Protein AF-A0A972RGJ3-F1 (afdb_monomer)

Structure (mmCIF, N/CA/C/O backbone):
data_AF-A0A972RGJ3-F1
#
_entry.id   AF-A0A972RGJ3-F1
#
loop_
_atom_site.group_PDB
_atom_site.id
_atom_site.type_symbol
_atom_site.label_atom_id
_atom_site.label_alt_id
_atom_site.label_comp_id
_atom_site.label_asym_id
_atom_site.label_entity_id
_atom_site.label_seq_id
_atom_site.pdbx_PDB_ins_code
_atom_site.Cartn_x
_atom_site.Cartn_y
_atom_site.Cartn_z
_atom_site.occupancy
_atom_site.B_iso_or_equiv
_atom_site.auth_seq_id
_atom_site.auth_comp_id
_atom_site.auth_asym_id
_atom_site.auth_atom_id
_atom_site.pdbx_PDB_model_num
ATOM 1 N N . MET A 1 1 ? 10.014 -24.053 -41.476 1.00 52.28 1 MET A N 1
ATOM 2 C CA . MET A 1 1 ? 10.305 -22.593 -41.405 1.00 52.28 1 MET A CA 1
ATOM 3 C C . MET A 1 1 ? 9.085 -21.667 -41.596 1.00 52.28 1 MET A C 1
ATOM 5 O O . MET A 1 1 ? 8.929 -20.736 -40.814 1.00 52.28 1 MET A O 1
ATOM 9 N N . LYS A 1 2 ? 8.190 -21.883 -42.582 1.00 69.62 2 LYS A N 1
ATOM 10 C CA . LYS A 1 2 ? 6.963 -21.059 -42.757 1.00 69.62 2 LYS A CA 1
ATOM 11 C C . LYS A 1 2 ? 5.978 -21.156 -41.575 1.00 69.62 2 LYS A C 1
ATOM 13 O O . LYS A 1 2 ? 5.423 -20.140 -41.172 1.00 69.62 2 LYS A O 1
ATOM 18 N N . VAL A 1 3 ? 5.819 -22.349 -40.997 1.00 66.75 3 VAL A N 1
ATOM 19 C CA . VAL A 1 3 ? 4.968 -22.591 -39.813 1.00 66.75 3 VAL A CA 1
ATOM 20 C C . VAL A 1 3 ? 5.521 -21.874 -38.576 1.00 66.75 3 VAL A C 1
ATOM 22 O O . VAL A 1 3 ? 4.793 -21.140 -37.918 1.00 66.75 3 VAL A O 1
ATOM 25 N N . ALA A 1 4 ? 6.837 -21.964 -38.349 1.00 62.84 4 ALA A N 1
ATOM 26 C CA . ALA A 1 4 ? 7.532 -21.237 -37.287 1.00 62.84 4 ALA A CA 1
ATOM 27 C C . ALA A 1 4 ? 7.288 -19.717 -37.366 1.00 62.84 4 ALA A C 1
ATOM 29 O O . ALA A 1 4 ? 6.930 -19.112 -36.366 1.00 62.84 4 ALA A O 1
ATOM 30 N N . LYS A 1 5 ? 7.365 -19.097 -38.554 1.00 71.44 5 LYS A N 1
ATOM 31 C CA . LYS A 1 5 ? 7.053 -17.660 -38.717 1.00 71.44 5 LYS A CA 1
ATOM 32 C C . LYS A 1 5 ? 5.589 -17.311 -38.442 1.00 71.44 5 LYS A C 1
ATOM 34 O O . LYS A 1 5 ? 5.330 -16.240 -37.905 1.00 71.44 5 LYS A O 1
ATOM 39 N N . LYS A 1 6 ? 4.646 -18.178 -38.825 1.00 78.69 6 LYS A N 1
ATOM 40 C CA . LYS A 1 6 ? 3.210 -17.925 -38.630 1.00 78.69 6 LYS A CA 1
ATOM 41 C C . LYS A 1 6 ? 2.781 -18.021 -37.167 1.00 78.69 6 LYS A C 1
ATOM 43 O O . LYS A 1 6 ? 1.824 -17.353 -36.807 1.00 78.69 6 LYS A O 1
ATOM 48 N N . ILE A 1 7 ? 3.476 -18.812 -36.349 1.00 78.50 7 ILE A N 1
ATOM 49 C CA . ILE A 1 7 ? 3.090 -19.050 -34.950 1.00 78.50 7 ILE A CA 1
ATOM 50 C C . ILE A 1 7 ? 3.990 -18.277 -33.976 1.00 78.50 7 ILE A C 1
ATOM 52 O O . ILE A 1 7 ? 3.482 -17.549 -33.132 1.00 78.50 7 ILE A O 1
ATOM 56 N N . LEU A 1 8 ? 5.320 -18.341 -34.118 1.00 74.00 8 LEU A N 1
ATOM 57 C CA . LEU A 1 8 ? 6.234 -17.724 -33.145 1.00 74.00 8 LEU A CA 1
ATOM 58 C C . LEU A 1 8 ? 6.161 -16.199 -33.141 1.00 74.00 8 LEU A C 1
ATOM 60 O O . LEU A 1 8 ? 6.255 -15.605 -32.074 1.00 74.00 8 LEU A O 1
ATOM 64 N N . LEU A 1 9 ? 5.986 -15.553 -34.299 1.00 74.06 9 LEU A N 1
ATOM 65 C CA . LEU A 1 9 ? 5.974 -14.090 -34.359 1.00 74.06 9 LEU A CA 1
ATOM 66 C C . LEU A 1 9 ? 4.731 -13.494 -33.664 1.00 74.06 9 LEU A C 1
ATOM 68 O O . LEU A 1 9 ? 4.917 -12.623 -32.814 1.00 74.06 9 LEU A O 1
ATOM 72 N N . PRO A 1 10 ? 3.491 -13.966 -33.920 1.00 77.56 10 PRO A N 1
ATOM 73 C CA . PRO A 1 10 ? 2.326 -13.519 -33.157 1.00 77.56 10 PRO A CA 1
ATOM 74 C C . PRO A 1 10 ? 2.419 -13.853 -31.669 1.00 77.56 10 PRO A C 1
ATOM 76 O O . PRO A 1 10 ? 2.115 -12.991 -30.853 1.00 77.56 10 PRO A O 1
ATOM 79 N N . THR A 1 11 ? 2.877 -15.055 -31.296 1.00 76.62 11 THR A N 1
ATOM 80 C CA . THR A 1 11 ? 3.022 -15.441 -29.881 1.00 76.62 11 THR A CA 1
ATOM 81 C C . THR A 1 11 ? 4.053 -14.577 -29.159 1.00 76.62 11 THR A C 1
ATOM 83 O O . THR A 1 11 ? 3.827 -14.166 -28.024 1.00 76.62 11 THR A O 1
ATOM 86 N N . PHE A 1 12 ? 5.161 -14.244 -29.820 1.00 75.38 12 PHE A N 1
ATOM 87 C CA . PHE A 1 12 ? 6.192 -13.371 -29.269 1.00 75.38 12 PHE A CA 1
ATOM 88 C C . PHE A 1 12 ? 5.698 -11.926 -29.124 1.00 75.38 12 PHE A C 1
ATOM 90 O O . PHE A 1 12 ? 5.878 -11.328 -28.067 1.00 75.38 12 PHE A O 1
ATOM 97 N N . ILE A 1 13 ? 4.998 -11.385 -30.129 1.00 74.25 13 ILE A N 1
ATOM 98 C CA . ILE A 1 13 ? 4.359 -10.059 -30.040 1.00 74.25 13 ILE A CA 1
ATOM 99 C C . ILE A 1 13 ? 3.303 -10.043 -28.926 1.00 74.25 13 ILE A C 1
ATOM 101 O O . ILE A 1 13 ? 3.254 -9.101 -28.137 1.00 74.25 13 ILE A O 1
ATOM 105 N N . LEU A 1 14 ? 2.490 -11.098 -28.820 1.00 79.88 14 LEU A N 1
ATOM 106 C CA . LEU A 1 14 ? 1.488 -11.241 -27.768 1.00 79.88 14 LEU A CA 1
ATOM 107 C C . LEU A 1 14 ? 2.149 -11.244 -26.386 1.00 79.88 14 LEU A C 1
ATOM 109 O O . LEU A 1 14 ? 1.727 -10.484 -25.523 1.00 79.88 14 LEU A O 1
ATOM 113 N N . LEU A 1 15 ? 3.211 -12.028 -26.180 1.00 76.44 15 LEU A N 1
ATOM 114 C CA . LEU A 1 15 ? 3.971 -12.037 -24.927 1.00 76.44 15 LEU A CA 1
ATOM 115 C C . LEU A 1 15 ? 4.538 -10.651 -24.603 1.00 76.44 15 LEU A C 1
ATOM 117 O O . LEU A 1 15 ? 4.373 -10.167 -23.488 1.00 76.44 15 LEU A O 1
ATOM 121 N N . LEU A 1 16 ? 5.137 -9.982 -25.584 1.00 73.25 16 LEU A N 1
ATOM 122 C CA . LEU A 1 16 ? 5.757 -8.672 -25.408 1.00 73.25 16 LEU A CA 1
ATOM 123 C C . LEU A 1 16 ? 4.771 -7.538 -25.103 1.00 73.25 16 LEU A C 1
ATOM 125 O O . LEU A 1 16 ? 5.160 -6.565 -24.467 1.00 73.25 16 LEU A O 1
ATOM 129 N N . VAL A 1 17 ? 3.514 -7.638 -25.537 1.00 74.50 17 VAL A N 1
ATOM 130 C CA . VAL A 1 17 ? 2.491 -6.608 -25.279 1.00 74.50 17 VAL A CA 1
ATOM 131 C C . VAL A 1 17 ? 1.635 -6.963 -24.064 1.00 74.50 17 VAL A C 1
ATOM 133 O O . VAL A 1 17 ? 1.388 -6.123 -23.198 1.00 74.50 17 VAL A O 1
ATOM 136 N N . VAL A 1 18 ? 1.192 -8.215 -23.965 1.00 78.94 18 VAL A N 1
ATOM 137 C CA . VAL A 1 18 ? 0.258 -8.656 -22.924 1.00 78.94 18 VAL A CA 1
ATOM 138 C C . VAL A 1 18 ? 0.958 -8.790 -21.577 1.00 78.94 18 VAL A C 1
ATOM 140 O O . VAL A 1 18 ? 0.393 -8.360 -20.572 1.00 78.94 18 VAL A O 1
ATOM 143 N N . VAL A 1 19 ? 2.186 -9.323 -21.524 1.00 76.62 19 VAL A N 1
ATOM 144 C CA . VAL A 1 19 ? 2.896 -9.496 -20.246 1.00 76.62 19 VAL A CA 1
ATOM 145 C C . VAL A 1 19 ? 3.128 -8.150 -19.554 1.00 76.62 19 VAL A C 1
ATOM 147 O O . VAL A 1 19 ? 2.739 -8.039 -18.391 1.00 76.62 19 VAL A O 1
ATOM 150 N N . PRO A 1 20 ? 3.636 -7.091 -20.217 1.00 74.69 20 PRO A N 1
ATOM 151 C CA . PRO A 1 20 ? 3.806 -5.796 -19.562 1.00 74.69 20 PRO A CA 1
ATOM 152 C C . PRO A 1 20 ? 2.479 -5.179 -19.131 1.00 74.69 20 PRO A C 1
ATOM 154 O O . PRO A 1 20 ? 2.382 -4.685 -18.013 1.00 74.69 20 PRO A O 1
ATOM 157 N N . LEU A 1 21 ? 1.419 -5.262 -19.942 1.00 74.62 21 LEU A N 1
ATOM 158 C CA . LEU A 1 21 ? 0.101 -4.750 -19.547 1.00 74.62 21 LEU A CA 1
ATOM 159 C C . LEU A 1 21 ? -0.447 -5.458 -18.299 1.00 74.62 21 LEU A C 1
ATOM 161 O O . LEU A 1 21 ? -0.959 -4.800 -17.386 1.00 74.62 21 LEU A O 1
ATOM 165 N N . LEU A 1 22 ? -0.303 -6.784 -18.225 1.00 76.44 22 LEU A N 1
ATOM 166 C CA . LEU A 1 22 ? -0.693 -7.569 -17.054 1.00 76.44 22 LEU A CA 1
ATOM 167 C C . LEU A 1 22 ? 0.173 -7.231 -15.835 1.00 76.44 22 LEU A C 1
ATOM 169 O O . LEU A 1 22 ? -0.373 -7.028 -14.748 1.00 76.44 22 LEU A O 1
ATOM 173 N N . LEU A 1 23 ? 1.493 -7.102 -16.007 1.00 75.94 23 LEU A N 1
ATOM 174 C CA . LEU A 1 23 ? 2.415 -6.687 -14.947 1.00 75.94 23 LEU A CA 1
ATOM 175 C C . LEU A 1 23 ? 2.102 -5.271 -14.450 1.00 75.94 23 LEU A C 1
ATOM 177 O O . LEU A 1 23 ? 2.048 -5.057 -13.244 1.00 75.94 23 LEU A O 1
ATOM 181 N N . GLY A 1 24 ? 1.798 -4.326 -15.340 1.00 75.69 24 GLY A N 1
ATOM 182 C CA . GLY A 1 24 ? 1.432 -2.954 -14.989 1.00 75.69 24 GLY A CA 1
ATOM 183 C C . GLY A 1 24 ? 0.075 -2.850 -14.289 1.00 75.69 24 GLY A C 1
ATOM 184 O O . GLY A 1 24 ? -0.081 -2.088 -13.334 1.00 75.69 24 GLY A O 1
ATOM 185 N N . LYS A 1 25 ? -0.929 -3.636 -14.705 1.00 78.06 25 LYS A N 1
ATOM 186 C CA . LYS A 1 25 ? -2.208 -3.745 -13.975 1.00 78.06 25 LYS A CA 1
ATOM 187 C C . LYS A 1 25 ? -1.991 -4.340 -12.581 1.00 78.06 25 LYS A C 1
ATOM 189 O O . LYS A 1 25 ? -2.557 -3.845 -11.609 1.00 78.06 25 LYS A O 1
ATOM 194 N N . ARG A 1 26 ? -1.146 -5.366 -12.477 1.00 72.25 26 ARG A N 1
ATOM 195 C CA . ARG A 1 26 ? -0.822 -6.034 -11.213 1.00 72.25 26 ARG A CA 1
ATOM 196 C C . ARG A 1 26 ? -0.058 -5.124 -10.261 1.00 72.25 26 ARG A C 1
ATOM 198 O O . ARG A 1 26 ? -0.417 -5.031 -9.097 1.00 72.25 26 ARG A O 1
ATOM 205 N N . ALA A 1 27 ? 0.943 -4.420 -10.762 1.00 73.81 27 ALA A N 1
ATOM 206 C CA . ALA A 1 27 ? 1.736 -3.491 -9.984 1.00 73.81 27 ALA A CA 1
ATOM 207 C C . ALA A 1 27 ? 0.904 -2.331 -9.425 1.00 73.81 27 ALA A C 1
ATOM 209 O O . ALA A 1 27 ? 1.073 -1.968 -8.266 1.00 73.81 27 ALA A O 1
ATOM 210 N N . ARG A 1 28 ? -0.053 -1.805 -10.205 1.00 73.56 28 ARG A N 1
ATOM 211 C CA . ARG A 1 28 ? -1.030 -0.825 -9.703 1.00 73.56 28 ARG A CA 1
ATOM 212 C C . ARG A 1 28 ? -1.858 -1.378 -8.543 1.00 73.56 28 ARG A C 1
ATOM 214 O O . ARG A 1 28 ? -2.052 -0.665 -7.569 1.00 73.56 28 ARG A O 1
ATOM 221 N N . LYS A 1 29 ? -2.280 -2.646 -8.620 1.00 73.94 29 LYS A N 1
ATOM 222 C CA . LYS A 1 29 ? -2.990 -3.321 -7.523 1.00 73.94 29 LYS A CA 1
ATOM 223 C C . LYS A 1 29 ? -2.107 -3.503 -6.282 1.00 73.94 29 LYS A C 1
ATOM 225 O O . LYS A 1 29 ? -2.587 -3.330 -5.172 1.00 73.94 29 LYS A O 1
ATOM 230 N N . VAL A 1 30 ? -0.824 -3.834 -6.443 1.00 72.19 30 VAL A N 1
ATOM 231 C CA . VAL A 1 30 ? 0.108 -3.913 -5.300 1.00 72.19 30 VAL A CA 1
ATOM 232 C C . VAL A 1 30 ? 0.289 -2.538 -4.662 1.00 72.19 30 VAL A C 1
ATOM 234 O O . VAL A 1 30 ? 0.248 -2.421 -3.445 1.00 72.19 30 VAL A O 1
ATOM 237 N N . LEU A 1 31 ? 0.415 -1.487 -5.474 1.00 73.50 31 LEU A N 1
ATOM 238 C CA . LEU A 1 31 ? 0.552 -0.129 -4.967 1.00 73.50 31 LEU A CA 1
ATOM 239 C C . LEU A 1 31 ? -0.686 0.339 -4.187 1.00 73.50 31 LEU A C 1
ATOM 241 O O . LEU A 1 31 ? -0.536 0.952 -3.136 1.00 73.50 31 LEU A O 1
ATOM 245 N N . SER A 1 32 ? -1.896 0.037 -4.671 1.00 69.25 32 SER A N 1
ATOM 246 C CA . SER A 1 32 ? -3.126 0.366 -3.938 1.00 69.25 32 SER A CA 1
ATOM 247 C C . SER A 1 32 ? -3.234 -0.415 -2.628 1.00 69.25 32 SER A C 1
ATOM 249 O O . SER A 1 32 ? -3.726 0.120 -1.644 1.00 69.25 32 SER A O 1
ATOM 251 N N . LEU A 1 33 ? -2.749 -1.662 -2.591 1.00 68.56 33 LEU A N 1
ATOM 252 C CA . LEU A 1 33 ? -2.702 -2.440 -1.352 1.00 68.56 33 LEU A CA 1
ATOM 253 C C . LEU A 1 33 ? -1.731 -1.820 -0.342 1.00 68.56 33 LEU A C 1
ATOM 255 O O . LEU A 1 33 ? -2.117 -1.663 0.809 1.00 68.56 33 LEU A O 1
ATOM 259 N N . LEU A 1 34 ? -0.542 -1.384 -0.782 1.00 71.75 34 LEU A N 1
ATOM 260 C CA . LEU A 1 34 ? 0.420 -0.672 0.071 1.00 71.75 34 LEU A CA 1
ATOM 261 C C . LEU A 1 34 ? -0.159 0.625 0.656 1.00 71.75 34 LEU A C 1
ATOM 263 O O . LEU A 1 34 ? 0.153 0.971 1.786 1.00 71.75 34 LEU A O 1
ATOM 267 N N . GLU A 1 35 ? -1.007 1.350 -0.082 1.00 70.62 35 GLU A N 1
ATOM 268 C CA . GLU A 1 35 ? -1.659 2.559 0.451 1.00 70.62 35 GLU A CA 1
ATOM 269 C C . GLU A 1 35 ? -2.611 2.242 1.610 1.00 70.62 35 GLU A C 1
ATOM 271 O O . GLU A 1 35 ? -2.666 2.988 2.583 1.00 70.62 35 GLU A O 1
ATOM 276 N N . GLN A 1 36 ? -3.352 1.139 1.517 1.00 67.62 36 GLN A N 1
ATOM 277 C CA . GLN A 1 36 ? -4.382 0.793 2.496 1.00 67.62 36 GLN A CA 1
ATOM 278 C C . GLN A 1 36 ? -3.866 -0.021 3.674 1.00 67.62 36 GLN A C 1
ATOM 280 O O . GLN A 1 36 ? -4.459 0.007 4.745 1.00 67.62 36 GLN A O 1
ATOM 285 N N . SER A 1 37 ? -2.789 -0.781 3.483 1.00 66.38 37 SER A N 1
ATOM 286 C CA . SER A 1 37 ? -2.265 -1.688 4.502 1.00 66.38 37 SER A CA 1
ATOM 287 C C . SER A 1 37 ? -1.283 -1.031 5.467 1.00 66.38 37 SER A C 1
ATOM 289 O O . SER A 1 37 ? -0.679 -1.740 6.275 1.00 66.38 37 SER A O 1
ATOM 291 N N . SER A 1 38 ? -1.086 0.283 5.369 1.00 81.19 38 SER A N 1
ATOM 292 C CA . SER A 1 38 ? -0.017 0.980 6.083 1.00 81.19 38 SER A CA 1
ATOM 293 C C . SER A 1 38 ? -0.508 1.994 7.105 1.00 81.19 38 SER A C 1
ATOM 295 O O . SER A 1 38 ? 0.343 2.515 7.812 1.00 81.19 38 SER A O 1
ATOM 297 N N . ILE A 1 39 ? -1.813 2.278 7.213 1.00 91.94 39 ILE A N 1
ATOM 298 C CA . ILE A 1 39 ? -2.326 3.229 8.209 1.00 91.94 39 ILE A CA 1
ATOM 299 C C . ILE A 1 39 ? -3.470 2.644 9.015 1.00 91.94 39 ILE A C 1
ATOM 301 O O . ILE A 1 39 ? -4.495 2.272 8.454 1.00 91.94 39 ILE A O 1
ATOM 305 N N . TYR A 1 40 ? -3.302 2.649 10.334 1.00 95.12 40 TYR A N 1
ATOM 306 C CA . TYR A 1 40 ? -4.315 2.205 11.284 1.00 95.12 40 TYR A CA 1
ATOM 307 C C . TYR A 1 40 ? -4.336 3.133 12.492 1.00 95.12 40 TYR A C 1
ATOM 309 O O . TYR A 1 40 ? -3.311 3.715 12.860 1.00 95.12 40 TYR A O 1
ATOM 317 N N . PHE A 1 41 ? -5.509 3.258 13.099 1.00 96.94 41 PHE A N 1
ATOM 318 C CA . PHE A 1 41 ? -5.708 3.996 14.334 1.00 96.94 41 PHE A CA 1
ATOM 319 C C . PHE A 1 41 ? -6.200 3.049 15.419 1.00 96.94 41 PHE A C 1
ATOM 321 O O . PHE A 1 41 ? -7.093 2.245 15.172 1.00 96.94 41 PHE A O 1
ATOM 328 N N . SER A 1 42 ? -5.704 3.237 16.635 1.00 97.12 42 SER A N 1
ATOM 329 C CA . SER A 1 42 ? -6.326 2.713 17.848 1.00 97.12 42 SER A CA 1
ATOM 330 C C . SER A 1 42 ? -6.169 3.737 18.973 1.00 97.12 42 SER A C 1
ATOM 332 O O . SER A 1 42 ? -5.316 4.619 18.915 1.00 97.12 42 SER A O 1
ATOM 334 N N . THR A 1 43 ? -7.009 3.669 19.999 1.00 97.50 43 THR A N 1
ATOM 335 C CA . THR A 1 43 ? -6.799 4.459 21.219 1.00 97.50 43 THR A CA 1
ATOM 336 C C . THR A 1 43 ? -5.920 3.686 22.198 1.00 97.50 43 THR A C 1
ATOM 338 O O . THR A 1 43 ? -5.980 2.468 22.250 1.00 97.50 43 THR A O 1
ATOM 341 N N . THR A 1 44 ? -5.106 4.350 23.007 1.00 97.75 44 THR A N 1
ATOM 342 C CA . THR A 1 44 ? -4.404 3.687 24.114 1.00 97.75 44 THR A CA 1
ATOM 343 C C . THR A 1 44 ? -5.338 3.573 25.330 1.00 97.75 44 THR A C 1
ATOM 345 O O . THR A 1 44 ? -6.295 4.346 25.439 1.00 97.75 44 THR A O 1
ATOM 348 N N . PRO A 1 45 ? -5.055 2.696 26.312 1.00 97.19 45 PRO A N 1
ATOM 349 C CA . PRO A 1 45 ? -5.817 2.649 27.569 1.00 97.19 45 PRO A CA 1
ATOM 350 C C . PRO A 1 45 ? -5.752 3.958 28.366 1.00 97.19 45 PRO A C 1
ATOM 352 O O . PRO A 1 45 ? -6.657 4.291 29.118 1.00 97.19 45 PRO A O 1
ATOM 355 N N . THR A 1 46 ? -4.699 4.746 28.143 1.00 96.75 46 THR A N 1
ATOM 356 C CA . THR A 1 46 ? -4.510 6.079 28.732 1.00 96.75 46 THR A CA 1
ATOM 357 C C . THR A 1 46 ? -5.246 7.196 27.983 1.00 96.75 46 THR A C 1
ATOM 359 O O . THR A 1 46 ? -5.009 8.368 28.264 1.00 96.75 46 THR A O 1
ATOM 362 N N . GLY A 1 47 ? -6.096 6.864 27.005 1.00 96.56 47 GLY A N 1
ATOM 363 C CA . GLY A 1 47 ? -6.890 7.843 26.263 1.00 96.56 47 GLY A CA 1
ATOM 364 C C . GLY A 1 47 ? -6.084 8.692 25.276 1.00 96.56 47 GLY A C 1
ATOM 365 O O . GLY A 1 47 ? -6.476 9.819 24.991 1.00 96.56 47 GLY A O 1
ATOM 366 N N . ASN A 1 48 ? -4.961 8.179 24.762 1.00 97.94 48 ASN A N 1
ATOM 367 C CA . ASN A 1 48 ? -4.212 8.785 23.653 1.00 97.94 48 ASN A CA 1
ATOM 368 C C . ASN A 1 48 ? -4.594 8.108 22.326 1.00 97.94 48 ASN A C 1
ATOM 370 O O . ASN A 1 48 ? -5.201 7.039 22.331 1.00 97.94 48 ASN A O 1
ATOM 374 N N . LEU A 1 49 ? -4.247 8.705 21.187 1.00 97.94 49 LEU A N 1
ATOM 375 C CA . LEU A 1 49 ? -4.480 8.125 19.862 1.00 97.94 49 LEU A CA 1
ATOM 376 C C . LEU A 1 49 ? -3.181 7.539 19.323 1.00 97.94 49 LEU A C 1
ATOM 378 O O . LEU A 1 49 ? -2.257 8.275 19.008 1.00 97.94 49 LEU A O 1
ATOM 382 N N . ALA A 1 50 ? -3.108 6.227 19.181 1.00 97.88 50 ALA A N 1
ATOM 383 C CA . ALA A 1 50 ? -2.019 5.571 18.486 1.00 97.88 50 ALA A CA 1
ATOM 384 C C . ALA A 1 50 ? -2.307 5.514 16.982 1.00 97.88 50 ALA A C 1
ATOM 386 O O . ALA A 1 50 ? -3.381 5.102 16.542 1.00 97.88 50 ALA A O 1
ATOM 387 N N . LEU A 1 51 ? -1.323 5.922 16.192 1.00 97.25 51 LEU A N 1
ATOM 388 C CA . LEU A 1 51 ? -1.349 5.952 14.742 1.00 97.25 51 LEU A CA 1
ATOM 389 C C . LEU A 1 51 ? -0.178 5.120 14.226 1.00 97.25 51 LEU A C 1
ATOM 391 O O . LEU A 1 51 ? 0.980 5.504 14.381 1.00 97.25 51 LEU A O 1
ATOM 395 N N . ARG A 1 52 ? -0.478 3.986 13.593 1.00 96.12 52 ARG A N 1
ATOM 396 C CA . ARG A 1 52 ? 0.536 3.190 12.897 1.00 96.12 52 ARG A CA 1
ATOM 397 C C . ARG A 1 52 ? 0.679 3.699 11.476 1.00 96.12 52 ARG A C 1
ATOM 399 O O . ARG A 1 52 ? -0.318 3.751 10.762 1.00 96.12 52 ARG A O 1
ATOM 406 N N . ILE A 1 53 ? 1.896 4.039 11.066 1.00 95.00 53 ILE A N 1
ATOM 407 C CA . ILE A 1 53 ? 2.249 4.380 9.687 1.00 95.00 53 ILE A CA 1
ATOM 408 C C . ILE A 1 53 ? 3.397 3.466 9.272 1.00 95.00 53 ILE A C 1
ATOM 410 O O . ILE A 1 53 ? 4.543 3.664 9.664 1.00 95.00 53 ILE A O 1
ATOM 414 N N . ASN A 1 54 ? 3.090 2.470 8.443 1.00 91.50 54 ASN A N 1
ATOM 415 C CA . ASN A 1 54 ? 4.037 1.434 8.044 1.00 91.50 54 ASN A CA 1
ATOM 416 C C . ASN A 1 54 ? 4.631 0.712 9.277 1.00 91.50 54 ASN A C 1
ATOM 418 O O . ASN A 1 54 ? 3.883 0.080 10.027 1.00 91.50 54 ASN A O 1
ATOM 422 N N . ASP A 1 55 ? 5.942 0.826 9.488 1.00 91.81 55 ASP A N 1
ATOM 423 C CA . ASP A 1 55 ? 6.685 0.191 10.579 1.00 91.81 55 ASP A CA 1
ATOM 424 C C . ASP A 1 55 ? 6.874 1.114 11.798 1.00 91.81 55 ASP A C 1
ATOM 426 O O . ASP A 1 55 ? 7.592 0.764 12.733 1.00 91.81 55 ASP A O 1
ATOM 430 N N . GLU A 1 56 ? 6.229 2.283 11.805 1.00 95.62 56 GLU A N 1
ATOM 431 C CA . GLU A 1 56 ? 6.250 3.224 12.924 1.00 95.62 56 GLU A CA 1
ATOM 432 C C . GLU A 1 56 ? 4.886 3.272 13.619 1.00 95.62 56 GLU A C 1
ATOM 434 O O . GLU A 1 56 ? 3.835 3.268 12.972 1.00 95.62 56 GLU A O 1
ATOM 439 N N . LEU A 1 57 ? 4.901 3.353 14.947 1.00 97.19 57 LEU A N 1
ATOM 440 C CA . LEU A 1 57 ? 3.743 3.588 15.798 1.00 97.19 57 LEU A CA 1
ATOM 441 C C . LEU A 1 57 ? 3.938 4.911 16.537 1.00 97.19 57 LEU A C 1
ATOM 443 O O . LEU A 1 57 ? 4.851 5.055 17.345 1.00 97.19 57 LEU A O 1
ATOM 447 N N . ILE A 1 58 ? 3.076 5.881 16.253 1.00 97.44 58 ILE A N 1
ATOM 448 C CA . ILE A 1 58 ? 3.137 7.232 16.811 1.00 97.44 58 ILE A CA 1
ATOM 449 C C . ILE A 1 58 ? 1.946 7.416 17.745 1.00 97.44 58 ILE A C 1
ATOM 451 O O . ILE A 1 58 ? 0.798 7.323 17.316 1.00 97.44 58 ILE A O 1
ATOM 455 N N . VAL A 1 59 ? 2.196 7.693 19.021 1.00 97.69 59 VAL A N 1
ATOM 456 C CA . VAL A 1 59 ? 1.147 7.955 20.012 1.00 97.69 59 VAL A CA 1
ATOM 457 C C . VAL A 1 59 ? 0.947 9.460 20.133 1.00 97.69 59 VAL A C 1
ATOM 459 O O . VAL A 1 59 ? 1.870 10.188 20.484 1.00 97.69 59 VAL A O 1
ATOM 462 N N . LEU A 1 60 ? -0.266 9.931 19.865 1.00 97.88 60 LEU A N 1
ATOM 463 C CA . LEU A 1 60 ? -0.664 11.334 19.856 1.00 97.88 60 LEU A CA 1
ATOM 464 C C . LEU A 1 60 ? -1.544 11.663 21.064 1.00 97.88 60 LEU A C 1
ATOM 466 O O . LEU A 1 60 ? -2.462 10.916 21.411 1.00 97.88 60 LEU A O 1
ATOM 470 N N . ARG A 1 61 ? -1.301 12.819 21.679 1.00 97.69 61 ARG A N 1
ATOM 471 C CA . ARG A 1 61 ? -2.191 13.396 22.698 1.00 97.69 61 ARG A CA 1
ATOM 472 C C . ARG A 1 61 ? -3.459 13.989 22.051 1.00 97.69 61 ARG A C 1
ATOM 474 O O . ARG A 1 61 ? -3.480 14.202 20.837 1.00 97.69 61 ARG A O 1
ATOM 481 N N . PRO A 1 62 ? -4.507 14.316 22.836 1.00 96.38 62 PRO A N 1
ATOM 482 C CA . PRO A 1 62 ? -5.719 14.984 22.337 1.00 96.38 62 PRO A CA 1
ATOM 483 C C . PRO A 1 62 ? -5.481 16.272 21.533 1.00 96.38 62 PRO A C 1
ATOM 485 O O . PRO A 1 62 ? -6.258 16.596 20.636 1.00 96.38 62 PRO A O 1
ATOM 488 N N . ASP A 1 63 ? -4.398 16.997 21.819 1.00 95.56 63 ASP A N 1
ATOM 489 C CA . ASP A 1 63 ? -4.008 18.213 21.098 1.00 95.56 63 ASP A CA 1
ATOM 490 C C . ASP A 1 63 ? -3.306 17.942 19.750 1.00 95.56 63 ASP A C 1
ATOM 492 O O . ASP A 1 63 ? -3.163 18.858 18.940 1.00 95.56 63 ASP A O 1
ATOM 496 N N . GLY A 1 64 ? -2.919 16.690 19.475 1.00 95.25 64 GLY A N 1
ATOM 497 C CA . GLY A 1 64 ? -2.176 16.273 18.285 1.00 95.25 64 GLY A CA 1
ATOM 498 C C . GLY A 1 64 ? -0.651 16.257 18.445 1.00 95.25 64 GLY A C 1
ATOM 499 O O . GLY A 1 64 ? 0.055 15.891 17.501 1.00 95.25 64 GLY A O 1
ATOM 500 N N . SER A 1 65 ? -0.123 16.625 19.616 1.00 95.81 65 SER A N 1
ATOM 501 C CA . SER A 1 65 ? 1.310 16.520 19.911 1.00 95.81 65 SER A CA 1
ATOM 502 C C . SER A 1 65 ? 1.746 15.057 20.028 1.00 95.81 65 SER A C 1
ATOM 504 O O . SER A 1 65 ? 0.993 14.207 20.516 1.00 95.81 65 SER A O 1
ATOM 506 N N . SER A 1 66 ? 2.973 14.755 19.589 1.00 94.56 66 SER A N 1
ATOM 507 C CA . SER A 1 66 ? 3.549 13.423 19.776 1.00 94.56 66 SER A CA 1
ATOM 508 C C . SER A 1 66 ? 3.841 13.211 21.260 1.00 94.56 66 SER A C 1
ATOM 510 O O . SER A 1 66 ? 4.468 14.042 21.925 1.00 94.56 66 SER A O 1
ATOM 512 N N . LYS A 1 67 ? 3.341 12.107 21.805 1.00 94.12 67 LYS A N 1
ATOM 513 C CA . LYS A 1 67 ? 3.731 11.595 23.116 1.00 94.12 67 LYS A CA 1
ATOM 514 C C . LYS A 1 67 ? 4.924 10.662 22.980 1.00 94.12 67 LYS A C 1
ATOM 516 O O . LYS A 1 67 ? 5.828 10.728 23.803 1.00 94.12 67 LYS A O 1
ATOM 521 N N . GLU A 1 68 ? 4.891 9.797 21.973 1.00 94.38 68 GLU A N 1
ATOM 522 C CA . GLU A 1 68 ? 5.856 8.721 21.798 1.00 94.38 68 GLU A CA 1
ATOM 523 C C . GLU A 1 68 ? 5.898 8.272 20.336 1.00 94.38 68 GLU A C 1
ATOM 525 O O . GLU A 1 68 ? 4.905 8.362 19.611 1.00 94.38 68 GLU A O 1
ATOM 530 N N . THR A 1 69 ? 7.053 7.785 19.893 1.00 95.81 69 THR A N 1
ATOM 531 C CA . THR A 1 69 ? 7.226 7.177 18.574 1.00 95.81 69 THR A CA 1
ATOM 532 C C . THR A 1 69 ? 8.065 5.922 18.714 1.00 95.81 69 THR A C 1
ATOM 534 O O . THR A 1 69 ? 9.108 5.932 19.363 1.00 95.81 69 THR A O 1
ATOM 537 N N . LEU A 1 70 ? 7.576 4.844 18.116 1.00 94.81 70 LEU A N 1
ATOM 538 C CA . LEU A 1 70 ? 8.098 3.500 18.278 1.00 94.81 70 LEU A CA 1
ATOM 539 C C . LEU A 1 70 ? 8.329 2.875 16.903 1.00 94.81 70 LEU A C 1
ATOM 541 O O . LEU A 1 70 ? 7.433 2.880 16.063 1.00 94.81 70 LEU A O 1
ATOM 545 N N . SER A 1 71 ? 9.523 2.329 16.679 1.00 94.44 71 SER A N 1
ATOM 546 C CA . SER A 1 71 ? 9.881 1.607 15.453 1.00 94.44 71 SER A CA 1
ATOM 547 C C . SER A 1 71 ? 9.759 0.103 15.693 1.00 94.44 71 SER A C 1
ATOM 549 O O . SER A 1 71 ? 10.430 -0.458 16.563 1.00 94.44 71 SER A O 1
ATOM 551 N N . PHE A 1 72 ? 8.910 -0.572 14.916 1.00 94.06 72 PHE A N 1
ATOM 552 C CA . PHE A 1 72 ? 8.800 -2.032 14.966 1.00 94.06 72 PHE A CA 1
ATOM 553 C C . PHE A 1 72 ? 10.062 -2.713 14.426 1.00 94.06 72 PHE A C 1
ATOM 555 O O . PHE A 1 72 ? 10.477 -3.744 14.957 1.00 94.06 72 PHE A O 1
ATOM 562 N N . ILE A 1 73 ? 10.716 -2.097 13.435 1.00 91.81 73 ILE A N 1
ATOM 563 C CA . ILE A 1 73 ? 11.968 -2.597 12.851 1.00 91.81 73 ILE A CA 1
ATOM 564 C C . ILE A 1 73 ? 13.070 -2.663 13.909 1.00 91.81 73 ILE A C 1
ATOM 566 O O . ILE A 1 73 ? 13.796 -3.654 13.965 1.00 91.81 73 ILE A O 1
ATOM 570 N N . ASP A 1 74 ? 13.152 -1.664 14.791 1.00 91.50 74 ASP A N 1
ATOM 571 C CA . ASP A 1 74 ? 14.158 -1.615 15.863 1.00 91.50 74 ASP A CA 1
ATOM 572 C C . ASP A 1 74 ? 13.960 -2.750 16.883 1.00 91.50 74 ASP A C 1
ATOM 574 O O . ASP A 1 74 ? 14.887 -3.121 17.600 1.00 91.50 74 ASP A O 1
ATOM 578 N N . SER A 1 75 ? 12.755 -3.327 16.918 1.00 90.19 75 SER A N 1
ATOM 579 C CA . SER A 1 75 ? 12.391 -4.482 17.745 1.00 90.19 75 SER A CA 1
ATOM 580 C C . SER A 1 75 ? 12.468 -5.813 16.983 1.00 90.19 75 SER A C 1
ATOM 582 O O . SER A 1 75 ? 12.033 -6.839 17.497 1.00 90.19 75 SER A O 1
ATOM 584 N N . GLY A 1 76 ? 12.980 -5.818 15.746 1.00 92.38 76 GLY A N 1
ATOM 585 C CA . GLY A 1 76 ? 13.035 -7.009 14.892 1.00 92.38 76 GLY A CA 1
ATOM 586 C C . GLY A 1 76 ? 11.669 -7.471 14.372 1.00 92.38 76 GLY A C 1
ATOM 587 O O . GLY A 1 76 ? 11.546 -8.583 13.860 1.00 92.38 76 GLY A O 1
ATOM 588 N N . LEU A 1 77 ? 10.636 -6.634 14.483 1.00 92.81 77 LEU A N 1
ATOM 589 C CA . LEU A 1 77 ? 9.273 -6.962 14.090 1.00 92.81 77 LEU A CA 1
ATOM 590 C C . LEU A 1 77 ? 8.951 -6.324 12.739 1.00 92.81 77 LEU A C 1
ATOM 592 O O . LEU A 1 77 ? 9.026 -5.111 12.568 1.00 92.81 77 LEU A O 1
ATOM 596 N N . SER A 1 78 ? 8.513 -7.135 11.779 1.00 92.44 78 SER A N 1
ATOM 597 C CA . SER A 1 78 ? 7.801 -6.640 10.597 1.00 92.44 78 SER A CA 1
ATOM 598 C C . SER A 1 78 ? 6.303 -6.755 10.837 1.00 92.44 78 SER A C 1
ATOM 600 O O . SER A 1 78 ? 5.791 -7.872 10.946 1.00 92.44 78 SER A O 1
ATOM 602 N N . VAL A 1 79 ? 5.628 -5.611 10.974 1.00 92.56 79 VAL A N 1
ATOM 603 C CA . VAL A 1 79 ? 4.217 -5.538 11.373 1.00 92.56 79 VAL A CA 1
ATOM 604 C C . VAL A 1 79 ? 3.328 -5.187 10.190 1.00 92.56 79 VAL A C 1
ATOM 606 O O . VAL A 1 79 ? 3.568 -4.221 9.463 1.00 92.56 79 VAL A O 1
ATOM 609 N N . HIS A 1 80 ? 2.229 -5.917 10.019 1.00 91.06 80 HIS A N 1
ATOM 610 C CA . HIS A 1 80 ? 1.213 -5.587 9.020 1.00 91.06 80 HIS A CA 1
ATOM 611 C C . HIS A 1 80 ? -0.205 -5.831 9.531 1.00 91.06 80 HIS A C 1
ATOM 613 O O . HIS A 1 80 ? -0.411 -6.484 10.545 1.00 91.06 80 HIS A O 1
ATOM 619 N N . GLY A 1 81 ? -1.193 -5.300 8.807 1.00 92.19 81 GLY A N 1
ATOM 620 C CA . GLY A 1 81 ? -2.595 -5.371 9.221 1.00 92.19 81 GLY A CA 1
ATOM 621 C C . GLY A 1 81 ? -2.935 -4.448 10.391 1.00 92.19 81 GLY A C 1
ATOM 622 O O . GLY A 1 81 ? -2.243 -3.460 10.641 1.00 92.19 81 GLY A O 1
ATOM 623 N N . ASP A 1 82 ? -4.051 -4.726 11.043 1.00 95.81 82 ASP A N 1
ATOM 624 C CA . ASP A 1 82 ? -4.577 -3.888 12.117 1.00 95.81 82 ASP A CA 1
ATOM 625 C C . ASP A 1 82 ? -3.837 -4.129 13.446 1.00 95.81 82 ASP A C 1
ATOM 627 O O . ASP A 1 82 ? -3.100 -5.109 13.593 1.00 95.81 82 ASP A O 1
ATOM 631 N N . PHE A 1 83 ? -4.007 -3.224 14.408 1.00 97.50 83 PHE A N 1
ATOM 632 C CA . PHE A 1 83 ? -3.423 -3.339 15.747 1.00 97.50 83 PHE A CA 1
ATOM 633 C C . PHE A 1 83 ? -4.366 -2.745 16.794 1.00 97.50 83 PHE A C 1
ATOM 635 O O . PHE A 1 83 ? -5.158 -1.856 16.494 1.00 97.50 83 PHE A O 1
ATOM 642 N N . ASP A 1 84 ? -4.261 -3.203 18.039 1.00 98.12 84 ASP A N 1
ATOM 643 C CA . ASP A 1 84 ? -5.044 -2.635 19.137 1.00 98.12 84 ASP A CA 1
ATOM 644 C C . ASP A 1 84 ? -4.369 -2.896 20.490 1.00 98.12 84 ASP A C 1
ATOM 646 O O . ASP A 1 84 ? -3.416 -3.672 20.587 1.00 98.12 84 ASP A O 1
ATOM 650 N N . TYR A 1 85 ? -4.862 -2.233 21.531 1.00 98.19 85 TYR A N 1
ATOM 651 C CA . TYR A 1 85 ? -4.359 -2.326 22.892 1.00 98.19 85 TYR A CA 1
ATOM 652 C C . TYR A 1 85 ? -5.288 -3.131 23.792 1.00 98.19 85 TYR A C 1
ATOM 654 O O . TYR A 1 85 ? -6.499 -2.898 23.828 1.00 98.19 85 TYR A O 1
ATOM 662 N N . PHE A 1 86 ? -4.679 -3.995 24.597 1.00 98.56 86 PHE A N 1
ATOM 663 C CA . PHE A 1 86 ? -5.286 -4.541 25.805 1.00 98.56 86 PHE A CA 1
ATOM 664 C C . PHE A 1 86 ? -5.401 -3.461 26.884 1.00 98.56 86 PHE A C 1
ATOM 666 O O . PHE A 1 86 ? -4.705 -2.443 26.849 1.00 98.56 86 PHE A O 1
ATOM 673 N N . ASN A 1 87 ? -6.250 -3.688 27.883 1.00 98.00 87 ASN A N 1
ATOM 674 C CA . ASN A 1 87 ? -6.479 -2.747 28.976 1.00 98.00 87 ASN A CA 1
ATOM 675 C C . ASN A 1 87 ? -5.208 -2.432 29.781 1.00 98.00 87 ASN A C 1
ATOM 677 O O . ASN A 1 87 ? -5.031 -1.316 30.262 1.00 98.00 87 ASN A O 1
ATOM 681 N N . ASN A 1 88 ? -4.292 -3.398 29.889 1.00 97.62 88 ASN A N 1
ATOM 682 C CA . ASN A 1 88 ? -3.020 -3.226 30.590 1.00 97.62 88 ASN A CA 1
ATOM 683 C C . ASN A 1 88 ? -1.959 -2.440 29.795 1.00 97.62 88 ASN A C 1
ATOM 685 O O . ASN A 1 88 ? -0.869 -2.225 30.312 1.00 97.62 88 ASN A O 1
ATOM 689 N N . GLY A 1 89 ? -2.254 -2.015 28.563 1.00 97.25 89 GLY A N 1
ATOM 690 C CA . GLY A 1 89 ? -1.309 -1.293 27.708 1.00 97.25 89 GLY A CA 1
ATOM 691 C C . GLY A 1 89 ? -0.504 -2.178 26.763 1.00 97.25 89 GLY A C 1
ATOM 692 O O . GLY A 1 89 ? 0.195 -1.630 25.911 1.00 97.25 89 GLY A O 1
ATOM 693 N N . ASP A 1 90 ? -0.637 -3.506 26.843 1.00 98.19 90 ASP A N 1
ATOM 694 C CA . ASP A 1 90 ? -0.000 -4.395 25.873 1.00 98.19 90 ASP A CA 1
ATOM 695 C C . ASP A 1 90 ? -0.590 -4.169 24.481 1.00 98.19 90 ASP A C 1
ATOM 697 O O . ASP A 1 90 ? -1.799 -3.994 24.306 1.00 98.19 90 ASP A O 1
ATOM 701 N N . LEU A 1 91 ? 0.276 -4.240 23.482 1.00 97.94 91 LEU A N 1
ATOM 702 C CA . LEU A 1 91 ? -0.063 -4.078 22.082 1.00 97.94 91 LEU A CA 1
ATOM 703 C C . LEU A 1 91 ? -0.261 -5.449 21.428 1.00 97.94 91 LEU A C 1
ATOM 705 O O . LEU A 1 91 ? 0.599 -6.321 21.543 1.00 97.94 91 LEU A O 1
ATOM 709 N N . LEU A 1 92 ? -1.358 -5.633 20.698 1.00 98.19 92 LEU A N 1
ATOM 710 C CA . LEU A 1 92 ? -1.555 -6.784 19.824 1.00 98.19 92 LEU A CA 1
ATOM 711 C C . LEU A 1 92 ? -1.268 -6.394 18.374 1.00 98.19 92 LEU A C 1
ATOM 713 O O . LEU A 1 92 ? -1.932 -5.523 17.814 1.00 98.19 92 LEU A O 1
ATOM 717 N N . ILE A 1 93 ? -0.298 -7.068 17.763 1.00 97.00 93 ILE A N 1
ATOM 718 C CA . ILE A 1 93 ? 0.144 -6.846 16.380 1.00 97.00 93 ILE A CA 1
ATOM 719 C C . ILE A 1 93 ? 0.305 -8.173 15.653 1.00 97.00 93 ILE A C 1
ATOM 721 O O . ILE A 1 93 ? 0.538 -9.204 16.278 1.00 97.00 93 ILE A O 1
ATOM 725 N N . TYR A 1 94 ? 0.235 -8.158 14.324 1.00 96.12 94 TYR A N 1
ATOM 726 C CA . TYR A 1 94 ? 0.648 -9.303 13.519 1.00 96.12 94 TYR A CA 1
ATOM 727 C C . TYR A 1 94 ? 2.073 -9.126 13.016 1.00 96.12 94 TYR A C 1
ATOM 729 O O . TYR A 1 94 ? 2.380 -8.131 12.360 1.00 96.12 94 TYR A O 1
ATOM 737 N N . HIS A 1 95 ? 2.918 -10.114 13.290 1.00 94.44 95 HIS A N 1
ATOM 738 C CA . HIS A 1 95 ? 4.286 -10.184 12.807 1.00 94.44 95 HIS A CA 1
ATOM 739 C C . HIS A 1 95 ? 4.407 -11.185 11.654 1.00 94.44 95 HIS A C 1
ATOM 741 O O . HIS A 1 95 ? 3.885 -12.302 11.721 1.00 94.44 95 HIS A O 1
ATOM 747 N N . SER A 1 96 ? 5.148 -10.808 10.609 1.00 90.75 96 SER A N 1
ATOM 748 C CA . SER A 1 96 ? 5.613 -11.748 9.590 1.00 90.75 96 SER A CA 1
ATOM 749 C C . SER A 1 96 ? 7.128 -11.786 9.511 1.00 90.75 96 SER A C 1
ATOM 751 O O . SER A 1 96 ? 7.779 -10.760 9.341 1.00 90.75 96 SER A O 1
ATOM 753 N N . ARG A 1 97 ? 7.688 -12.998 9.529 1.00 84.56 97 ARG A N 1
ATOM 754 C CA . ARG A 1 97 ? 9.133 -13.225 9.393 1.00 84.56 97 ARG A CA 1
ATOM 755 C C . ARG A 1 97 ? 9.715 -12.661 8.099 1.00 84.56 97 ARG A C 1
ATOM 757 O O . ARG A 1 97 ? 10.849 -12.195 8.061 1.00 84.56 97 ARG A O 1
ATOM 764 N N . THR A 1 98 ? 8.958 -12.731 7.007 1.00 74.88 98 THR A N 1
ATOM 765 C CA . THR A 1 98 ? 9.351 -12.045 5.777 1.00 74.88 98 THR A CA 1
ATOM 766 C C . THR A 1 98 ? 8.747 -10.656 5.772 1.00 74.88 98 THR A C 1
ATOM 768 O O . THR A 1 98 ? 7.515 -10.582 5.818 1.00 74.88 98 THR A O 1
ATOM 771 N N . PRO A 1 99 ? 9.553 -9.591 5.596 1.00 67.69 99 PRO A N 1
ATOM 772 C CA . PRO A 1 99 ? 8.999 -8.278 5.322 1.00 67.69 99 PRO A CA 1
ATOM 773 C C . PRO A 1 99 ? 8.021 -8.399 4.157 1.00 67.69 99 PRO A C 1
ATOM 775 O O . PRO A 1 99 ? 8.225 -9.225 3.255 1.00 67.69 99 PRO A O 1
ATOM 778 N N . SER A 1 100 ? 6.936 -7.630 4.216 1.00 62.50 100 SER A N 1
ATOM 779 C CA . SER A 1 100 ? 5.830 -7.625 3.254 1.00 62.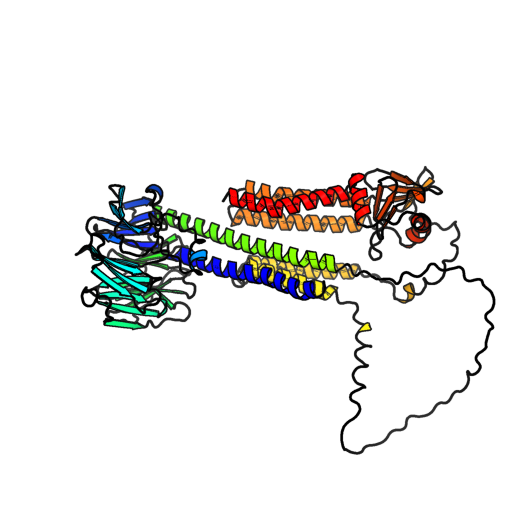50 100 SER A CA 1
ATOM 780 C C . SER A 1 100 ? 6.282 -7.116 1.876 1.00 62.50 100 SER A C 1
ATOM 782 O O . SER A 1 100 ? 5.799 -6.137 1.315 1.00 62.50 100 SER A O 1
ATOM 784 N N . ASN A 1 101 ? 7.231 -7.810 1.257 1.00 58.84 101 ASN A N 1
ATOM 785 C CA . ASN A 1 101 ? 7.660 -7.564 -0.098 1.00 58.84 101 ASN A CA 1
ATOM 786 C C . ASN A 1 101 ? 6.446 -7.891 -0.962 1.00 58.84 101 ASN A C 1
ATOM 788 O O . ASN A 1 101 ? 6.085 -9.060 -1.091 1.00 58.84 101 ASN A O 1
ATOM 792 N N . GLY A 1 102 ? 5.812 -6.880 -1.569 1.00 55.00 102 GLY A N 1
ATOM 793 C CA . GLY A 1 102 ? 4.572 -7.026 -2.352 1.00 55.00 102 GLY A CA 1
ATOM 794 C C . GLY A 1 102 ? 4.618 -8.080 -3.477 1.00 55.00 102 GLY A C 1
ATOM 795 O O . GLY A 1 102 ? 3.594 -8.416 -4.069 1.00 55.00 102 GLY A O 1
ATOM 796 N N . LEU A 1 103 ? 5.796 -8.648 -3.754 1.00 51.03 103 LEU A N 1
ATOM 797 C CA . LEU A 1 103 ? 6.010 -9.834 -4.579 1.00 51.03 103 LEU A CA 1
ATOM 798 C C . LEU A 1 103 ? 5.517 -11.153 -3.939 1.00 51.03 103 LEU A C 1
ATOM 800 O O . LEU A 1 103 ? 5.254 -12.096 -4.676 1.00 51.03 103 LEU A O 1
ATOM 804 N N . ARG A 1 104 ? 5.341 -11.286 -2.617 1.00 57.81 104 ARG A N 1
ATOM 805 C CA . ARG A 1 104 ? 4.833 -12.537 -2.003 1.00 57.81 104 ARG A CA 1
ATOM 806 C C . ARG A 1 104 ? 3.342 -12.748 -2.280 1.00 57.81 104 ARG A C 1
ATOM 808 O O . ARG A 1 104 ? 2.939 -13.857 -2.637 1.00 57.81 104 ARG A O 1
ATOM 815 N N . ASN A 1 105 ? 2.564 -11.663 -2.307 1.00 53.66 105 ASN A N 1
ATOM 816 C CA . ASN A 1 105 ? 1.155 -11.675 -2.732 1.00 53.66 105 ASN A CA 1
ATOM 817 C C . ASN A 1 105 ? 0.991 -12.151 -4.186 1.00 53.66 105 ASN A C 1
ATOM 819 O O . ASN A 1 105 ? -0.098 -12.530 -4.617 1.00 53.66 105 ASN A O 1
ATOM 823 N N . ILE A 1 106 ? 2.082 -12.182 -4.964 1.00 54.03 106 ILE A N 1
ATOM 824 C CA . ILE A 1 106 ? 2.074 -12.692 -6.332 1.00 54.03 106 ILE A CA 1
ATOM 825 C C . ILE A 1 106 ? 2.024 -14.222 -6.374 1.00 54.03 106 ILE A C 1
ATOM 827 O O . ILE A 1 106 ? 1.309 -14.762 -7.223 1.00 54.03 106 ILE A O 1
ATOM 831 N N . LYS A 1 107 ? 2.756 -14.906 -5.484 1.00 53.34 107 LYS A N 1
ATOM 832 C CA . LYS A 1 107 ? 2.828 -16.376 -5.450 1.00 53.34 107 LYS A CA 1
ATOM 833 C C . LYS A 1 107 ? 1.566 -17.007 -4.849 1.00 53.34 107 LYS A C 1
ATOM 835 O O . LYS A 1 107 ? 1.124 -18.035 -5.349 1.00 53.34 107 LYS A O 1
ATOM 840 N N . ARG A 1 108 ? 0.936 -16.355 -3.865 1.00 56.12 108 ARG A N 1
ATOM 841 C CA . ARG A 1 108 ? -0.251 -16.877 -3.155 1.00 56.12 108 ARG A CA 1
ATOM 842 C C . ARG A 1 108 ? -1.538 -16.932 -3.993 1.00 56.12 108 ARG A C 1
ATOM 844 O O . ARG A 1 108 ? -2.437 -17.693 -3.680 1.00 56.12 108 ARG A O 1
ATOM 851 N N . LEU A 1 109 ? -1.623 -16.200 -5.107 1.00 53.66 109 LEU A N 1
ATOM 852 C CA . LEU A 1 109 ? -2.821 -16.170 -5.965 1.00 53.66 109 LEU A CA 1
ATOM 853 C C . LEU A 1 109 ? -3.049 -17.433 -6.824 1.00 53.66 109 LEU A C 1
ATOM 855 O O . LEU A 1 109 ? -3.974 -17.425 -7.634 1.00 53.66 109 LEU A O 1
ATOM 859 N N . ARG A 1 110 ? -2.203 -18.473 -6.753 1.00 47.56 110 ARG A N 1
ATOM 860 C CA . ARG A 1 110 ? -2.271 -19.590 -7.718 1.00 47.56 110 ARG A CA 1
ATOM 861 C C . ARG A 1 110 ? -2.135 -21.002 -7.174 1.00 47.56 110 ARG A C 1
ATOM 863 O O . ARG A 1 110 ? -2.381 -21.919 -7.948 1.00 47.56 110 ARG A O 1
ATOM 870 N N . LEU A 1 111 ? -1.767 -21.204 -5.915 1.00 53.00 111 LEU A N 1
ATOM 871 C CA . LEU A 1 111 ? -1.620 -22.552 -5.375 1.00 53.00 111 LEU A CA 1
ATOM 872 C C . LEU A 1 111 ? -2.230 -22.595 -3.973 1.00 53.00 111 LEU A C 1
ATOM 874 O O . LEU A 1 111 ? -1.892 -21.717 -3.176 1.00 53.00 111 LEU A O 1
ATOM 878 N N . PRO A 1 112 ? -3.119 -23.564 -3.671 1.00 54.88 112 PRO A N 1
ATOM 879 C CA . PRO A 1 112 ? -3.459 -23.884 -2.293 1.00 54.88 112 PRO A CA 1
ATOM 880 C C . PRO A 1 112 ? -2.149 -24.276 -1.613 1.00 54.88 112 PRO A C 1
ATOM 882 O O . PRO A 1 112 ? -1.551 -25.303 -1.923 1.00 54.88 112 PRO A O 1
ATOM 885 N N . GLN A 1 113 ? -1.619 -23.363 -0.809 1.00 55.34 113 GLN A N 1
ATOM 886 C CA . GLN A 1 113 ? -0.352 -23.562 -0.133 1.00 55.34 113 GLN A CA 1
ATOM 887 C C . GLN A 1 113 ? -0.631 -24.510 1.033 1.00 55.34 113 GLN A C 1
ATOM 889 O O . GLN A 1 113 ? -1.492 -24.210 1.861 1.00 55.34 113 GLN A O 1
ATOM 894 N N . GLU A 1 114 ? 0.063 -25.649 1.080 1.00 56.62 114 GLU A N 1
ATOM 895 C CA . GLU A 1 114 ? 0.131 -26.454 2.300 1.00 56.62 114 GLU A CA 1
ATOM 896 C C . GLU A 1 114 ? 0.513 -25.524 3.451 1.00 56.62 114 GLU A C 1
ATOM 898 O O . GLU A 1 114 ? 1.464 -24.742 3.344 1.00 56.62 114 GLU A O 1
ATOM 903 N N . GLN A 1 115 ? -0.288 -25.564 4.515 1.00 58.25 115 GLN A N 1
ATOM 904 C CA . GLN A 1 115 ? -0.148 -24.752 5.720 1.00 58.25 115 GLN A CA 1
ATOM 905 C C . GLN A 1 115 ? 1.059 -25.210 6.547 1.00 58.25 115 GLN A C 1
ATOM 907 O O . GLN A 1 115 ? 0.935 -25.523 7.728 1.00 58.25 115 GLN A O 1
ATOM 912 N N . ASN A 1 116 ? 2.244 -25.242 5.944 1.00 58.22 116 ASN A N 1
ATOM 913 C CA . ASN A 1 116 ? 3.475 -25.243 6.711 1.00 58.22 116 ASN A CA 1
ATOM 914 C C . ASN A 1 116 ? 3.562 -23.853 7.332 1.00 58.22 116 ASN A C 1
ATOM 916 O O . ASN A 1 116 ? 4.043 -22.920 6.685 1.00 58.22 116 ASN A O 1
ATOM 920 N N . LEU A 1 117 ? 2.981 -23.727 8.532 1.00 61.88 117 LEU A N 1
ATOM 921 C CA . LEU A 1 117 ? 3.112 -22.577 9.417 1.00 61.88 117 LEU A CA 1
ATOM 922 C C . LEU A 1 117 ? 4.581 -22.184 9.382 1.00 61.88 117 LEU A C 1
ATOM 924 O O . LEU A 1 117 ? 5.438 -22.950 9.825 1.00 61.88 117 LEU A O 1
ATOM 928 N N . LEU A 1 118 ? 4.886 -21.046 8.759 1.00 65.75 118 LEU A N 1
ATOM 929 C CA . LEU A 1 118 ? 6.248 -20.552 8.789 1.00 65.75 118 LEU A CA 1
ATOM 930 C C . LEU A 1 118 ? 6.545 -20.267 10.255 1.00 65.75 118 LEU A C 1
ATOM 932 O O . LEU A 1 118 ? 5.906 -19.391 10.842 1.00 65.75 118 LEU A O 1
ATOM 936 N N . GLU A 1 119 ? 7.486 -21.022 10.823 1.00 73.38 119 GLU A N 1
ATOM 937 C CA . GLU A 1 119 ? 8.035 -20.759 12.149 1.00 73.38 119 GLU A CA 1
ATOM 938 C C . GLU A 1 119 ? 8.301 -19.244 12.238 1.00 73.38 119 GLU A C 1
ATOM 940 O O . GLU A 1 119 ? 8.998 -18.680 11.381 1.00 73.38 119 GLU A O 1
ATOM 945 N N . ASP A 1 120 ? 7.641 -18.593 13.206 1.00 86.81 120 ASP A N 1
ATOM 946 C CA . ASP A 1 120 ? 7.711 -17.160 13.548 1.00 86.81 120 ASP A CA 1
ATOM 947 C C . ASP A 1 120 ? 6.745 -16.175 12.846 1.00 86.81 120 ASP A C 1
ATOM 949 O O . ASP A 1 120 ? 6.953 -14.966 12.917 1.00 86.81 120 ASP A O 1
ATOM 953 N N . SER A 1 121 ? 5.673 -16.612 12.173 1.00 92.38 121 SER A N 1
ATOM 954 C CA . SER A 1 121 ? 4.587 -15.690 11.757 1.00 92.38 121 SER A CA 1
ATOM 955 C C . SER A 1 121 ? 3.330 -15.866 12.608 1.00 92.38 121 SER A C 1
ATOM 957 O O . SER A 1 121 ? 2.899 -16.987 12.857 1.00 92.38 121 SER A O 1
ATOM 959 N N . GLY A 1 122 ? 2.707 -14.764 13.034 1.00 95.12 122 GLY A N 1
ATOM 960 C CA . GLY A 1 122 ? 1.495 -14.831 13.851 1.00 95.12 122 GLY A CA 1
ATOM 961 C C . GLY A 1 122 ? 1.137 -13.523 14.545 1.00 95.12 122 GLY A C 1
ATOM 962 O O . GLY A 1 122 ? 1.779 -12.493 14.347 1.00 95.12 122 GLY A O 1
ATOM 963 N N . LEU A 1 123 ? 0.097 -13.565 15.379 1.00 96.94 123 LEU A N 1
ATOM 964 C CA . LEU A 1 123 ? -0.212 -12.462 16.287 1.00 96.94 123 LEU A CA 1
ATOM 965 C C . LEU A 1 123 ? 0.713 -12.510 17.500 1.00 96.94 123 LEU A C 1
ATOM 967 O O . LEU A 1 123 ? 0.859 -13.561 18.120 1.00 96.94 123 LEU A O 1
ATOM 971 N N . TYR A 1 124 ? 1.281 -11.365 17.859 1.00 97.31 124 TYR A N 1
ATOM 972 C CA . TYR A 1 124 ? 2.135 -11.176 19.020 1.00 97.31 124 TYR A CA 1
ATOM 973 C C . TYR A 1 124 ? 1.504 -10.158 19.959 1.00 97.31 124 TYR A C 1
ATOM 975 O O . TYR A 1 124 ? 1.088 -9.077 19.538 1.00 97.31 124 TYR A O 1
ATOM 983 N N . ARG A 1 125 ? 1.455 -10.515 21.241 1.00 97.88 125 ARG A N 1
ATOM 984 C CA . ARG A 1 125 ? 1.134 -9.605 22.335 1.00 97.88 125 ARG A CA 1
ATOM 985 C C . ARG A 1 125 ? 2.450 -9.076 22.889 1.00 97.88 125 ARG A C 1
ATOM 987 O O . ARG A 1 125 ? 3.279 -9.863 23.350 1.00 97.88 125 ARG A O 1
ATOM 994 N N . CYS A 1 126 ? 2.628 -7.768 22.817 1.00 97.44 126 CYS A N 1
ATOM 995 C CA . CYS A 1 126 ? 3.860 -7.083 23.159 1.00 97.44 126 CYS A CA 1
ATOM 996 C C . CYS A 1 126 ? 3.639 -6.120 24.321 1.00 97.44 126 CYS A C 1
ATOM 998 O O . CYS A 1 126 ? 2.865 -5.172 24.195 1.00 97.44 126 CYS A O 1
ATOM 1000 N N . ASP A 1 127 ? 4.374 -6.321 25.411 1.00 95.81 127 ASP A N 1
ATOM 1001 C CA . ASP A 1 127 ? 4.690 -5.229 26.327 1.00 95.81 127 ASP A CA 1
ATOM 1002 C C . ASP A 1 127 ? 5.775 -4.398 25.645 1.00 95.81 127 ASP A C 1
ATOM 1004 O O . ASP A 1 127 ? 6.951 -4.775 25.604 1.00 95.81 127 ASP A O 1
ATOM 1008 N N . PHE A 1 128 ? 5.353 -3.301 25.020 1.00 81.44 128 PHE A N 1
ATOM 1009 C CA . PHE A 1 128 ? 6.256 -2.514 24.196 1.00 81.44 128 PHE A CA 1
ATOM 1010 C C . PHE A 1 128 ? 7.338 -1.822 25.039 1.00 81.44 128 PHE A C 1
ATOM 1012 O O . PHE A 1 128 ? 8.494 -1.756 24.620 1.00 81.44 128 PHE A O 1
ATOM 1019 N N . TYR A 1 129 ? 7.002 -1.369 26.250 1.00 84.69 129 TYR A N 1
ATOM 1020 C CA . TYR A 1 129 ? 7.957 -0.706 27.142 1.00 84.69 129 TYR A CA 1
ATOM 1021 C C . TYR A 1 129 ? 8.957 -1.701 27.729 1.00 84.69 129 TYR A C 1
ATOM 1023 O O . TYR A 1 129 ? 10.155 -1.419 27.772 1.00 84.69 129 TYR A O 1
ATOM 1031 N N . GLY A 1 130 ? 8.484 -2.892 28.100 1.00 85.50 130 GLY A N 1
ATOM 1032 C CA . GLY A 1 130 ? 9.335 -4.010 28.506 1.00 85.50 130 GLY A CA 1
ATOM 1033 C C . GLY A 1 130 ? 10.087 -4.679 27.351 1.00 85.50 130 GLY A C 1
ATOM 1034 O O . GLY A 1 130 ? 10.912 -5.556 27.600 1.00 85.50 130 GLY A O 1
ATOM 1035 N N . ARG A 1 131 ? 9.818 -4.281 26.094 1.00 87.88 131 ARG A N 1
ATOM 1036 C CA . ARG A 1 131 ? 10.347 -4.881 24.852 1.00 87.88 131 ARG A CA 1
ATOM 1037 C C . ARG A 1 131 ? 10.174 -6.400 24.792 1.00 87.88 131 ARG A C 1
ATOM 1039 O O . ARG A 1 131 ? 11.019 -7.110 24.249 1.00 87.88 131 ARG A O 1
ATOM 1046 N N . ASN A 1 132 ? 9.080 -6.904 25.354 1.00 95.12 132 ASN A N 1
ATOM 1047 C CA . ASN A 1 132 ? 8.806 -8.331 25.417 1.00 95.12 132 ASN A CA 1
ATOM 1048 C C . ASN A 1 132 ? 7.581 -8.664 24.569 1.00 95.12 132 ASN A C 1
ATOM 1050 O O . ASN A 1 132 ? 6.470 -8.226 24.866 1.00 95.12 132 ASN A O 1
ATOM 1054 N N . CYS A 1 133 ? 7.785 -9.461 23.525 1.00 96.00 133 CYS A N 1
ATOM 1055 C CA . CYS A 1 133 ? 6.733 -9.923 22.633 1.00 96.00 133 CYS A CA 1
ATOM 1056 C C . CYS A 1 133 ? 6.611 -11.439 22.714 1.00 96.00 133 CYS A C 1
ATOM 1058 O O . CYS A 1 133 ? 7.587 -12.166 22.542 1.00 96.00 133 CYS A O 1
ATOM 1060 N N . ARG A 1 134 ? 5.386 -11.923 22.906 1.00 96.31 134 ARG A N 1
ATOM 1061 C CA . ARG A 1 134 ? 5.064 -13.353 22.893 1.00 96.31 134 ARG A CA 1
ATOM 1062 C C . ARG A 1 134 ? 3.974 -13.643 21.880 1.00 96.31 134 ARG A C 1
ATOM 1064 O O . ARG A 1 134 ? 3.089 -12.813 21.672 1.00 96.31 134 ARG A O 1
ATOM 1071 N N . ILE A 1 135 ? 4.013 -14.834 21.288 1.00 96.00 135 ILE A N 1
ATOM 1072 C CA . ILE A 1 135 ? 2.934 -15.309 20.420 1.00 96.00 135 ILE A CA 1
ATOM 1073 C C . ILE A 1 135 ? 1.633 -15.282 21.223 1.00 96.00 135 ILE A C 1
ATOM 1075 O O . ILE A 1 135 ? 1.547 -15.835 22.318 1.00 96.00 135 ILE A O 1
ATOM 1079 N N . PHE A 1 136 ? 0.632 -14.609 20.674 1.00 97.81 136 PHE A N 1
ATOM 1080 C CA . PHE A 1 136 ? -0.675 -14.462 21.286 1.00 97.81 136 PHE A CA 1
ATOM 1081 C C . PHE A 1 136 ? -1.521 -15.719 21.095 1.00 97.81 136 PHE A C 1
ATOM 1083 O O . PHE A 1 136 ? -2.112 -16.202 22.050 1.00 97.81 136 PHE A O 1
ATOM 1090 N N . SER A 1 137 ? -1.568 -16.279 19.882 1.00 96.06 137 SER A N 1
ATOM 1091 C CA . SER A 1 137 ? -2.308 -17.514 19.613 1.00 96.06 137 SER A CA 1
ATOM 1092 C C . SER A 1 137 ? -1.606 -18.363 18.564 1.00 96.06 137 SER A C 1
ATOM 1094 O O . SER A 1 137 ? -1.298 -17.879 17.480 1.00 96.06 137 SER A O 1
ATOM 1096 N N . GLN A 1 138 ? -1.423 -19.646 18.872 1.00 92.62 138 GLN A N 1
ATOM 1097 C CA . GLN A 1 138 ? -0.962 -20.663 17.918 1.00 92.62 138 GLN A CA 1
ATOM 1098 C C . GLN A 1 138 ? -2.125 -21.301 17.139 1.00 92.62 138 GLN A C 1
ATOM 1100 O O . GLN A 1 138 ? -1.910 -22.065 16.207 1.00 92.62 138 GLN A O 1
ATOM 1105 N N . SER A 1 139 ? -3.372 -21.015 17.535 1.00 92.38 139 SER A N 1
ATOM 1106 C CA . SER A 1 139 ? -4.572 -21.653 16.972 1.00 92.38 139 SER A CA 1
ATOM 1107 C C . SER A 1 139 ? -5.165 -20.925 15.762 1.00 92.38 139 SER A C 1
ATOM 1109 O O . SER A 1 139 ? -6.147 -21.393 15.177 1.00 92.38 139 SER A O 1
ATOM 1111 N N . LEU A 1 140 ? -4.615 -19.759 15.422 1.00 93.81 140 LEU A N 1
ATOM 1112 C CA . LEU A 1 140 ? -5.063 -18.946 14.300 1.00 93.81 140 LEU A CA 1
ATOM 1113 C C . LEU A 1 140 ? -4.286 -19.287 13.029 1.00 93.81 140 LEU A C 1
ATOM 1115 O O . LEU A 1 140 ? -3.108 -19.637 13.112 1.00 93.81 140 LEU A O 1
ATOM 1119 N N . PRO A 1 141 ? -4.917 -19.154 11.850 1.00 92.62 141 PRO A N 1
ATOM 1120 C CA . PRO A 1 141 ? -4.181 -19.230 10.600 1.00 92.62 141 PRO A CA 1
ATOM 1121 C C . PRO A 1 141 ? -3.233 -18.032 10.451 1.00 92.62 141 PRO A C 1
ATOM 1123 O O . PRO A 1 141 ? -3.364 -17.014 11.134 1.00 92.62 141 PRO A O 1
ATOM 1126 N N . GLU A 1 142 ? -2.308 -18.123 9.495 1.00 90.81 142 GLU A N 1
ATOM 1127 C CA . GLU A 1 142 ? -1.580 -16.940 9.041 1.00 90.81 142 GLU A CA 1
ATOM 1128 C C . GLU A 1 142 ? -2.555 -15.903 8.461 1.00 90.81 142 GLU A C 1
ATOM 1130 O O . GLU A 1 142 ? -3.468 -16.248 7.706 1.00 90.81 142 GLU A O 1
ATOM 1135 N N . PHE A 1 143 ? -2.296 -14.625 8.739 1.00 90.31 143 PHE A N 1
ATOM 1136 C CA . PHE A 1 143 ? -2.952 -13.491 8.091 1.00 90.31 143 PHE A CA 1
ATOM 1137 C C . PHE A 1 143 ? -1.985 -12.884 7.074 1.00 90.31 143 PHE A C 1
ATOM 1139 O O . PHE A 1 143 ? -1.251 -11.947 7.381 1.00 90.31 143 PHE A O 1
ATOM 1146 N N . PRO A 1 144 ? -1.899 -13.435 5.855 1.00 78.38 144 PRO A N 1
ATOM 1147 C CA . PRO A 1 144 ? -0.923 -13.000 4.860 1.00 78.38 144 PRO A CA 1
ATOM 1148 C C . PRO A 1 144 ? -1.173 -11.592 4.300 1.00 78.38 144 PRO A C 1
ATOM 1150 O O . PRO A 1 144 ? -0.263 -11.026 3.702 1.00 78.38 144 PRO A O 1
ATOM 1153 N N . ASP A 1 145 ? -2.391 -11.074 4.459 1.00 81.12 145 ASP A N 1
ATOM 1154 C CA . ASP A 1 145 ? -2.865 -9.786 3.950 1.00 81.12 145 ASP A CA 1
ATOM 1155 C C . ASP A 1 145 ? -3.572 -9.002 5.078 1.00 81.12 145 ASP A C 1
ATOM 1157 O O . ASP A 1 145 ? -3.443 -9.316 6.261 1.00 81.12 145 ASP A O 1
ATOM 1161 N N . LYS A 1 146 ? -4.323 -7.957 4.713 1.00 88.00 146 LYS A N 1
ATOM 1162 C CA . LYS A 1 146 ? -5.147 -7.164 5.628 1.00 88.00 146 LYS A CA 1
ATOM 1163 C C . LYS A 1 146 ? -6.127 -8.053 6.409 1.00 88.00 146 LYS A C 1
ATOM 1165 O O . LYS A 1 146 ? -6.828 -8.872 5.824 1.00 88.00 146 LYS A O 1
ATOM 1170 N N . PHE A 1 147 ? -6.237 -7.810 7.703 1.00 94.75 147 PHE A N 1
ATOM 1171 C CA . PHE A 1 147 ? -7.296 -8.280 8.597 1.00 94.75 147 PHE A CA 1
ATOM 1172 C C . PHE A 1 147 ? -7.764 -7.075 9.419 1.00 94.75 147 PHE A C 1
ATOM 1174 O O . PHE A 1 147 ? -7.056 -6.067 9.460 1.00 94.75 147 PHE A O 1
ATOM 1181 N N . ALA A 1 148 ? -8.936 -7.166 10.041 1.00 96.00 148 ALA A N 1
ATOM 1182 C CA . ALA A 1 148 ? -9.399 -6.161 10.996 1.00 96.00 148 ALA A CA 1
ATOM 1183 C C . ALA A 1 148 ? -9.322 -6.712 12.420 1.00 96.00 148 ALA A C 1
ATOM 1185 O O . ALA A 1 148 ? -9.604 -7.895 12.637 1.00 96.00 148 ALA A O 1
ATOM 1186 N N . LEU A 1 149 ? -8.961 -5.857 13.374 1.00 97.50 149 LEU A N 1
ATOM 1187 C CA . LEU A 1 149 ? -8.775 -6.210 14.778 1.00 97.50 149 LEU A CA 1
ATOM 1188 C C . LEU A 1 149 ? -9.565 -5.247 15.662 1.00 97.50 149 LEU A C 1
ATOM 1190 O O . LEU A 1 149 ? -9.651 -4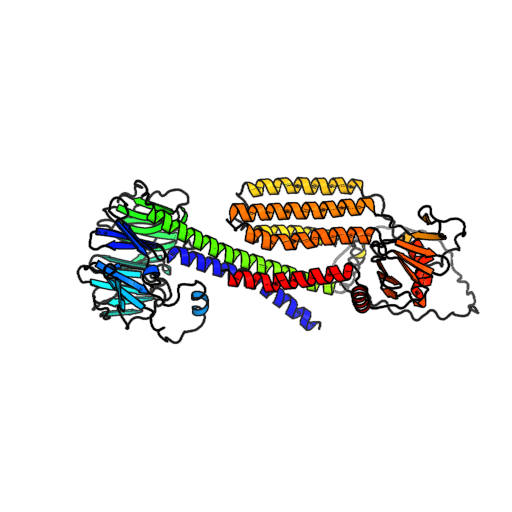.058 15.379 1.00 97.50 149 LEU A O 1
ATOM 1194 N N . PHE A 1 150 ? -10.145 -5.766 16.738 1.00 98.12 150 PHE A N 1
ATOM 1195 C CA . PHE A 1 150 ? -10.738 -4.947 17.787 1.00 98.12 150 PHE A CA 1
ATOM 1196 C C . PHE A 1 150 ? -10.621 -5.670 19.124 1.00 98.12 150 PHE A C 1
ATOM 1198 O O . PHE A 1 150 ? -10.942 -6.859 19.212 1.00 98.12 150 PHE A O 1
ATOM 1205 N N . ILE A 1 151 ? -10.196 -4.958 20.164 1.00 98.50 151 ILE A N 1
ATOM 1206 C CA . ILE A 1 151 ? -10.106 -5.469 21.531 1.00 98.50 151 ILE A CA 1
ATOM 1207 C C . ILE A 1 151 ? -11.121 -4.742 22.409 1.00 98.50 151 ILE A C 1
ATOM 1209 O O . ILE A 1 151 ? -11.058 -3.531 22.616 1.00 98.50 151 ILE A O 1
ATOM 1213 N N . ASP A 1 152 ? -12.053 -5.503 22.976 1.00 98.25 152 ASP A N 1
ATOM 1214 C CA . ASP A 1 152 ? -12.897 -5.019 24.063 1.00 98.25 152 ASP A CA 1
ATOM 1215 C C . ASP A 1 152 ? -12.087 -4.991 25.357 1.00 98.25 152 ASP A C 1
ATOM 1217 O O . ASP A 1 152 ? -11.908 -6.019 26.007 1.00 98.25 152 ASP A O 1
ATOM 1221 N N . ARG A 1 153 ? -11.599 -3.808 25.735 1.00 97.81 153 ARG A N 1
ATOM 1222 C CA . ARG A 1 153 ? -10.740 -3.611 26.915 1.00 97.81 153 ARG A CA 1
ATOM 1223 C C . ARG A 1 153 ? -11.446 -3.839 28.246 1.00 97.81 153 ARG A C 1
ATOM 1225 O O . ARG A 1 153 ? -10.770 -3.968 29.258 1.00 97.81 153 ARG A O 1
ATOM 1232 N N . SER A 1 154 ? -12.778 -3.891 28.279 1.00 97.88 154 SER A N 1
ATOM 1233 C CA . SER A 1 154 ? -13.478 -4.209 29.529 1.00 97.88 154 SER A CA 1
ATOM 1234 C C . SER A 1 154 ? -13.236 -5.662 29.959 1.00 97.88 154 SER A C 1
ATOM 1236 O O . SER A 1 154 ? -13.134 -5.947 31.150 1.00 97.88 154 SER A O 1
ATOM 1238 N N . GLU A 1 155 ? -13.062 -6.561 28.987 1.00 97.81 155 GLU A N 1
ATOM 1239 C CA . GLU A 1 155 ? -12.856 -7.999 29.202 1.00 97.81 155 GLU A CA 1
ATOM 1240 C C . GLU A 1 155 ? -11.541 -8.526 28.594 1.00 97.81 155 GLU A C 1
ATOM 1242 O O . GLU A 1 155 ? -11.230 -9.713 28.717 1.00 97.81 155 GLU A O 1
ATOM 1247 N N . ASP A 1 156 ? -10.782 -7.667 27.909 1.00 98.38 156 ASP A N 1
ATOM 1248 C CA . ASP A 1 156 ? -9.665 -8.028 27.026 1.00 98.38 156 ASP A CA 1
ATOM 1249 C C . ASP A 1 156 ? -10.052 -9.112 25.994 1.00 98.38 156 ASP A C 1
ATOM 1251 O O . ASP A 1 156 ? -9.267 -9.999 25.639 1.00 98.38 156 ASP A O 1
ATOM 1255 N N . THR A 1 157 ? -11.294 -9.048 25.502 1.00 98.75 157 THR A N 1
ATOM 1256 C CA . THR A 1 157 ? -11.806 -9.956 24.469 1.00 98.75 157 THR A CA 1
ATOM 1257 C C . THR A 1 157 ? -11.369 -9.469 23.092 1.00 98.75 157 THR A C 1
ATOM 1259 O O . THR A 1 157 ? -11.634 -8.331 22.711 1.00 98.75 157 THR A O 1
ATOM 1262 N N . VAL A 1 158 ? -10.747 -10.354 22.313 1.00 98.69 158 VAL A N 1
ATOM 1263 C CA . VAL A 1 158 ? -10.202 -10.033 20.991 1.00 98.69 158 VAL A CA 1
ATOM 1264 C C . VAL A 1 158 ? -11.122 -10.539 19.889 1.00 98.69 158 VAL A C 1
ATOM 1266 O O . VAL A 1 158 ? -11.474 -11.721 19.844 1.00 98.69 158 VAL A O 1
ATOM 1269 N N . TYR A 1 159 ? -11.462 -9.647 18.967 1.00 98.56 159 TYR A N 1
ATOM 1270 C CA . TYR A 1 159 ? -12.218 -9.942 17.759 1.00 98.56 159 TYR A CA 1
ATOM 1271 C C . TYR A 1 159 ? -11.323 -9.743 16.542 1.00 98.56 159 TYR A C 1
ATOM 1273 O O . TYR A 1 159 ? -10.637 -8.730 16.432 1.00 98.56 159 TYR A O 1
ATOM 1281 N N . ILE A 1 160 ? -11.333 -10.707 15.623 1.00 97.88 160 ILE A N 1
ATOM 1282 C CA . ILE A 1 160 ? -10.561 -10.639 14.378 1.00 97.88 160 ILE A CA 1
ATOM 1283 C C . ILE A 1 160 ? -11.490 -10.946 13.217 1.00 97.88 160 ILE A C 1
ATOM 1285 O O . ILE A 1 160 ? -12.222 -11.937 13.262 1.00 97.88 160 ILE A O 1
ATOM 1289 N N . ALA A 1 161 ? -11.420 -10.133 12.167 1.00 96.56 161 ALA A N 1
ATOM 1290 C CA . ALA A 1 161 ? -11.983 -10.468 10.871 1.00 96.56 161 ALA A CA 1
ATOM 1291 C C . ALA A 1 161 ? -10.871 -10.799 9.877 1.00 96.56 161 ALA A C 1
ATOM 1293 O O . ALA A 1 161 ? -10.118 -9.922 9.448 1.00 96.56 161 ALA A O 1
ATOM 1294 N N . ASP A 1 162 ? -10.785 -12.073 9.504 1.00 94.94 162 ASP A N 1
ATOM 1295 C CA . ASP A 1 162 ? -9.900 -12.534 8.444 1.00 94.94 162 ASP A CA 1
ATOM 1296 C C . ASP A 1 162 ? -10.522 -12.202 7.089 1.00 94.94 162 ASP A C 1
ATOM 1298 O O . ASP A 1 162 ? -11.490 -12.828 6.644 1.00 94.94 162 ASP A O 1
ATOM 1302 N N . THR A 1 163 ? -9.946 -11.200 6.430 1.00 91.44 163 THR A N 1
ATOM 1303 C CA . THR A 1 163 ? -10.420 -10.705 5.140 1.00 91.44 163 THR A CA 1
ATOM 1304 C C . THR A 1 163 ? -10.348 -11.762 4.040 1.00 91.44 163 THR A C 1
ATOM 1306 O O . THR A 1 163 ? -11.197 -11.773 3.147 1.00 91.44 163 THR A O 1
ATOM 1309 N N . GLN A 1 164 ? -9.338 -12.637 4.071 1.00 87.81 164 GLN A N 1
ATOM 1310 C CA . GLN A 1 164 ? -9.119 -13.628 3.020 1.00 87.81 164 GLN A CA 1
ATOM 1311 C C . GLN A 1 164 ? -10.016 -14.844 3.200 1.00 87.81 164 GLN A C 1
ATOM 1313 O O . GLN A 1 164 ? -10.684 -15.262 2.256 1.00 87.81 164 GLN A O 1
ATOM 1318 N N . GLN A 1 165 ? -10.041 -15.399 4.412 1.00 90.81 165 GLN A N 1
ATOM 1319 C CA . GLN A 1 165 ? -10.834 -16.591 4.716 1.00 90.81 165 GLN A CA 1
ATOM 1320 C C . GLN A 1 165 ? -12.291 -16.255 5.036 1.00 90.81 165 GLN A C 1
ATOM 1322 O O . GLN A 1 165 ? -13.082 -17.158 5.298 1.00 90.81 165 GLN A O 1
ATOM 1327 N N . SER A 1 166 ? -12.651 -14.966 5.038 1.00 92.44 166 SER A N 1
ATOM 1328 C CA . SER A 1 166 ? -13.993 -14.477 5.373 1.00 92.44 166 SER A CA 1
ATOM 1329 C C . SER A 1 166 ? -14.494 -15.070 6.694 1.00 92.44 166 SER A C 1
ATOM 1331 O O . SER A 1 166 ? -15.631 -15.510 6.819 1.00 92.44 166 SER A O 1
ATOM 1333 N N . THR A 1 167 ? -13.609 -15.146 7.687 1.00 94.75 167 THR A N 1
ATOM 1334 C CA . THR A 1 167 ? -13.873 -15.815 8.965 1.00 94.75 167 THR A CA 1
ATOM 1335 C C . THR A 1 167 ? -13.741 -14.819 10.103 1.00 94.75 167 THR A C 1
ATOM 1337 O O . THR A 1 167 ? -12.808 -14.017 10.129 1.00 94.75 167 THR A O 1
ATOM 1340 N N . LEU A 1 168 ? -14.675 -14.871 11.053 1.00 96.94 168 LEU A N 1
ATOM 1341 C CA . LEU A 1 168 ? -14.549 -14.137 12.305 1.00 96.94 168 LEU A CA 1
ATOM 1342 C C . LEU A 1 168 ? -14.043 -15.045 13.412 1.00 96.94 168 LEU A C 1
ATOM 1344 O O . LEU A 1 168 ? -14.502 -16.182 13.554 1.00 96.94 168 LEU A O 1
ATOM 1348 N N . TYR A 1 169 ? -13.168 -14.494 14.241 1.00 97.88 169 TYR A N 1
ATOM 1349 C CA . TYR A 1 169 ? -12.652 -15.138 15.438 1.00 97.88 169 TYR A CA 1
ATOM 1350 C C . TYR A 1 169 ? -12.982 -14.290 16.662 1.00 97.88 169 TYR A C 1
ATOM 1352 O O . TYR A 1 169 ? -12.845 -13.068 16.634 1.00 97.88 169 TYR A O 1
ATOM 1360 N N . LYS A 1 170 ? -13.395 -14.962 17.737 1.00 98.38 170 LYS A N 1
ATOM 1361 C CA . LYS A 1 170 ? -13.494 -14.408 19.086 1.00 98.38 170 LYS A CA 1
ATOM 1362 C C . LYS A 1 170 ? -12.514 -15.144 19.977 1.00 98.38 170 LYS A C 1
ATOM 1364 O O . LYS A 1 170 ? -12.536 -16.376 20.032 1.00 98.38 170 LYS A O 1
ATOM 1369 N N . MET A 1 171 ? -11.689 -14.407 20.700 1.00 98.62 171 MET A N 1
ATOM 1370 C CA . MET A 1 171 ? -10.670 -14.965 21.578 1.00 98.62 171 MET A CA 1
ATOM 1371 C C . MET A 1 171 ? -10.651 -14.244 22.918 1.00 98.62 171 MET A C 1
ATOM 1373 O O . MET A 1 171 ? -11.097 -13.105 23.022 1.00 98.62 171 MET A O 1
ATOM 1377 N N . ASN A 1 172 ? -10.147 -14.919 23.945 1.00 98.44 172 ASN A N 1
ATOM 1378 C CA . ASN A 1 172 ? -9.897 -14.282 25.233 1.00 98.44 172 ASN A CA 1
ATOM 1379 C C . ASN A 1 172 ? -8.533 -13.561 25.242 1.00 98.44 172 ASN A C 1
ATOM 1381 O O . ASN A 1 172 ? -7.758 -13.637 24.285 1.00 98.44 172 ASN A O 1
ATOM 1385 N N . LYS A 1 173 ? -8.218 -12.930 26.374 1.00 98.19 173 LYS A N 1
ATOM 1386 C CA . LYS A 1 173 ? -6.956 -12.222 26.633 1.00 98.19 173 LYS A CA 1
ATOM 1387 C C . LYS A 1 173 ? -5.681 -13.069 26.525 1.00 98.19 173 LYS A C 1
ATOM 1389 O O . LYS A 1 173 ? -4.593 -12.512 26.383 1.00 98.19 173 LYS A O 1
ATOM 1394 N N . ASP A 1 174 ? -5.809 -14.393 26.591 1.00 98.12 174 ASP A N 1
ATOM 1395 C CA . ASP A 1 174 ? -4.703 -15.358 26.513 1.00 98.12 174 ASP A CA 1
ATOM 1396 C C . ASP A 1 174 ? -4.582 -15.982 25.111 1.00 98.12 174 ASP A C 1
ATOM 1398 O O . ASP A 1 174 ? -3.806 -16.910 24.906 1.00 98.12 174 ASP A O 1
ATOM 1402 N N . GLY A 1 175 ? -5.391 -15.516 24.150 1.00 97.94 175 GLY A N 1
ATOM 1403 C CA . GLY A 1 175 ? -5.389 -15.987 22.765 1.00 97.94 175 GLY A CA 1
ATOM 1404 C C . GLY A 1 175 ? -6.033 -17.355 22.556 1.00 97.94 175 GLY A C 1
ATOM 1405 O O . GLY A 1 175 ? -5.910 -17.945 21.477 1.00 97.94 175 GLY A O 1
ATOM 1406 N N . LYS A 1 176 ? -6.771 -17.862 23.550 1.00 98.12 176 LYS A N 1
ATOM 1407 C CA . LYS A 1 176 ? -7.628 -19.038 23.394 1.00 98.12 176 LYS A CA 1
ATOM 1408 C C . LYS A 1 176 ? -8.855 -18.658 22.573 1.00 98.12 176 LYS A C 1
ATOM 1410 O O . LYS A 1 176 ? -9.615 -17.757 22.937 1.00 98.12 176 LYS A O 1
ATOM 1415 N N . ARG A 1 177 ? -9.088 -19.399 21.489 1.00 98.12 177 ARG A N 1
ATOM 1416 C CA . ARG A 1 177 ? -10.287 -19.260 20.659 1.00 98.12 177 ARG A CA 1
ATOM 1417 C C . ARG A 1 177 ? -11.540 -19.641 21.454 1.00 98.12 177 ARG A C 1
ATOM 1419 O O . ARG A 1 177 ? -11.675 -20.781 21.890 1.00 98.12 177 ARG A O 1
ATOM 1426 N N . LEU A 1 178 ? -12.447 -18.680 21.628 1.00 98.25 178 LEU A N 1
ATOM 1427 C CA . LEU A 1 178 ? -13.739 -18.851 22.301 1.00 98.25 178 LEU A CA 1
ATOM 1428 C C . LEU A 1 178 ? -14.840 -19.245 21.316 1.00 98.25 178 LEU A C 1
ATOM 1430 O O . LEU A 1 178 ? -15.692 -20.068 21.635 1.00 98.25 178 LEU A O 1
ATOM 1434 N N . ALA A 1 179 ? -14.825 -18.645 20.127 1.00 97.75 179 ALA A N 1
ATOM 1435 C CA . ALA A 1 179 ? -15.736 -18.957 19.036 1.00 97.75 179 ALA A CA 1
ATOM 1436 C C . ALA A 1 179 ? -15.099 -18.572 17.696 1.00 97.75 179 ALA A C 1
ATOM 1438 O O . ALA A 1 179 ? -14.218 -17.713 17.625 1.00 97.75 179 ALA A O 1
ATOM 1439 N N . SER A 1 180 ? -15.562 -19.196 16.621 1.00 97.31 180 SER A N 1
ATOM 1440 C CA . SER A 1 180 ? -15.227 -18.801 15.256 1.00 97.31 180 SER A CA 1
ATOM 1441 C C . SER A 1 180 ? -16.375 -19.128 14.327 1.00 97.31 180 SER A C 1
ATOM 1443 O O . SER A 1 180 ? -17.075 -20.118 14.542 1.00 97.31 180 SER A O 1
ATOM 1445 N N . ARG A 1 181 ? -16.536 -18.336 13.273 1.00 96.38 181 ARG A N 1
ATOM 1446 C CA . ARG A 1 181 ? -17.530 -18.604 12.239 1.00 96.38 181 ARG A CA 1
ATOM 1447 C C . ARG A 1 181 ? -16.977 -18.230 10.878 1.00 96.38 181 ARG A C 1
ATOM 1449 O O . ARG A 1 181 ? -16.666 -17.062 10.641 1.00 96.38 181 ARG A O 1
ATOM 1456 N N . ALA A 1 182 ? -16.889 -19.222 9.997 1.00 92.56 182 ALA A N 1
ATOM 1457 C CA . ALA A 1 182 ? -16.716 -18.976 8.574 1.00 92.56 182 ALA A CA 1
ATOM 1458 C C . ALA A 1 182 ? -17.985 -18.291 8.061 1.00 92.56 182 ALA A C 1
ATOM 1460 O O . ALA A 1 182 ? -19.097 -18.775 8.284 1.00 92.56 182 ALA A O 1
ATOM 1461 N N . TRP A 1 183 ? -17.832 -17.135 7.431 1.00 77.56 183 TRP A N 1
ATOM 1462 C CA . TRP A 1 183 ? -18.942 -16.280 7.051 1.00 77.56 183 TRP A CA 1
ATOM 1463 C C . TRP A 1 183 ? -18.954 -16.021 5.546 1.00 77.56 183 TRP A C 1
ATOM 1465 O O . TRP A 1 183 ? -17.946 -15.733 4.921 1.00 77.56 183 TRP A O 1
ATOM 1475 N N . VAL A 1 184 ? -20.155 -16.022 4.979 1.00 69.69 184 VAL A N 1
ATOM 1476 C CA . VAL A 1 184 ? -20.594 -15.268 3.794 1.00 69.69 184 VAL A CA 1
ATOM 1477 C C . VAL A 1 184 ? -20.472 -13.731 3.965 1.00 69.69 184 VAL A C 1
ATOM 1479 O O . VAL A 1 184 ? -21.434 -12.991 3.762 1.00 69.69 184 VAL A O 1
ATOM 1482 N N . THR A 1 185 ? -19.325 -13.210 4.392 1.00 73.50 185 THR A N 1
ATOM 1483 C CA . THR A 1 185 ? -18.946 -11.821 4.077 1.00 73.50 185 THR A CA 1
ATOM 1484 C C . THR A 1 185 ? -17.873 -11.863 3.006 1.00 73.50 185 THR A C 1
ATOM 1486 O O . THR A 1 185 ? -17.183 -12.865 2.845 1.00 73.50 185 THR A O 1
ATOM 1489 N N . HIS A 1 186 ? -17.747 -10.802 2.218 1.00 83.81 186 HIS A N 1
ATOM 1490 C CA . HIS A 1 186 ? -16.708 -10.734 1.205 1.00 83.81 186 HIS A CA 1
ATOM 1491 C C . HIS A 1 186 ? -15.834 -9.523 1.497 1.00 83.81 186 HIS A C 1
ATOM 1493 O O . HIS A 1 186 ? -16.188 -8.388 1.171 1.00 83.81 186 HIS A O 1
ATOM 1499 N N . PHE A 1 187 ? -14.651 -9.802 2.052 1.00 88.94 187 PHE A N 1
ATOM 1500 C CA . PHE A 1 187 ? -13.623 -8.809 2.369 1.00 88.94 187 PHE A CA 1
ATOM 1501 C C . PHE A 1 187 ? -14.001 -7.886 3.558 1.00 88.94 187 PHE A C 1
ATOM 1503 O O . PHE A 1 187 ? -14.153 -6.679 3.364 1.00 88.94 187 PHE A O 1
ATOM 1510 N N . PRO A 1 188 ? -14.184 -8.426 4.786 1.00 93.31 188 PRO A N 1
ATOM 1511 C CA . PRO A 1 188 ? -14.483 -7.634 5.986 1.00 93.31 188 PRO A CA 1
ATOM 1512 C C . PRO A 1 188 ? -13.314 -6.709 6.378 1.00 93.31 188 PRO A C 1
ATOM 1514 O O . PRO A 1 188 ? -12.352 -7.133 7.007 1.00 93.31 188 PRO A O 1
ATOM 1517 N N . ASN A 1 189 ? -13.395 -5.428 6.008 1.00 92.44 189 ASN A N 1
ATOM 1518 C CA . ASN A 1 189 ? -12.258 -4.499 6.098 1.00 92.44 189 ASN A CA 1
ATOM 1519 C C . ASN A 1 189 ? -12.062 -3.809 7.450 1.00 92.44 189 ASN A C 1
ATOM 1521 O O . ASN A 1 189 ? -10.974 -3.288 7.690 1.00 92.44 189 ASN A O 1
ATOM 1525 N N . GLN A 1 190 ? -13.112 -3.742 8.267 1.00 95.75 190 GLN A N 1
ATOM 1526 C CA . GLN A 1 190 ? -13.108 -3.122 9.589 1.00 95.75 190 GLN A CA 1
ATOM 1527 C C . GLN A 1 190 ? -14.159 -3.804 10.456 1.00 95.75 190 GLN A C 1
ATOM 1529 O O . GLN A 1 190 ? -15.233 -4.161 9.959 1.00 95.75 190 GLN A O 1
ATOM 1534 N N . ILE A 1 191 ? -13.862 -3.914 11.745 1.00 96.81 191 ILE A N 1
ATOM 1535 C CA . ILE A 1 191 ? -14.805 -4.310 12.785 1.00 96.81 191 ILE A CA 1
ATOM 1536 C C . ILE A 1 191 ? -14.858 -3.237 13.873 1.00 96.81 191 ILE A C 1
ATOM 1538 O O . ILE A 1 191 ? -13.871 -2.548 14.130 1.00 96.81 191 ILE A O 1
ATOM 1542 N N . PHE A 1 192 ? -16.025 -3.081 14.485 1.00 96.94 192 PHE A N 1
ATOM 1543 C CA . PHE A 1 192 ? -16.254 -2.157 15.590 1.00 96.94 192 PHE A CA 1
ATOM 1544 C C . PHE A 1 192 ? -17.278 -2.761 16.551 1.00 96.94 192 PHE A C 1
ATOM 1546 O O . PHE A 1 192 ? -18.322 -3.235 16.104 1.00 96.94 192 PHE A O 1
ATOM 1553 N N . LEU A 1 193 ? -16.999 -2.760 17.854 1.00 97.44 193 LEU A N 1
ATOM 1554 C CA . LEU A 1 193 ? -17.922 -3.268 18.870 1.00 97.44 193 LEU A CA 1
ATOM 1555 C C . LEU A 1 193 ? -18.732 -2.121 19.480 1.00 97.44 193 LEU A C 1
ATOM 1557 O O . LEU A 1 193 ? -18.166 -1.138 19.953 1.00 97.44 193 LEU A O 1
ATOM 1561 N N . LYS A 1 194 ? -20.057 -2.270 19.526 1.00 96.50 194 LYS A N 1
ATOM 1562 C CA . LYS A 1 194 ? -20.955 -1.400 20.301 1.00 96.50 194 LYS A CA 1
ATOM 1563 C C . LYS A 1 194 ? -22.153 -2.212 20.780 1.00 96.50 194 LYS A C 1
ATOM 1565 O O . LYS A 1 194 ? -22.738 -2.958 19.999 1.00 96.50 194 LYS A O 1
ATOM 1570 N N . ASP A 1 195 ? -22.500 -2.092 22.058 1.00 95.94 195 ASP A N 1
ATOM 1571 C CA . ASP A 1 195 ? -23.661 -2.755 22.672 1.00 95.94 195 ASP A CA 1
ATOM 1572 C C . ASP A 1 195 ? -23.706 -4.279 22.435 1.00 95.94 195 ASP A C 1
ATOM 1574 O O . ASP A 1 195 ? -24.744 -4.837 22.075 1.00 95.94 195 ASP A O 1
ATOM 1578 N N . GLN A 1 196 ? -22.562 -4.965 22.588 1.00 97.19 196 GLN A N 1
ATOM 1579 C CA . GLN A 1 196 ? -22.413 -6.413 22.336 1.00 97.19 196 GLN A CA 1
ATOM 1580 C C . GLN A 1 196 ? -22.744 -6.843 20.889 1.00 97.19 196 GLN A C 1
ATOM 1582 O O . GLN A 1 196 ? -23.028 -8.016 20.614 1.00 97.19 196 GLN A O 1
ATOM 1587 N N . LYS A 1 197 ? -22.685 -5.896 19.948 1.00 98.19 197 LYS A N 1
ATOM 1588 C CA . LYS A 1 197 ? -22.827 -6.120 18.509 1.00 98.19 197 LYS A CA 1
ATOM 1589 C C . LYS A 1 197 ? -21.542 -5.714 17.805 1.00 98.19 197 LYS A C 1
ATOM 1591 O O . LYS A 1 197 ? -20.989 -4.649 18.078 1.00 98.19 197 LYS A O 1
ATOM 1596 N N . LEU A 1 198 ? -21.085 -6.549 16.881 1.00 97.81 198 LEU A N 1
ATOM 1597 C CA . LEU A 1 198 ? -20.002 -6.200 15.971 1.00 97.81 198 LEU A CA 1
ATOM 1598 C C . LEU A 1 198 ? -20.603 -5.607 14.698 1.00 97.81 198 LEU A C 1
ATOM 1600 O O . LEU A 1 198 ? -21.502 -6.185 14.086 1.00 97.81 198 LEU A O 1
ATOM 1604 N N . TYR A 1 199 ? -20.080 -4.456 14.306 1.00 97.94 199 TYR A N 1
ATOM 1605 C CA . TYR A 1 199 ? -20.389 -3.759 13.071 1.00 97.94 199 TYR A CA 1
ATOM 1606 C C . TYR A 1 199 ? -19.229 -3.980 12.114 1.00 97.94 199 TYR A C 1
ATOM 1608 O O . TYR A 1 199 ? -18.083 -3.679 12.445 1.00 97.94 199 TYR A O 1
ATOM 1616 N N . ILE A 1 200 ? -19.524 -4.526 10.942 1.00 97.25 200 ILE A N 1
ATOM 1617 C CA . ILE A 1 200 ? -18.518 -5.004 9.999 1.00 97.25 200 ILE A CA 1
ATOM 1618 C C . ILE A 1 200 ? -18.683 -4.266 8.681 1.00 97.25 200 ILE A C 1
ATOM 1620 O O . ILE A 1 200 ? -19.760 -4.291 8.083 1.00 97.25 200 ILE A O 1
ATOM 1624 N N . ALA A 1 201 ? -17.605 -3.652 8.202 1.00 96.50 201 ALA A N 1
ATOM 1625 C CA . ALA A 1 201 ? -17.545 -3.119 6.847 1.00 96.50 201 ALA A CA 1
ATOM 1626 C C . ALA A 1 201 ? -17.396 -4.273 5.840 1.00 96.50 201 ALA A C 1
ATOM 1628 O O . ALA A 1 201 ? -16.283 -4.697 5.527 1.00 96.50 201 ALA A O 1
ATOM 1629 N N . ASP A 1 202 ? -18.522 -4.794 5.346 1.00 96.12 202 ASP A N 1
ATOM 1630 C CA . ASP A 1 202 ? -18.587 -5.879 4.360 1.00 96.12 202 ASP A CA 1
ATOM 1631 C C . ASP A 1 202 ? -18.383 -5.301 2.953 1.00 96.12 202 ASP A C 1
ATOM 1633 O O . ASP A 1 202 ? -19.326 -4.968 2.224 1.00 96.12 202 ASP A O 1
ATOM 1637 N N . THR A 1 203 ? -17.110 -5.075 2.617 1.00 94.06 203 THR A N 1
ATOM 1638 C CA . THR A 1 203 ? -16.704 -4.192 1.524 1.00 94.06 203 THR A CA 1
ATOM 1639 C C . THR A 1 203 ? -17.255 -4.604 0.177 1.00 94.06 203 THR A C 1
ATOM 1641 O O . THR A 1 203 ? -17.861 -3.770 -0.494 1.00 94.06 203 THR A O 1
ATOM 1644 N N . ASN A 1 204 ? -17.096 -5.861 -0.234 1.00 92.81 204 ASN A N 1
ATOM 1645 C CA . ASN A 1 204 ? -17.520 -6.263 -1.576 1.00 92.81 204 ASN A CA 1
ATOM 1646 C C . ASN A 1 204 ? -19.047 -6.315 -1.716 1.00 92.81 204 ASN A C 1
ATOM 1648 O O . ASN A 1 204 ? -19.558 -6.079 -2.813 1.00 92.81 204 ASN A O 1
ATOM 1652 N N . ASN A 1 205 ? -19.766 -6.545 -0.614 1.00 94.62 205 ASN A N 1
ATOM 1653 C CA . ASN A 1 205 ? -21.228 -6.492 -0.573 1.00 94.62 205 ASN A CA 1
ATOM 1654 C C . ASN A 1 205 ? -21.774 -5.072 -0.361 1.00 94.62 205 ASN A C 1
ATOM 1656 O O . ASN A 1 205 ? -22.987 -4.879 -0.408 1.00 94.62 205 ASN A O 1
ATOM 1660 N N . LYS A 1 206 ? -20.897 -4.070 -0.188 1.00 95.31 206 LYS A N 1
ATOM 1661 C CA . LYS A 1 206 ? -21.255 -2.644 -0.117 1.00 95.31 206 LYS A CA 1
ATOM 1662 C C . LYS A 1 206 ? -22.238 -2.329 1.014 1.00 95.31 206 LYS A C 1
ATOM 1664 O O . LYS A 1 206 ? -23.163 -1.531 0.853 1.00 95.31 206 LYS A O 1
ATOM 1669 N N . GLN A 1 207 ? -22.045 -2.969 2.159 1.00 95.94 207 GLN A N 1
ATOM 1670 C CA . GLN A 1 207 ? -22.959 -2.870 3.290 1.00 95.94 207 GLN A CA 1
ATOM 1671 C C . GLN A 1 207 ? -22.206 -2.826 4.616 1.00 95.94 207 GLN A C 1
ATOM 1673 O O . GLN A 1 207 ? -21.039 -3.215 4.692 1.00 95.94 207 GLN A O 1
ATOM 1678 N N . ILE A 1 208 ? -22.895 -2.380 5.663 1.00 97.25 208 ILE A N 1
ATOM 1679 C CA . ILE A 1 208 ? -22.487 -2.652 7.040 1.00 97.25 208 ILE A CA 1
ATOM 1680 C C . ILE A 1 208 ? -23.297 -3.821 7.560 1.00 97.25 208 ILE A C 1
ATOM 1682 O O . ILE A 1 208 ? -24.525 -3.793 7.528 1.00 97.25 208 ILE A O 1
ATOM 1686 N N . LYS A 1 209 ? -22.603 -4.848 8.037 1.00 96.81 209 LYS A N 1
ATOM 1687 C CA . LYS A 1 209 ? -23.219 -6.030 8.627 1.00 96.81 209 LYS A CA 1
ATOM 1688 C C . LYS A 1 209 ? -23.154 -5.940 10.146 1.00 96.81 209 LYS A C 1
ATOM 1690 O O . LYS A 1 209 ? -22.100 -5.620 10.687 1.00 96.81 209 LYS A O 1
ATOM 1695 N N . ILE A 1 210 ? -24.269 -6.199 10.821 1.00 97.69 210 ILE A N 1
ATOM 1696 C CA . ILE A 1 210 ? -24.401 -6.114 12.279 1.00 97.69 210 ILE A CA 1
ATOM 1697 C C . ILE A 1 210 ? -24.653 -7.503 12.828 1.00 97.69 210 ILE A C 1
ATOM 1699 O O . ILE A 1 210 ? -25.553 -8.216 12.378 1.00 97.69 210 ILE A O 1
ATOM 1703 N N . VAL A 1 211 ? -23.832 -7.894 13.793 1.00 97.56 211 VAL A N 1
ATOM 1704 C CA . VAL A 1 211 ? -23.705 -9.295 14.168 1.00 97.56 211 VAL A CA 1
ATOM 1705 C C . VAL A 1 211 ? -23.511 -9.449 15.661 1.00 97.56 211 VAL A C 1
ATOM 1707 O O . VAL A 1 211 ? -23.011 -8.541 16.323 1.00 97.56 211 VAL A O 1
ATOM 1710 N N . SER A 1 212 ? -23.894 -10.592 16.215 1.00 98.06 212 SER A N 1
ATOM 1711 C CA . SER A 1 212 ? -23.762 -10.811 17.654 1.00 98.06 212 SER A CA 1
ATOM 1712 C C . SER A 1 212 ? -22.307 -11.061 18.063 1.00 98.06 212 SER A C 1
ATOM 1714 O O . SER A 1 212 ? -21.614 -11.902 17.484 1.00 98.06 212 SER A O 1
ATOM 1716 N N . ALA A 1 213 ? -21.851 -10.350 19.099 1.00 98.19 213 ALA A N 1
ATOM 1717 C CA . ALA A 1 213 ? -20.554 -10.576 19.739 1.00 98.19 213 ALA A CA 1
ATOM 1718 C C . ALA A 1 213 ? -20.617 -11.661 20.835 1.00 98.19 213 ALA A C 1
ATOM 1720 O O . ALA A 1 213 ? -19.582 -12.122 21.328 1.00 98.19 213 ALA A O 1
ATOM 1721 N N . LYS A 1 214 ? -21.821 -12.096 21.237 1.00 98.19 214 LYS A N 1
ATOM 1722 C CA . LYS A 1 214 ? -22.021 -13.094 22.301 1.00 98.19 214 LYS A CA 1
ATOM 1723 C C . LYS A 1 214 ? -21.520 -14.461 21.851 1.00 98.19 214 LYS A C 1
ATOM 1725 O O . LYS A 1 214 ? -21.814 -14.885 20.745 1.00 98.19 214 LYS A O 1
ATOM 1730 N N . THR A 1 215 ? -20.831 -15.193 22.727 1.00 97.88 215 THR A N 1
ATOM 1731 C CA . THR A 1 215 ? -20.132 -16.440 22.360 1.00 97.88 215 THR A CA 1
ATOM 1732 C C . THR A 1 215 ? -21.060 -17.526 21.796 1.00 97.88 215 THR A C 1
ATOM 1734 O O . THR A 1 215 ? -20.719 -18.139 20.792 1.00 97.88 215 THR A O 1
ATOM 1737 N N . LYS A 1 216 ? -22.246 -17.741 22.390 1.00 97.88 216 LYS A N 1
ATOM 1738 C CA . LYS A 1 216 ? -23.201 -18.780 21.943 1.00 97.88 216 LYS A CA 1
ATOM 1739 C C . LYS A 1 216 ? -23.795 -18.513 20.556 1.00 97.88 216 LYS A C 1
ATOM 1741 O O . LYS A 1 216 ? -24.068 -19.451 19.825 1.00 97.88 216 LYS A O 1
ATOM 1746 N N . THR A 1 217 ? -23.989 -17.242 20.222 1.00 97.31 217 THR A N 1
ATOM 1747 C CA . THR A 1 217 ? -24.583 -16.775 18.960 1.00 97.31 217 THR A CA 1
ATOM 1748 C C . THR A 1 217 ? -23.540 -16.023 18.138 1.00 97.31 217 THR A C 1
ATOM 1750 O O . THR A 1 217 ? -23.853 -15.033 17.480 1.00 97.31 217 THR A O 1
ATOM 1753 N N . PHE A 1 218 ? -22.257 -16.358 18.303 1.00 97.81 218 PHE A N 1
ATOM 1754 C CA . PHE A 1 218 ? -21.187 -15.526 17.771 1.00 97.81 218 PHE A CA 1
ATOM 1755 C C . PHE A 1 218 ? -21.318 -15.450 16.255 1.00 97.81 218 PHE A C 1
ATOM 1757 O O . PHE A 1 218 ? -21.486 -16.471 15.580 1.00 97.81 218 PHE A O 1
ATOM 1764 N N . ALA A 1 219 ? -21.252 -14.226 15.731 1.00 96.62 219 ALA A N 1
ATOM 1765 C CA . ALA A 1 219 ? -21.392 -13.966 14.309 1.00 96.62 219 ALA A CA 1
ATOM 1766 C C . ALA A 1 219 ? -22.754 -14.407 13.718 1.00 96.62 219 ALA A C 1
ATOM 1768 O O . ALA A 1 219 ? -22.866 -14.598 12.510 1.00 96.62 219 ALA A O 1
ATOM 1769 N N . ASP A 1 220 ? -23.807 -14.557 14.532 1.00 96.81 220 ASP A N 1
ATOM 1770 C CA . ASP A 1 220 ? -25.177 -14.563 14.008 1.00 96.81 220 ASP A CA 1
ATOM 1771 C C . ASP A 1 220 ? -25.517 -13.170 13.474 1.00 96.81 220 ASP A C 1
ATOM 1773 O O . ASP A 1 220 ? -25.240 -12.157 14.125 1.00 96.81 220 ASP A O 1
ATOM 1777 N N . GLU A 1 221 ? -26.084 -13.121 12.269 1.00 97.12 221 GLU A N 1
ATOM 1778 C CA . GLU A 1 221 ? -26.547 -11.876 11.666 1.00 97.12 221 GLU A CA 1
ATOM 1779 C C . GLU A 1 221 ? -27.744 -11.338 12.452 1.00 97.12 221 GLU A C 1
ATOM 1781 O O . GLU A 1 221 ? -28.728 -12.041 12.664 1.00 97.12 221 GLU A O 1
ATOM 1786 N N . ILE A 1 222 ? -27.642 -10.083 12.882 1.00 97.62 222 ILE A N 1
ATOM 1787 C CA . ILE A 1 222 ? -28.723 -9.356 13.552 1.00 97.62 222 ILE A CA 1
ATOM 1788 C C . ILE A 1 222 ? -29.417 -8.443 12.541 1.00 97.62 222 ILE A C 1
ATOM 1790 O O . ILE A 1 222 ? -30.641 -8.374 12.504 1.00 97.62 222 ILE A O 1
ATOM 1794 N N . ALA A 1 223 ? -28.629 -7.720 11.744 1.00 97.44 223 ALA A N 1
ATOM 1795 C CA . ALA A 1 223 ? -29.110 -6.789 10.732 1.00 97.44 223 ALA A CA 1
ATOM 1796 C C . ALA A 1 223 ? -28.018 -6.510 9.688 1.00 97.44 223 ALA A C 1
ATOM 1798 O O . ALA A 1 223 ? -26.842 -6.826 9.888 1.00 97.44 223 ALA A O 1
ATOM 1799 N N . HIS A 1 224 ? -28.388 -5.854 8.593 1.00 96.69 224 HIS A N 1
ATOM 1800 C CA . HIS A 1 224 ? -27.441 -5.261 7.658 1.00 96.69 224 HIS A CA 1
ATOM 1801 C C . HIS A 1 224 ? -28.006 -3.968 7.067 1.00 96.69 224 HIS A C 1
ATOM 1803 O O . HIS A 1 224 ? -29.217 -3.800 6.937 1.00 96.69 224 HIS A O 1
ATOM 1809 N N . HIS A 1 225 ? -27.114 -3.068 6.664 1.00 96.50 225 HIS A N 1
ATOM 1810 C CA . HIS A 1 225 ? -27.458 -1.801 6.031 1.00 96.50 225 HIS A CA 1
ATOM 1811 C C . HIS A 1 225 ? -26.721 -1.686 4.705 1.00 96.50 225 HIS A C 1
ATOM 1813 O O . HIS A 1 225 ? -25.501 -1.494 4.671 1.00 96.50 225 HIS A O 1
ATOM 1819 N N . LYS A 1 226 ? -27.464 -1.813 3.602 1.00 95.31 226 LYS A N 1
ATOM 1820 C CA . LYS A 1 226 ? -26.930 -1.530 2.269 1.00 95.31 226 LYS A CA 1
ATOM 1821 C C . LYS A 1 226 ? -26.648 -0.044 2.157 1.00 95.31 226 LYS A C 1
ATOM 1823 O O . LYS A 1 226 ? -27.489 0.787 2.489 1.00 95.31 226 LYS A O 1
ATOM 1828 N N . LEU A 1 227 ? -25.460 0.285 1.680 1.00 92.81 227 LEU A N 1
ATOM 1829 C CA . LEU A 1 227 ? -25.047 1.668 1.557 1.00 92.81 227 LEU A CA 1
ATOM 1830 C C . LEU A 1 227 ? -25.502 2.190 0.196 1.00 92.81 227 LEU A C 1
ATOM 1832 O O . LEU A 1 227 ? -25.093 1.664 -0.840 1.00 92.81 227 LEU A O 1
ATOM 1836 N N . ASP A 1 228 ? -26.311 3.248 0.197 1.00 86.12 228 ASP A N 1
ATOM 1837 C CA . ASP A 1 228 ? -26.583 4.007 -1.021 1.00 86.12 228 ASP A CA 1
ATOM 1838 C C . ASP A 1 228 ? -25.339 4.827 -1.389 1.00 86.12 228 ASP A C 1
ATOM 1840 O O . ASP A 1 228 ? -24.982 5.811 -0.723 1.00 86.12 228 ASP A O 1
ATOM 1844 N N . ILE A 1 229 ? -24.606 4.334 -2.385 1.00 82.19 229 ILE A N 1
ATOM 1845 C CA . ILE A 1 229 ? -23.269 4.798 -2.740 1.00 82.19 229 ILE A CA 1
ATOM 1846 C C . ILE A 1 229 ? -23.146 4.981 -4.245 1.00 82.19 229 ILE A C 1
ATOM 1848 O O . ILE A 1 229 ? -23.620 4.174 -5.046 1.00 82.19 229 ILE A O 1
ATOM 1852 N N . THR A 1 230 ? -22.477 6.062 -4.638 1.00 82.56 230 THR A N 1
ATOM 1853 C CA . THR A 1 230 ? -22.286 6.404 -6.047 1.00 82.56 230 THR A CA 1
ATOM 1854 C C . THR A 1 230 ? -21.344 5.412 -6.732 1.00 82.56 230 THR A C 1
ATOM 1856 O O . THR A 1 230 ? -20.583 4.687 -6.088 1.00 82.56 230 THR A O 1
ATOM 1859 N N . GLN A 1 231 ? -21.329 5.396 -8.070 1.00 81.69 231 GLN A N 1
ATOM 1860 C CA . GLN A 1 231 ? -20.367 4.566 -8.806 1.00 81.69 231 GLN A CA 1
ATOM 1861 C C . GLN A 1 231 ? -18.905 4.925 -8.497 1.00 81.69 231 GLN A C 1
ATOM 1863 O O . GLN A 1 231 ? -18.038 4.054 -8.608 1.00 81.69 231 GLN A O 1
ATOM 1868 N N . GLU A 1 232 ? -18.629 6.181 -8.123 1.00 87.94 232 GLU A N 1
ATOM 1869 C CA . GLU A 1 232 ? -17.272 6.644 -7.835 1.00 87.94 232 GLU A CA 1
ATOM 1870 C C . GLU A 1 232 ? -16.750 6.060 -6.519 1.00 87.94 232 GLU A C 1
ATOM 1872 O O . GLU A 1 232 ? -15.687 5.445 -6.546 1.00 87.94 232 GLU A O 1
ATOM 1877 N N . HIS A 1 233 ? -17.494 6.208 -5.413 1.00 90.56 233 HIS A N 1
ATOM 1878 C CA . HIS A 1 233 ? -17.104 5.787 -4.060 1.00 90.56 233 HIS A CA 1
ATOM 1879 C C . HIS A 1 233 ? -18.050 4.705 -3.577 1.00 90.56 233 HIS A C 1
ATOM 1881 O O . HIS A 1 233 ? -19.186 5.010 -3.240 1.00 90.56 233 HIS A O 1
ATOM 1887 N N . ARG A 1 234 ? -17.587 3.453 -3.548 1.00 92.81 234 ARG A N 1
ATOM 1888 C CA . ARG A 1 234 ? -18.467 2.292 -3.367 1.00 92.81 234 ARG A CA 1
ATOM 1889 C C . ARG A 1 234 ? -17.973 1.228 -2.389 1.00 92.81 234 ARG A C 1
ATOM 1891 O O . ARG A 1 234 ? -18.644 0.220 -2.220 1.00 92.81 234 ARG A O 1
ATOM 1898 N N . TRP A 1 235 ? -16.801 1.402 -1.788 1.00 94.56 235 TRP A N 1
ATOM 1899 C CA . TRP A 1 235 ? -16.179 0.367 -0.961 1.00 94.56 235 TRP A CA 1
ATOM 1900 C C . TRP A 1 235 ? -16.055 0.842 0.490 1.00 94.56 235 TRP A C 1
ATOM 1902 O O . TRP A 1 235 ? -15.162 1.643 0.762 1.00 94.56 235 TRP A O 1
ATOM 1912 N N . PRO A 1 236 ? -16.920 0.409 1.428 1.00 95.69 236 PRO A N 1
ATOM 1913 C CA . PRO A 1 236 ? -16.759 0.783 2.831 1.00 95.69 236 PRO A CA 1
ATOM 1914 C C . PRO A 1 236 ? -15.445 0.208 3.367 1.00 95.69 236 PRO A C 1
ATOM 1916 O O . PRO A 1 236 ? -15.164 -0.973 3.164 1.00 95.69 236 PRO A O 1
ATOM 1919 N N . MET A 1 237 ? -14.631 1.047 4.008 1.00 94.38 237 MET A N 1
ATOM 1920 C CA . MET A 1 237 ? -13.289 0.686 4.478 1.00 94.38 237 MET A CA 1
ATOM 1921 C C . MET A 1 237 ? -13.128 0.771 5.986 1.00 94.38 237 MET A C 1
ATOM 1923 O O . MET A 1 237 ? -12.551 -0.141 6.558 1.00 94.38 237 MET A O 1
ATOM 1927 N N . HIS A 1 238 ? -13.615 1.850 6.602 1.00 95.81 238 HIS A N 1
ATOM 1928 C CA . HIS A 1 238 ? -13.504 2.092 8.039 1.00 95.81 238 HIS A CA 1
ATOM 1929 C C . HIS A 1 238 ? -14.824 2.611 8.572 1.00 95.81 238 HIS A C 1
ATOM 1931 O O . HIS A 1 238 ? -15.451 3.450 7.929 1.00 95.81 238 HIS A O 1
ATOM 1937 N N . ILE A 1 239 ? -15.204 2.145 9.752 1.00 97.06 239 ILE A N 1
ATOM 1938 C CA . ILE A 1 239 ? -16.395 2.564 10.474 1.00 97.06 239 ILE A CA 1
ATOM 1939 C C . ILE A 1 239 ? -15.988 2.949 11.889 1.00 97.06 239 ILE A C 1
ATOM 1941 O O . ILE A 1 239 ? -15.246 2.217 12.538 1.00 97.06 239 ILE A O 1
ATOM 1945 N N . VAL A 1 240 ? -16.498 4.080 12.365 1.00 96.81 240 VAL A N 1
ATOM 1946 C CA . VAL A 1 240 ? -16.431 4.451 13.779 1.00 96.81 240 VAL A CA 1
ATOM 1947 C C . VAL A 1 240 ? -17.808 4.902 14.249 1.00 96.81 240 VAL A C 1
ATOM 1949 O O . VAL A 1 240 ? -18.531 5.598 13.531 1.00 96.81 240 VAL A O 1
ATOM 1952 N N . GLY A 1 241 ? -18.191 4.462 15.444 1.00 95.25 241 GLY A N 1
ATOM 1953 C CA . GLY A 1 241 ? -19.422 4.883 16.099 1.00 95.25 241 GLY A CA 1
ATOM 1954 C C . GLY A 1 241 ? -19.161 6.019 17.079 1.00 95.25 241 GLY A C 1
ATOM 1955 O O . GLY A 1 241 ? -18.203 5.980 17.846 1.00 95.25 241 GLY A O 1
ATOM 1956 N N . THR A 1 242 ? -20.046 7.006 17.078 1.00 93.38 242 THR A N 1
ATOM 1957 C CA . THR A 1 242 ? -20.183 7.998 18.153 1.00 93.38 242 THR A CA 1
ATOM 1958 C C . THR A 1 242 ? -21.449 7.662 18.964 1.00 93.38 242 THR A C 1
ATOM 1960 O O . THR A 1 242 ? -22.119 6.659 18.659 1.00 93.38 242 THR A O 1
ATOM 1963 N N . PRO A 1 243 ? -21.815 8.436 20.003 1.00 89.69 243 PRO A N 1
ATOM 1964 C CA . PRO A 1 243 ? -23.085 8.227 20.695 1.00 89.69 243 PRO A CA 1
ATOM 1965 C C . PRO A 1 243 ? -24.291 8.253 19.739 1.00 89.69 243 PRO A C 1
ATOM 1967 O O . PRO A 1 243 ? -25.106 7.332 19.773 1.00 89.69 243 PRO A O 1
ATOM 1970 N N . GLU A 1 244 ? -24.333 9.222 18.818 1.00 93.19 244 GLU A N 1
ATOM 1971 C CA . GLU A 1 244 ? -25.516 9.524 17.991 1.00 93.19 244 GLU A CA 1
ATOM 1972 C C . GLU A 1 244 ? -25.370 9.163 16.505 1.00 93.19 244 GLU A C 1
ATOM 1974 O O . GLU A 1 244 ? -26.364 8.950 15.811 1.00 93.19 244 GLU A O 1
ATOM 1979 N N . THR A 1 245 ? -24.139 9.103 15.994 1.00 96.69 245 THR A N 1
ATOM 1980 C CA . THR A 1 245 ? -23.871 8.975 14.553 1.00 96.69 245 THR A CA 1
ATOM 1981 C C . THR A 1 245 ? -22.839 7.902 14.232 1.00 96.69 245 THR A C 1
ATOM 1983 O O . THR A 1 245 ? -21.943 7.607 15.029 1.00 96.69 245 THR A O 1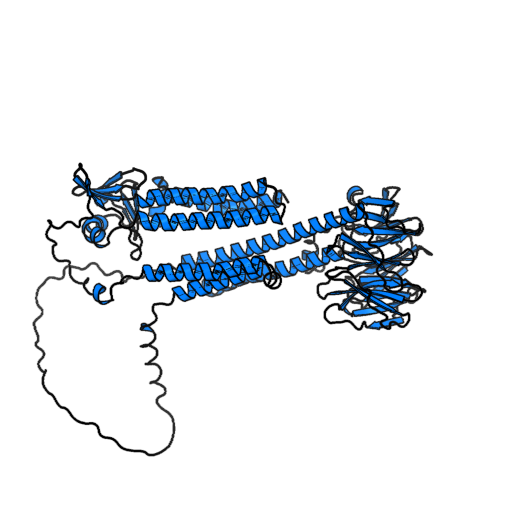
ATOM 1986 N N . TRP A 1 246 ? -22.938 7.360 13.023 1.00 97.50 246 TRP A N 1
ATOM 1987 C CA . TRP A 1 246 ? -21.970 6.459 12.414 1.00 97.50 246 TRP A CA 1
ATOM 1988 C C . TRP A 1 246 ? -21.177 7.195 11.347 1.00 97.50 246 TRP A C 1
ATOM 1990 O O . TRP A 1 246 ? -21.744 7.784 10.427 1.00 97.50 246 TRP A O 1
ATOM 2000 N N . TRP A 1 247 ? -19.858 7.127 11.443 1.00 97.69 247 TRP A N 1
ATOM 2001 C CA . TRP A 1 247 ? -18.956 7.727 10.474 1.00 97.69 247 TRP A CA 1
ATOM 2002 C C . TRP A 1 247 ? -18.320 6.623 9.658 1.00 97.69 247 TRP A C 1
ATOM 2004 O O . TRP A 1 247 ? -17.672 5.725 10.198 1.00 97.69 247 TRP A O 1
ATOM 2014 N N . LEU A 1 248 ? -18.520 6.692 8.349 1.00 96.94 248 LEU A N 1
ATOM 2015 C CA . LEU A 1 248 ? -18.085 5.664 7.427 1.00 96.94 248 LEU A CA 1
ATOM 2016 C C . LEU A 1 248 ? -17.151 6.253 6.382 1.00 96.94 248 LEU A C 1
ATOM 2018 O O . LEU A 1 248 ? -17.518 7.172 5.651 1.00 96.94 248 LEU A O 1
ATOM 2022 N N . MET A 1 249 ? -15.964 5.674 6.253 1.00 96.62 249 MET A N 1
ATOM 2023 C CA . MET A 1 249 ? -15.088 5.936 5.123 1.00 96.62 249 MET A CA 1
ATOM 2024 C C . MET A 1 249 ? -15.436 4.996 3.968 1.00 96.62 249 MET A C 1
ATOM 2026 O O . MET A 1 249 ? -15.377 3.775 4.112 1.00 96.62 249 MET A O 1
ATOM 2030 N N . ILE A 1 250 ? -15.759 5.566 2.810 1.00 95.31 250 ILE A N 1
ATOM 2031 C CA . ILE A 1 250 ? -16.111 4.856 1.580 1.00 95.31 250 ILE A CA 1
ATOM 2032 C C . ILE A 1 250 ? -15.078 5.207 0.512 1.00 95.31 250 ILE A C 1
ATOM 2034 O O . ILE A 1 250 ? -14.901 6.376 0.163 1.00 95.31 250 ILE A O 1
ATOM 2038 N N . ALA A 1 251 ? -14.393 4.201 -0.018 1.00 94.12 251 ALA A N 1
ATOM 2039 C CA . ALA A 1 251 ? -13.347 4.384 -1.008 1.00 94.12 251 ALA A CA 1
ATOM 2040 C C . ALA A 1 251 ? -13.828 4.284 -2.452 1.00 94.12 251 ALA A C 1
ATOM 2042 O O . ALA A 1 251 ? -14.848 3.659 -2.768 1.00 94.12 251 ALA A O 1
ATOM 2043 N N . SER A 1 252 ? -13.036 4.889 -3.333 1.00 92.94 252 SER A N 1
ATOM 2044 C CA . SER A 1 252 ? -13.191 4.831 -4.776 1.00 92.94 252 SER A CA 1
ATOM 2045 C C . SER A 1 252 ? -13.049 3.417 -5.334 1.00 92.94 252 SER A C 1
ATOM 2047 O O . SER A 1 252 ? -12.532 2.525 -4.671 1.00 92.94 252 SER A O 1
ATOM 2049 N N . GLY A 1 253 ? -13.461 3.190 -6.585 1.00 89.38 253 GLY A N 1
ATOM 2050 C CA . GLY A 1 253 ? -13.381 1.869 -7.228 1.00 89.38 253 GLY A CA 1
ATOM 2051 C C . GLY A 1 253 ? -11.986 1.215 -7.249 1.00 89.38 253 GLY A C 1
ATOM 2052 O O . GLY A 1 253 ? -11.907 -0.013 -7.222 1.00 89.38 253 GLY A O 1
ATOM 2053 N N . ASP A 1 254 ? -10.920 2.019 -7.282 1.00 84.94 254 ASP A N 1
ATOM 2054 C CA . ASP A 1 254 ? -9.505 1.619 -7.194 1.00 84.94 254 ASP A CA 1
ATOM 2055 C C . ASP A 1 254 ? -8.937 1.707 -5.773 1.00 84.94 254 ASP A C 1
ATOM 2057 O O . ASP A 1 254 ? -7.744 1.485 -5.572 1.00 84.94 254 ASP A O 1
ATOM 2061 N N . MET A 1 255 ? -9.793 2.030 -4.803 1.00 86.44 255 MET A N 1
ATOM 2062 C CA . MET A 1 255 ? -9.481 2.015 -3.387 1.00 86.44 255 MET A CA 1
ATOM 2063 C C . MET A 1 255 ? -8.459 3.086 -2.938 1.00 86.44 255 MET A C 1
ATOM 2065 O O . MET A 1 255 ? -8.048 3.100 -1.783 1.00 86.44 255 MET A O 1
ATOM 2069 N N . SER A 1 256 ? -8.108 4.035 -3.819 1.00 85.56 256 SER A N 1
ATOM 2070 C CA . SER A 1 256 ? -7.080 5.062 -3.571 1.00 85.56 256 SER A CA 1
ATOM 2071 C C . SER A 1 256 ? -7.615 6.394 -3.027 1.00 85.56 256 SER A C 1
ATOM 2073 O O . SER A 1 256 ? -6.833 7.267 -2.645 1.00 85.56 256 SER A O 1
ATOM 2075 N N . LYS A 1 257 ? -8.939 6.603 -3.027 1.00 89.88 257 LYS A N 1
ATOM 2076 C CA . LYS A 1 257 ? -9.581 7.835 -2.543 1.00 89.88 257 LYS A CA 1
ATOM 2077 C C . LYS A 1 257 ? -10.723 7.507 -1.591 1.00 89.88 257 LYS A C 1
ATOM 2079 O O . LYS A 1 257 ? -11.761 7.025 -2.036 1.00 89.88 257 LYS A O 1
ATOM 2084 N N . GLY A 1 258 ? -10.547 7.780 -0.303 1.00 92.25 258 GLY A N 1
ATOM 2085 C CA . GLY A 1 258 ? -11.629 7.737 0.676 1.00 92.25 258 GLY A CA 1
ATOM 2086 C C . GLY A 1 258 ? -12.437 9.034 0.705 1.00 92.25 258 GLY A C 1
ATOM 2087 O O . GLY A 1 258 ? -11.883 10.124 0.573 1.00 92.25 258 GLY A O 1
ATOM 2088 N N . ARG A 1 259 ? -13.745 8.909 0.937 1.00 93.88 259 ARG A N 1
ATOM 2089 C CA . ARG A 1 259 ? -14.626 9.986 1.407 1.00 93.88 259 ARG A CA 1
ATOM 2090 C C . ARG A 1 259 ? -15.336 9.542 2.673 1.00 93.88 259 ARG A C 1
ATOM 2092 O O . ARG A 1 259 ? -15.578 8.352 2.852 1.00 93.88 259 ARG A O 1
ATOM 2099 N N . ILE A 1 260 ? -15.686 10.494 3.526 1.00 95.75 260 ILE A N 1
ATOM 2100 C CA . ILE A 1 260 ? -16.460 10.229 4.737 1.00 95.75 260 ILE A CA 1
ATOM 2101 C C . ILE A 1 260 ? -17.940 10.481 4.441 1.00 95.75 260 ILE A C 1
ATOM 2103 O O . ILE A 1 260 ? -18.291 11.499 3.850 1.00 95.75 260 ILE A O 1
ATOM 2107 N N . LYS A 1 261 ? -18.802 9.559 4.864 1.00 95.56 261 LYS A N 1
ATOM 2108 C CA . LYS A 1 261 ? -20.256 9.717 4.896 1.00 95.56 261 LYS A CA 1
ATOM 2109 C C . LYS A 1 261 ? -20.728 9.485 6.326 1.00 95.56 261 LYS A C 1
ATOM 2111 O O . LYS A 1 261 ? -20.278 8.536 6.970 1.00 95.56 261 LYS A O 1
ATOM 2116 N N . VAL A 1 262 ? -21.598 10.361 6.815 1.00 96.19 262 VAL A N 1
ATOM 2117 C CA . VAL A 1 262 ? -22.132 10.288 8.178 1.00 96.19 262 VAL A CA 1
ATOM 2118 C C . VAL A 1 262 ? -23.577 9.827 8.126 1.00 96.19 262 VAL A C 1
ATOM 2120 O O . VAL A 1 262 ? -24.361 10.310 7.307 1.00 96.19 262 VAL A O 1
ATOM 2123 N N . PHE A 1 263 ? -23.918 8.894 9.004 1.00 96.25 263 PHE A N 1
ATOM 2124 C CA . PHE A 1 263 ? -25.259 8.355 9.163 1.00 96.25 263 PHE A CA 1
ATOM 2125 C C . PHE A 1 263 ? -25.753 8.597 10.587 1.00 96.25 263 PHE A C 1
ATOM 2127 O O . PHE A 1 263 ? -24.957 8.595 11.527 1.00 96.25 263 PHE A O 1
ATOM 2134 N N . ASN A 1 264 ? -27.057 8.794 10.759 1.00 95.69 264 ASN A N 1
ATOM 2135 C CA . ASN A 1 264 ? -27.663 8.798 12.092 1.00 95.69 264 ASN A CA 1
ATOM 2136 C C . ASN A 1 264 ? -27.752 7.365 12.661 1.00 95.69 264 ASN A C 1
ATOM 2138 O O . ASN A 1 264 ? -27.353 6.391 12.016 1.00 95.69 264 ASN A O 1
ATOM 2142 N N . SER A 1 265 ? -28.288 7.220 13.872 1.00 93.88 265 SER A N 1
ATOM 2143 C CA . SER A 1 265 ? -28.528 5.920 14.517 1.00 93.88 265 SER A CA 1
ATOM 2144 C C . SER A 1 265 ? -29.418 4.967 13.700 1.00 93.88 265 SER A C 1
ATOM 2146 O O . SER A 1 265 ? -29.264 3.752 13.826 1.00 93.88 265 SER A O 1
ATOM 2148 N N . ASN A 1 266 ? -30.281 5.503 12.830 1.00 94.81 266 ASN A N 1
ATOM 2149 C CA . ASN A 1 266 ? -31.173 4.759 11.935 1.00 94.81 266 ASN A CA 1
ATOM 2150 C C . ASN A 1 266 ? -30.540 4.426 10.572 1.00 94.81 266 ASN A C 1
ATOM 2152 O O . ASN A 1 266 ? -31.220 3.888 9.701 1.00 94.81 266 ASN A O 1
ATOM 2156 N N . TRP A 1 267 ? -29.250 4.722 10.375 1.00 94.88 267 TRP A N 1
ATOM 2157 C CA . TRP A 1 267 ? -28.530 4.521 9.111 1.00 94.88 267 TRP A CA 1
ATOM 2158 C C . TRP A 1 267 ? -29.027 5.369 7.935 1.00 94.88 267 TRP A C 1
ATOM 2160 O O . TRP A 1 267 ? -28.724 5.078 6.775 1.00 94.88 267 TRP A O 1
ATOM 2170 N N . GLU A 1 268 ? -29.724 6.464 8.216 1.00 93.69 268 GLU A N 1
ATOM 2171 C CA . GLU A 1 268 ? -30.084 7.456 7.209 1.00 93.69 268 GLU A CA 1
ATOM 2172 C C . GLU A 1 268 ? -28.904 8.402 6.989 1.00 93.69 268 GLU A C 1
ATOM 2174 O O . GLU A 1 268 ? -28.222 8.819 7.932 1.00 93.69 268 GLU A O 1
ATOM 2179 N N . SER A 1 269 ? -28.636 8.729 5.724 1.00 89.62 269 SER A N 1
ATOM 2180 C CA . SER A 1 269 ? -27.543 9.629 5.362 1.00 89.62 269 SER A CA 1
ATOM 2181 C C . SER A 1 269 ? -27.793 11.015 5.947 1.00 89.62 269 SER A C 1
ATOM 2183 O O . SER A 1 269 ? -28.728 11.692 5.534 1.00 89.62 269 SER A O 1
ATOM 2185 N N . SER A 1 270 ? -26.920 11.452 6.851 1.00 85.38 270 SER A N 1
ATOM 2186 C CA . SER A 1 270 ? -27.026 12.756 7.500 1.00 85.38 270 SER A CA 1
ATOM 2187 C C . SER A 1 270 ? -26.323 13.837 6.673 1.00 85.38 270 SER A C 1
ATOM 2189 O O . SER A 1 270 ? -26.968 14.758 6.182 1.00 85.38 270 SER A O 1
ATOM 2191 N N . PHE A 1 271 ? -25.010 13.704 6.443 1.00 88.25 271 PHE A N 1
ATOM 2192 C CA . PHE A 1 271 ? -24.227 14.658 5.647 1.00 88.25 271 PHE A CA 1
ATOM 2193 C C . PHE A 1 271 ? -22.891 14.061 5.163 1.00 88.25 271 PHE A C 1
ATOM 2195 O O . PHE A 1 271 ? -22.480 12.965 5.557 1.00 88.25 271 PHE A O 1
ATOM 2202 N N . ILE A 1 272 ? -22.196 14.806 4.298 1.00 86.81 272 ILE A N 1
ATOM 2203 C CA . ILE A 1 272 ? -20.821 14.534 3.856 1.00 86.81 272 ILE A CA 1
ATOM 2204 C C . ILE A 1 272 ? -19.946 15.687 4.369 1.00 86.81 272 ILE A C 1
ATOM 2206 O O . ILE A 1 272 ? -20.174 16.823 3.950 1.00 86.81 272 ILE A O 1
ATOM 2210 N N . PRO A 1 273 ? -18.967 15.443 5.263 1.00 84.31 273 PRO A N 1
ATOM 2211 C CA . PRO A 1 273 ? -18.065 16.491 5.723 1.00 84.31 273 PRO A CA 1
ATOM 2212 C C . PRO A 1 273 ? -17.307 17.106 4.544 1.00 84.31 273 PRO A C 1
ATOM 2214 O O . PRO A 1 273 ? -16.785 16.386 3.686 1.00 84.31 273 PRO A O 1
ATOM 2217 N N . ALA A 1 274 ? -17.215 18.434 4.512 1.00 87.75 274 ALA A N 1
ATOM 2218 C CA . ALA A 1 274 ? -16.376 19.117 3.539 1.00 87.75 274 ALA A CA 1
ATOM 2219 C C . ALA A 1 274 ? -14.905 18.801 3.838 1.00 87.75 274 ALA A C 1
ATOM 2221 O O . ALA A 1 274 ? -14.424 19.079 4.932 1.00 87.75 274 ALA A O 1
ATOM 2222 N N . HIS A 1 275 ? -14.194 18.225 2.872 1.00 87.44 275 HIS A N 1
ATOM 2223 C CA . HIS A 1 275 ? -12.753 17.994 2.954 1.00 87.44 275 HIS A CA 1
ATOM 2224 C C . HIS A 1 275 ? -12.030 18.814 1.874 1.00 87.44 275 HIS A C 1
ATOM 2226 O O . HIS A 1 275 ? -12.641 19.150 0.851 1.00 87.44 275 HIS A O 1
ATOM 2232 N N . PRO A 1 276 ? -10.726 19.107 2.031 1.00 88.44 276 PRO A N 1
ATOM 2233 C CA . PRO A 1 276 ? -9.974 19.847 1.026 1.00 88.44 276 PRO A CA 1
ATOM 2234 C C . PRO A 1 276 ? -10.031 19.173 -0.351 1.00 88.44 276 PRO A C 1
ATOM 2236 O O . PRO A 1 276 ? -10.088 17.942 -0.470 1.00 88.44 276 PRO A O 1
ATOM 2239 N N . SER A 1 277 ? -10.011 19.983 -1.412 1.00 88.94 277 SER A N 1
ATOM 2240 C CA . SER A 1 277 ? -9.994 19.465 -2.782 1.00 88.94 277 SER A CA 1
ATOM 2241 C C . SER A 1 277 ? -8.761 18.586 -3.003 1.00 88.94 277 SER A C 1
ATOM 2243 O O . SER A 1 277 ? -7.645 18.945 -2.628 1.00 88.94 277 SER A O 1
ATOM 2245 N N . GLY A 1 278 ? -8.969 17.409 -3.594 1.00 88.94 278 GLY A N 1
ATOM 2246 C CA . GLY A 1 278 ? -7.902 16.441 -3.847 1.00 88.94 278 GLY A CA 1
ATOM 2247 C C . GLY A 1 278 ? -7.463 15.615 -2.634 1.00 88.94 278 GLY A C 1
ATOM 2248 O O . GLY A 1 278 ? -6.506 14.853 -2.777 1.00 88.94 278 GLY A O 1
ATOM 2249 N N . ALA A 1 279 ? -8.140 15.730 -1.484 1.00 91.31 279 ALA A N 1
ATOM 2250 C CA . ALA A 1 279 ? -7.832 14.906 -0.321 1.00 91.31 279 ALA A CA 1
ATOM 2251 C C . ALA A 1 279 ? -8.001 13.403 -0.612 1.00 91.31 279 ALA A C 1
ATOM 2253 O O . ALA A 1 279 ? -8.929 12.995 -1.321 1.00 91.31 279 ALA A O 1
ATOM 2254 N N . LYS A 1 280 ? -7.098 12.577 -0.073 1.00 91.69 280 LYS A N 1
ATOM 2255 C CA . LYS A 1 280 ? -7.131 11.110 -0.200 1.00 91.69 280 LYS A CA 1
ATOM 2256 C C . LYS A 1 280 ? -7.164 10.458 1.173 1.00 91.69 280 LYS A C 1
ATOM 2258 O O . LYS A 1 280 ? -6.136 10.054 1.714 1.00 91.69 280 LYS A O 1
ATOM 2263 N N . LEU A 1 281 ? -8.370 10.371 1.723 1.00 94.25 281 LEU A N 1
ATOM 2264 C CA . LEU A 1 281 ? -8.582 9.857 3.071 1.00 94.25 281 LEU A CA 1
ATOM 2265 C C . LEU A 1 281 ? -8.298 8.350 3.135 1.00 94.25 281 LEU A C 1
ATOM 2267 O O . LEU A 1 281 ? -8.683 7.623 2.215 1.00 94.25 281 LEU A O 1
ATOM 2271 N N . SER A 1 282 ? -7.620 7.898 4.195 1.00 92.50 282 SER A N 1
ATOM 2272 C CA . SER A 1 282 ? -7.115 6.512 4.285 1.00 92.50 282 SER A CA 1
ATOM 2273 C C . SER A 1 282 ? -7.250 5.818 5.645 1.00 92.50 282 SER A C 1
ATOM 2275 O O . SER A 1 282 ? -7.086 4.609 5.698 1.00 92.50 282 SER A O 1
ATOM 2277 N N . GLY A 1 283 ? -7.589 6.532 6.718 1.00 94.00 283 GLY A N 1
ATOM 2278 C CA . GLY A 1 283 ? -7.866 5.951 8.036 1.00 94.00 283 GLY A CA 1
ATOM 2279 C C . GLY A 1 283 ? -8.902 6.787 8.777 1.00 94.00 283 GLY A C 1
ATOM 2280 O O . GLY A 1 283 ? -9.032 7.971 8.483 1.00 94.00 283 GLY A O 1
ATOM 2281 N N . LEU A 1 284 ? -9.647 6.197 9.712 1.00 96.56 284 LEU A N 1
ATOM 2282 C CA . LEU A 1 284 ? -10.722 6.876 10.443 1.00 96.56 284 LEU A CA 1
ATOM 2283 C C . LEU A 1 284 ? -10.689 6.495 11.925 1.00 96.56 284 LEU A C 1
ATOM 2285 O O . LEU A 1 284 ? -10.621 5.310 12.238 1.00 96.56 284 LEU A O 1
ATOM 2289 N N . ALA A 1 285 ? -10.784 7.477 12.819 1.00 97.06 285 ALA A N 1
ATOM 2290 C CA . ALA A 1 285 ? -10.858 7.257 14.263 1.00 97.06 285 ALA A CA 1
ATOM 2291 C C . ALA A 1 285 ? -11.821 8.241 14.929 1.00 97.06 285 ALA A C 1
ATOM 2293 O O . ALA A 1 285 ? -11.883 9.404 14.535 1.00 97.06 285 ALA A O 1
ATOM 2294 N N . PHE A 1 286 ? -12.530 7.798 15.966 1.00 97.19 286 PHE A N 1
ATOM 2295 C CA . PHE A 1 286 ? -13.206 8.696 16.900 1.00 97.19 286 PHE A CA 1
ATOM 2296 C C . PHE A 1 286 ? -12.306 8.905 18.121 1.00 97.19 286 PHE A C 1
ATOM 2298 O O . PHE A 1 286 ? -11.949 7.945 18.802 1.00 97.19 286 PHE A O 1
ATOM 2305 N N . PHE A 1 287 ? -11.900 10.147 18.371 1.00 97.56 287 PHE A N 1
ATOM 2306 C CA . PHE A 1 287 ? -10.922 10.489 19.398 1.00 97.56 287 PHE A CA 1
ATOM 2307 C C . PHE A 1 287 ? -11.132 11.914 19.912 1.00 97.56 287 PHE A C 1
ATOM 2309 O O . PHE A 1 287 ? -11.371 12.827 19.125 1.00 97.56 287 PHE A O 1
ATOM 2316 N N . ALA A 1 288 ? -11.043 12.108 21.233 1.00 96.38 288 ALA A N 1
ATOM 2317 C CA . ALA A 1 288 ? -11.214 13.412 21.885 1.00 96.38 288 ALA A CA 1
ATOM 2318 C C . ALA A 1 288 ? -12.495 14.162 21.446 1.00 96.38 288 ALA A C 1
ATOM 2320 O O . ALA A 1 288 ? -12.468 15.358 21.161 1.00 96.38 288 ALA A O 1
ATOM 2321 N N . ASN A 1 289 ? -13.620 13.438 21.365 1.00 97.06 289 ASN A N 1
ATOM 2322 C CA . ASN A 1 289 ? -14.921 13.941 20.900 1.00 97.06 289 ASN A CA 1
ATOM 2323 C C . ASN A 1 289 ? -14.916 14.520 19.468 1.00 97.06 289 ASN A C 1
ATOM 2325 O O . ASN A 1 289 ? -15.680 15.423 19.125 1.00 97.06 289 ASN A O 1
ATOM 2329 N N . GLN A 1 290 ? -14.017 14.018 18.626 1.00 97.06 290 GLN A N 1
ATOM 2330 C CA . GLN A 1 290 ? -13.813 14.449 17.249 1.00 97.06 290 GLN A CA 1
ATOM 2331 C C . GLN A 1 290 ? -13.570 13.231 16.363 1.00 97.06 290 GLN A C 1
ATOM 2333 O O . GLN A 1 290 ? -13.219 12.151 16.841 1.00 97.06 290 GLN A O 1
ATOM 2338 N N . VAL A 1 291 ? -13.716 13.407 15.054 1.00 97.19 291 VAL A N 1
ATOM 2339 C CA . VAL A 1 291 ? -13.369 12.374 14.077 1.00 97.19 291 VAL A CA 1
ATOM 2340 C C . VAL A 1 291 ? -12.088 12.758 13.360 1.00 97.19 291 VAL A C 1
ATOM 2342 O O . VAL A 1 291 ? -11.971 13.848 12.805 1.00 97.19 291 VAL A O 1
ATOM 2345 N N . TRP A 1 292 ? -11.115 11.861 13.403 1.00 97.44 292 TRP A N 1
ATOM 2346 C CA . TRP A 1 292 ? -9.782 12.048 12.855 1.00 97.44 292 TRP A CA 1
ATOM 2347 C C . TRP A 1 292 ? -9.622 11.177 11.615 1.00 97.44 292 TRP A C 1
ATOM 2349 O O . TRP A 1 292 ? -10.102 10.043 11.571 1.00 97.44 292 TRP A O 1
ATOM 2359 N N . THR A 1 293 ? -8.941 11.702 10.602 1.00 96.56 293 THR A N 1
ATOM 2360 C CA . THR A 1 293 ? -8.607 10.955 9.386 1.00 96.56 293 THR A CA 1
ATOM 2361 C C . THR A 1 293 ? -7.234 11.344 8.876 1.00 96.56 293 THR A C 1
ATOM 2363 O O . THR A 1 293 ? -6.816 12.495 8.979 1.00 96.56 293 THR A O 1
ATOM 2366 N N . THR A 1 294 ? -6.544 10.391 8.266 1.00 95.69 294 THR A N 1
ATOM 2367 C CA . THR A 1 294 ? -5.269 10.628 7.585 1.00 95.69 294 THR A CA 1
ATOM 2368 C C . THR A 1 294 ? -5.471 10.921 6.105 1.00 95.69 294 THR A C 1
ATOM 2370 O O . THR A 1 294 ? -6.362 10.351 5.469 1.00 95.69 294 THR A O 1
ATOM 2373 N N . ASP A 1 295 ? -4.592 11.750 5.550 1.00 94.06 295 ASP A N 1
ATOM 2374 C CA . ASP A 1 295 ? -4.401 11.951 4.119 1.00 94.06 295 ASP A CA 1
ATOM 2375 C C . ASP A 1 295 ? -2.931 11.734 3.757 1.00 94.06 295 ASP A C 1
ATOM 2377 O O . ASP A 1 295 ? -2.080 12.608 3.950 1.00 94.06 295 ASP A O 1
ATOM 2381 N N . ILE A 1 296 ? -2.642 10.555 3.201 1.00 88.38 296 ILE A N 1
ATOM 2382 C CA . ILE A 1 296 ? -1.292 10.175 2.764 1.00 88.38 296 ILE A CA 1
ATOM 2383 C C . ILE A 1 296 ? -0.798 11.090 1.647 1.00 88.38 296 ILE A C 1
ATOM 2385 O O . ILE A 1 296 ? 0.385 11.403 1.580 1.00 88.38 296 ILE A O 1
ATOM 2389 N N . ALA A 1 297 ? -1.678 11.500 0.730 1.00 88.62 297 ALA A N 1
ATOM 2390 C CA . ALA A 1 297 ? -1.259 12.263 -0.440 1.00 88.62 297 ALA A CA 1
ATOM 2391 C C . ALA A 1 297 ? -0.788 13.668 -0.063 1.00 88.62 297 ALA A C 1
ATOM 2393 O O . ALA A 1 297 ? 0.088 14.214 -0.735 1.00 88.62 297 ALA A O 1
ATOM 2394 N N . GLN A 1 298 ? -1.360 14.235 0.998 1.00 92.25 298 GLN A N 1
ATOM 2395 C CA . GLN A 1 298 ? -0.996 15.555 1.506 1.00 92.25 298 GLN A CA 1
ATOM 2396 C C . GLN A 1 298 ? -0.093 15.506 2.747 1.00 92.25 298 GLN A C 1
ATOM 2398 O O . GLN A 1 298 ? 0.348 16.559 3.201 1.00 92.25 298 GLN A O 1
ATOM 2403 N N . ASN A 1 299 ? 0.216 14.314 3.270 1.00 92.81 299 ASN A N 1
ATOM 2404 C CA . ASN A 1 299 ? 0.927 14.103 4.535 1.00 92.81 299 ASN A CA 1
ATOM 2405 C C . ASN A 1 299 ? 0.261 14.854 5.708 1.00 92.81 299 ASN A C 1
ATOM 2407 O O . ASN A 1 299 ? 0.937 15.560 6.461 1.00 92.81 299 ASN A O 1
ATOM 2411 N N . LYS A 1 300 ? -1.068 14.751 5.832 1.00 94.00 300 LYS A N 1
ATOM 2412 C CA . LYS A 1 300 ? -1.870 15.504 6.812 1.00 94.00 300 LYS A CA 1
ATOM 2413 C C . LYS A 1 300 ? -2.778 14.608 7.646 1.00 94.00 300 LYS A C 1
ATOM 2415 O O . LYS A 1 300 ? -3.186 13.535 7.206 1.00 94.00 300 LYS A O 1
ATOM 2420 N N . ILE A 1 301 ? -3.137 15.096 8.832 1.00 95.56 301 ILE A N 1
ATOM 2421 C CA . ILE A 1 301 ? -4.246 14.575 9.635 1.00 95.56 301 ILE A CA 1
ATOM 2422 C C . ILE A 1 301 ? -5.318 15.659 9.704 1.00 95.56 301 ILE A C 1
ATOM 2424 O O . ILE A 1 301 ? -5.051 16.776 10.156 1.00 95.56 301 ILE A O 1
ATOM 2428 N N . TYR A 1 302 ? -6.524 15.317 9.263 1.00 96.25 302 TYR A N 1
ATOM 2429 C CA . TYR A 1 302 ? -7.696 16.171 9.388 1.00 96.25 302 TYR A CA 1
ATOM 2430 C C . TYR A 1 302 ? -8.506 15.784 10.617 1.00 96.25 302 TYR A C 1
ATOM 2432 O O . TYR A 1 302 ? -8.584 14.611 10.990 1.00 96.25 302 TYR A O 1
ATOM 2440 N N . ARG A 1 303 ? -9.151 16.791 11.203 1.00 96.38 303 ARG A N 1
ATOM 2441 C CA . ARG A 1 303 ? -10.083 16.648 12.315 1.00 96.38 303 ARG A CA 1
ATOM 2442 C C . ARG A 1 303 ? -11.438 17.203 11.926 1.00 96.38 303 ARG A C 1
ATOM 2444 O O . ARG A 1 303 ? -11.518 18.238 11.270 1.00 96.38 303 ARG A O 1
ATOM 2451 N N . PHE A 1 304 ? -12.490 16.552 12.388 1.00 96.75 304 PHE A N 1
ATOM 2452 C CA . PHE A 1 304 ? -13.867 16.966 12.185 1.00 96.75 304 PHE A CA 1
ATOM 2453 C C . PHE A 1 304 ? -14.593 17.014 13.524 1.00 96.75 304 PHE A C 1
ATOM 2455 O O . PHE A 1 304 ? -14.438 16.120 14.359 1.00 96.75 304 PHE A O 1
ATOM 2462 N N . SER A 1 305 ? -15.404 18.051 13.723 1.00 96.75 305 SER A N 1
ATOM 2463 C CA . SER A 1 305 ? -16.413 18.043 14.778 1.00 96.75 305 SER A CA 1
ATOM 2464 C C . SER A 1 305 ? -17.462 16.962 14.498 1.00 96.75 305 SER A C 1
ATOM 2466 O O . SER A 1 305 ? -17.629 16.517 13.360 1.00 96.75 305 SER A O 1
ATOM 2468 N N . LEU A 1 306 ? -18.252 16.612 15.515 1.00 95.56 306 LEU A N 1
ATOM 2469 C CA . LEU A 1 306 ? -19.407 15.721 15.356 1.00 95.56 306 LEU A CA 1
ATOM 2470 C C . LEU A 1 306 ? -20.467 16.247 14.370 1.00 95.56 306 LEU A C 1
ATOM 2472 O O . LEU A 1 306 ? -21.244 15.469 13.829 1.00 95.56 306 LEU A O 1
ATOM 2476 N N . THR A 1 307 ? -20.467 17.552 14.087 1.00 95.31 307 THR A N 1
ATOM 2477 C CA . THR A 1 307 ? -21.345 18.193 13.095 1.00 95.31 307 THR A CA 1
ATOM 2478 C C . THR A 1 307 ? -20.764 18.217 11.677 1.00 95.31 307 THR A C 1
ATOM 2480 O O . THR A 1 307 ? -21.368 18.796 10.780 1.00 95.31 307 THR A O 1
ATOM 2483 N N . GLY A 1 308 ? -19.574 17.645 11.450 1.00 94.75 308 GLY A N 1
ATOM 2484 C CA . GLY A 1 308 ? -18.938 17.630 10.128 1.00 94.75 308 GLY A CA 1
ATOM 2485 C C . GLY A 1 308 ? -18.085 18.841 9.787 1.00 94.75 308 GLY A C 1
ATOM 2486 O O . GLY A 1 308 ? -17.512 18.882 8.697 1.00 94.75 308 GLY A O 1
ATOM 2487 N N . LYS A 1 309 ? -17.964 19.819 10.689 1.00 95.50 309 LYS A N 1
ATOM 2488 C CA . LYS A 1 309 ? -17.101 20.981 10.472 1.00 95.50 309 LYS A CA 1
ATOM 2489 C C . LYS A 1 309 ? -15.643 20.546 10.583 1.00 95.50 309 LYS A C 1
ATOM 2491 O O . LYS A 1 309 ? -15.227 20.040 11.626 1.00 95.50 309 LYS A O 1
ATOM 2496 N N . GLN A 1 310 ? -14.863 20.771 9.527 1.00 95.75 310 GLN A N 1
ATOM 2497 C CA . GLN A 1 310 ? -13.416 20.579 9.581 1.00 95.75 310 GLN A CA 1
ATOM 2498 C C . GLN A 1 310 ? -12.810 21.539 10.620 1.00 95.75 310 GLN A C 1
ATOM 2500 O O . GLN A 1 310 ? -13.082 22.741 10.614 1.00 95.75 310 GLN A O 1
ATOM 2505 N N . LEU A 1 311 ? -12.014 20.988 11.530 1.00 96.12 311 LEU A N 1
ATOM 2506 C CA . LEU A 1 311 ? -11.240 21.715 12.533 1.00 96.12 311 LEU A CA 1
ATOM 2507 C C . LEU A 1 311 ? -9.821 21.969 12.007 1.00 96.12 311 LEU A C 1
ATOM 2509 O O . LEU A 1 311 ? -9.464 21.518 10.919 1.00 96.12 311 LEU A O 1
ATOM 2513 N N . SER A 1 312 ? -8.995 22.691 12.768 1.00 94.50 312 SER A N 1
ATOM 2514 C CA . SER A 1 312 ? -7.611 22.944 12.362 1.00 94.50 312 SER A CA 1
ATOM 2515 C C . SER A 1 312 ? -6.836 21.639 12.160 1.00 94.50 312 SER A C 1
ATOM 2517 O O . SER A 1 312 ? -6.903 20.723 12.990 1.00 94.50 312 SER A O 1
ATOM 2519 N N . ASP A 1 313 ? -6.098 21.582 11.050 1.00 91.50 313 ASP A N 1
ATOM 2520 C CA . ASP A 1 313 ? -5.178 20.492 10.730 1.00 91.50 313 ASP A CA 1
ATOM 2521 C C . ASP A 1 313 ? -4.158 20.318 11.865 1.00 91.50 313 ASP A C 1
ATOM 2523 O O . ASP A 1 313 ? -3.734 21.290 12.498 1.00 91.50 313 ASP A O 1
ATOM 2527 N N . ILE A 1 314 ? -3.733 19.079 12.102 1.00 90.06 314 ILE A N 1
ATOM 2528 C CA . ILE A 1 314 ? -2.648 18.806 13.046 1.00 90.06 314 ILE A CA 1
ATOM 2529 C C . ILE A 1 314 ? -1.332 18.857 12.295 1.00 90.06 314 ILE A C 1
ATOM 2531 O O . ILE A 1 314 ? -1.119 18.112 11.335 1.00 90.06 314 ILE A O 1
ATOM 2535 N N . TYR A 1 315 ? -0.433 19.713 12.769 1.00 88.81 315 TYR A N 1
ATOM 2536 C CA . TYR A 1 315 ? 0.955 19.692 12.348 1.00 88.81 315 TYR A CA 1
ATOM 2537 C C . TYR A 1 315 ? 1.785 18.944 13.386 1.00 88.81 315 TYR A C 1
ATOM 2539 O O . TYR A 1 315 ? 1.993 19.427 14.495 1.00 88.81 315 TYR A O 1
ATOM 2547 N N . ASN A 1 316 ? 2.252 17.758 13.013 1.00 93.62 316 ASN A N 1
ATOM 2548 C CA . ASN A 1 316 ? 3.104 16.919 13.840 1.00 93.62 316 ASN A CA 1
ATOM 2549 C C . ASN A 1 316 ? 4.304 16.473 12.990 1.00 93.62 316 ASN A C 1
ATOM 2551 O O . ASN A 1 316 ? 4.124 15.970 11.875 1.00 93.62 316 ASN A O 1
ATOM 2555 N N . LEU A 1 317 ? 5.522 16.751 13.466 1.00 93.25 317 LEU A N 1
ATOM 2556 C CA . LEU A 1 317 ? 6.748 16.551 12.688 1.00 93.25 317 LEU A CA 1
ATOM 2557 C C . LEU A 1 317 ? 7.029 15.063 12.465 1.00 93.25 317 LEU A C 1
ATOM 2559 O O . LEU A 1 317 ? 7.419 14.687 11.361 1.00 93.25 317 LEU A O 1
ATOM 2563 N N . GLU A 1 318 ? 6.767 14.233 13.470 1.00 94.75 318 GLU A N 1
ATOM 2564 C CA . GLU A 1 318 ? 6.945 12.784 13.449 1.00 94.75 318 GLU A CA 1
ATOM 2565 C C . GLU A 1 318 ? 5.983 12.139 12.445 1.00 94.75 318 GLU A C 1
ATOM 2567 O O . GLU A 1 318 ? 6.404 11.415 11.547 1.00 94.75 318 GLU A O 1
ATOM 2572 N N . VAL A 1 319 ? 4.698 12.505 12.491 1.00 94.44 319 VAL A N 1
ATOM 2573 C CA . VAL A 1 319 ? 3.690 12.050 11.516 1.00 94.44 319 VAL A CA 1
ATOM 2574 C C . VAL A 1 319 ? 4.073 12.463 10.095 1.00 94.44 319 VAL A C 1
ATOM 2576 O O . VAL A 1 319 ? 3.981 11.668 9.156 1.00 94.44 319 VAL A O 1
ATOM 2579 N N . LYS A 1 320 ? 4.524 13.710 9.910 1.00 94.38 320 LYS A N 1
ATOM 2580 C CA . LYS A 1 320 ? 4.970 14.206 8.603 1.00 94.38 320 LYS A CA 1
ATOM 2581 C C . LYS A 1 320 ? 6.188 13.426 8.103 1.00 94.38 320 LYS A C 1
ATOM 2583 O O . LYS A 1 320 ? 6.246 13.101 6.914 1.00 94.38 320 LYS A O 1
ATOM 2588 N N . ALA A 1 321 ? 7.140 13.115 8.984 1.00 94.00 321 ALA A N 1
ATOM 2589 C CA . ALA A 1 321 ? 8.308 12.305 8.664 1.00 94.00 321 ALA A CA 1
ATOM 2590 C C . ALA A 1 321 ? 7.892 10.890 8.233 1.00 94.00 321 ALA A C 1
ATOM 2592 O O . ALA A 1 321 ? 8.273 10.464 7.138 1.00 94.00 321 ALA A O 1
ATOM 2593 N N . ALA A 1 322 ? 7.020 10.228 8.995 1.00 93.44 322 ALA A N 1
ATOM 2594 C CA . ALA A 1 322 ? 6.493 8.902 8.684 1.00 93.44 322 ALA A CA 1
ATOM 2595 C C . ALA A 1 322 ? 5.762 8.864 7.329 1.00 93.44 322 ALA A C 1
ATOM 2597 O O . ALA A 1 322 ? 6.066 8.034 6.463 1.00 93.44 322 ALA A O 1
ATOM 2598 N N . PHE A 1 323 ? 4.864 9.823 7.065 1.00 93.69 323 PHE A N 1
ATOM 2599 C CA . PHE A 1 323 ? 4.194 9.926 5.764 1.00 93.69 323 PHE A CA 1
ATOM 2600 C C . PHE A 1 323 ? 5.162 10.220 4.615 1.00 93.69 323 PHE A C 1
ATOM 2602 O O . PHE A 1 323 ? 4.997 9.687 3.514 1.00 93.69 323 PHE A O 1
ATOM 2609 N N . SER A 1 324 ? 6.201 11.026 4.850 1.00 91.69 324 SER A N 1
ATOM 2610 C CA . SER A 1 324 ? 7.224 11.287 3.836 1.00 91.69 324 SER A CA 1
ATOM 2611 C C . SER A 1 324 ? 8.026 10.025 3.501 1.00 91.69 324 SER A C 1
ATOM 2613 O O . SER A 1 324 ? 8.343 9.782 2.334 1.00 91.69 324 SER A O 1
ATOM 2615 N N . THR A 1 325 ? 8.321 9.180 4.493 1.00 90.56 325 THR A N 1
ATOM 2616 C CA . THR A 1 325 ? 8.978 7.881 4.302 1.00 90.56 325 THR A CA 1
ATOM 2617 C C . THR A 1 325 ? 8.088 6.939 3.499 1.00 90.56 325 THR A C 1
ATOM 2619 O O . THR A 1 325 ? 8.539 6.406 2.482 1.00 90.56 325 THR A O 1
ATOM 2622 N N . LEU A 1 326 ? 6.804 6.831 3.851 1.00 88.88 326 LEU A N 1
ATOM 2623 C CA . LEU A 1 326 ? 5.825 6.050 3.090 1.00 88.88 326 LEU A CA 1
ATOM 2624 C C . LEU A 1 326 ? 5.690 6.551 1.640 1.00 88.88 326 LEU A C 1
ATOM 2626 O O . LEU A 1 326 ? 5.722 5.763 0.692 1.00 88.88 326 LEU A O 1
ATOM 2630 N N . SER A 1 327 ? 5.621 7.869 1.442 1.00 88.25 327 SER A N 1
ATOM 2631 C CA . SER A 1 327 ? 5.561 8.495 0.117 1.00 88.25 327 SER A CA 1
ATOM 2632 C C . SER A 1 327 ? 6.813 8.213 -0.722 1.00 88.25 327 SER A C 1
ATOM 2634 O O . SER A 1 327 ? 6.699 7.929 -1.917 1.00 88.25 327 SER A O 1
ATOM 2636 N N . ARG A 1 328 ? 8.008 8.220 -0.113 1.00 87.69 328 ARG A N 1
ATOM 2637 C CA . ARG A 1 328 ? 9.272 7.855 -0.781 1.00 87.69 328 ARG A CA 1
ATOM 2638 C C . ARG A 1 328 ? 9.306 6.378 -1.169 1.00 87.69 328 ARG A C 1
ATOM 2640 O O . ARG A 1 328 ? 9.675 6.065 -2.301 1.00 87.69 328 ARG A O 1
ATOM 2647 N N . LEU A 1 329 ? 8.895 5.477 -0.275 1.00 84.81 329 LEU A N 1
ATOM 2648 C CA . LEU A 1 329 ? 8.797 4.040 -0.565 1.00 84.81 329 LEU A CA 1
ATOM 2649 C C . LEU A 1 329 ? 7.847 3.780 -1.739 1.00 84.81 329 LEU A C 1
ATOM 2651 O O . LEU A 1 329 ? 8.190 3.068 -2.686 1.00 84.81 329 LEU A O 1
ATOM 2655 N N . LYS A 1 330 ? 6.691 4.444 -1.732 1.00 84.19 330 LYS A N 1
ATOM 2656 C CA . LYS A 1 330 ? 5.716 4.389 -2.819 1.00 84.19 330 LYS A CA 1
ATOM 2657 C C . LYS A 1 330 ? 6.289 4.903 -4.137 1.00 84.19 330 LYS A C 1
ATOM 2659 O O . LYS A 1 330 ? 6.137 4.233 -5.156 1.00 84.19 330 LYS A O 1
ATOM 2664 N N . ALA A 1 331 ? 6.964 6.053 -4.126 1.00 84.44 331 ALA A N 1
ATOM 2665 C CA . ALA A 1 331 ? 7.593 6.617 -5.318 1.00 84.44 331 ALA A CA 1
ATOM 2666 C C . ALA A 1 331 ? 8.658 5.669 -5.894 1.00 84.44 331 ALA A C 1
ATOM 2668 O O . ALA A 1 331 ? 8.666 5.419 -7.098 1.00 84.44 331 ALA A O 1
ATOM 2669 N N . ARG A 1 332 ? 9.492 5.055 -5.042 1.00 83.31 332 ARG A N 1
ATOM 2670 C CA . ARG A 1 332 ? 10.472 4.035 -5.458 1.00 83.31 332 ARG A CA 1
ATOM 2671 C C . ARG A 1 332 ? 9.798 2.813 -6.080 1.00 83.31 332 ARG A C 1
ATOM 2673 O O . ARG A 1 332 ? 10.249 2.329 -7.117 1.00 83.31 332 ARG A O 1
ATOM 2680 N N . TYR A 1 333 ? 8.707 2.323 -5.490 1.00 80.31 333 TYR A N 1
ATOM 2681 C CA . TYR A 1 333 ? 7.972 1.188 -6.049 1.00 80.31 333 TYR A CA 1
ATOM 2682 C C . TYR A 1 333 ? 7.318 1.541 -7.393 1.00 80.31 333 TYR A C 1
ATOM 2684 O O . TYR A 1 333 ? 7.475 0.806 -8.367 1.00 80.31 333 TYR A O 1
ATOM 2692 N N . GLN A 1 334 ? 6.646 2.695 -7.484 1.00 81.56 334 GLN A N 1
ATOM 2693 C CA . GLN A 1 334 ? 6.092 3.213 -8.742 1.00 81.56 334 GLN A CA 1
ATOM 2694 C C . GLN A 1 334 ? 7.171 3.358 -9.817 1.00 81.56 334 GLN A C 1
ATOM 2696 O O . GLN A 1 334 ? 6.933 3.002 -10.974 1.00 81.56 334 GLN A O 1
ATOM 2701 N N . PHE A 1 335 ? 8.357 3.831 -9.440 1.00 80.31 335 PHE A N 1
ATOM 2702 C CA . PHE A 1 335 ? 9.496 3.949 -10.337 1.00 80.31 335 PHE A CA 1
ATOM 2703 C C . PHE A 1 335 ? 9.953 2.582 -10.848 1.00 80.31 335 PHE A C 1
ATOM 2705 O O . PHE A 1 335 ? 9.999 2.392 -12.059 1.00 80.31 335 PHE A O 1
ATOM 2712 N N . ARG A 1 336 ? 10.193 1.596 -9.966 1.00 76.94 336 ARG A N 1
ATOM 2713 C CA . ARG A 1 336 ? 10.576 0.226 -10.371 1.00 76.94 336 ARG A CA 1
ATOM 2714 C C . ARG A 1 336 ? 9.557 -0.381 -11.338 1.00 76.94 336 ARG A C 1
ATOM 2716 O O . ARG A 1 336 ? 9.925 -0.986 -12.340 1.00 76.94 336 ARG A O 1
ATOM 2723 N N . VAL A 1 337 ? 8.267 -0.186 -11.073 1.00 77.31 337 VAL A N 1
ATOM 2724 C CA . VAL A 1 337 ? 7.182 -0.663 -11.941 1.00 77.31 337 VAL A CA 1
ATOM 2725 C C . VAL A 1 337 ? 7.221 0.017 -13.306 1.00 77.31 337 VAL A C 1
ATOM 2727 O O . VAL A 1 337 ? 7.175 -0.662 -14.330 1.00 77.31 337 VAL A O 1
ATOM 2730 N N . THR A 1 338 ? 7.314 1.345 -13.326 1.00 79.69 338 THR A N 1
ATOM 2731 C CA . THR A 1 338 ? 7.336 2.137 -14.563 1.00 79.69 338 THR A CA 1
ATOM 2732 C C . THR A 1 338 ? 8.574 1.812 -15.391 1.00 79.69 338 THR A C 1
ATOM 2734 O O . THR A 1 338 ? 8.472 1.582 -16.592 1.00 79.69 338 THR A O 1
ATOM 2737 N N . TYR A 1 339 ? 9.732 1.705 -14.743 1.00 79.19 339 TYR A N 1
ATOM 2738 C CA . TYR A 1 339 ? 10.986 1.317 -15.369 1.00 79.19 339 TYR A CA 1
ATOM 2739 C C . TYR A 1 339 ? 10.903 -0.080 -15.985 1.00 79.19 339 TYR A C 1
ATOM 2741 O O . TYR A 1 339 ? 11.242 -0.249 -17.151 1.00 79.19 339 TYR A O 1
ATOM 2749 N N . ASN A 1 340 ? 10.377 -1.069 -15.257 1.00 75.19 340 ASN A N 1
ATOM 2750 C CA . ASN A 1 340 ? 10.184 -2.414 -15.798 1.00 75.19 340 ASN A CA 1
ATOM 2751 C C . ASN A 1 340 ? 9.252 -2.402 -17.016 1.00 75.19 340 ASN A C 1
ATOM 2753 O O . ASN A 1 340 ? 9.559 -3.030 -18.025 1.00 75.19 340 ASN A O 1
ATOM 2757 N N . LEU A 1 341 ? 8.151 -1.645 -16.965 1.00 76.88 341 LEU A N 1
ATOM 2758 C CA . LEU A 1 341 ? 7.243 -1.485 -18.104 1.00 76.88 341 LEU A CA 1
ATOM 2759 C C . LEU A 1 341 ? 7.944 -0.878 -19.328 1.00 76.88 341 LEU A C 1
ATOM 2761 O O . LEU A 1 341 ? 7.784 -1.398 -20.432 1.00 76.88 341 LEU A O 1
ATOM 2765 N N . ILE A 1 342 ? 8.738 0.180 -19.136 1.00 79.56 342 ILE A N 1
ATOM 2766 C CA . ILE A 1 342 ? 9.524 0.814 -20.205 1.00 79.56 342 ILE A CA 1
ATOM 2767 C C . ILE A 1 342 ? 10.556 -0.170 -20.764 1.00 79.56 342 ILE A C 1
ATOM 2769 O O . ILE A 1 342 ? 10.653 -0.323 -21.979 1.00 79.56 342 ILE A O 1
ATOM 2773 N N . SER A 1 343 ? 11.288 -0.877 -19.906 1.00 74.25 343 SER A N 1
ATOM 2774 C CA . SER A 1 343 ? 12.287 -1.868 -20.310 1.00 74.25 343 SER A CA 1
ATOM 2775 C C . SER A 1 343 ? 11.663 -2.991 -21.136 1.00 74.25 343 SER A C 1
ATOM 2777 O O . SER A 1 343 ? 12.170 -3.315 -22.210 1.00 74.25 343 SER A O 1
ATOM 2779 N N . TYR A 1 344 ? 10.512 -3.527 -20.719 1.00 76.25 344 TYR A N 1
ATOM 2780 C CA . TYR A 1 344 ? 9.796 -4.519 -21.520 1.00 76.25 344 TYR A CA 1
ATOM 2781 C C . TYR A 1 344 ? 9.310 -3.955 -22.854 1.00 76.25 344 TYR A C 1
ATOM 2783 O O . TYR A 1 344 ? 9.401 -4.637 -23.873 1.00 76.25 344 TYR A O 1
ATOM 2791 N N . PHE A 1 345 ? 8.835 -2.711 -22.872 1.00 77.19 345 PHE A N 1
ATOM 2792 C CA . PHE A 1 345 ? 8.429 -2.044 -24.104 1.00 77.19 345 PHE A CA 1
ATOM 2793 C C . PHE A 1 345 ? 9.611 -1.854 -25.072 1.00 77.19 345 PHE A C 1
ATOM 2795 O O . PHE A 1 345 ? 9.476 -2.095 -26.270 1.00 77.19 345 PHE A O 1
ATOM 2802 N N . LEU A 1 346 ? 10.797 -1.498 -24.573 1.00 77.19 346 LEU A N 1
ATOM 2803 C CA . LEU A 1 346 ? 12.009 -1.376 -25.388 1.00 77.19 346 LEU A CA 1
ATOM 2804 C C . LEU A 1 346 ? 12.479 -2.730 -25.931 1.00 77.19 346 LEU A C 1
ATOM 2806 O O . LEU A 1 346 ? 12.796 -2.835 -27.117 1.00 77.19 346 LEU A O 1
ATOM 2810 N N . VAL A 1 347 ? 12.462 -3.780 -25.104 1.00 75.75 347 VAL A N 1
ATOM 2811 C CA . VAL A 1 347 ? 12.734 -5.156 -25.553 1.00 75.75 347 VAL A CA 1
ATOM 2812 C C . VAL A 1 347 ? 11.718 -5.584 -26.612 1.00 75.75 347 VAL A C 1
ATOM 2814 O O . VAL A 1 347 ? 12.097 -6.209 -27.601 1.00 75.75 347 VAL A O 1
ATOM 2817 N N . ALA A 1 348 ? 10.450 -5.188 -26.466 1.00 73.81 348 ALA A N 1
ATOM 2818 C CA . ALA A 1 348 ? 9.415 -5.476 -27.447 1.00 73.81 348 ALA A CA 1
ATOM 2819 C C . ALA A 1 348 ? 9.695 -4.826 -28.801 1.00 73.81 348 ALA A C 1
ATOM 2821 O O . ALA A 1 348 ? 9.619 -5.481 -29.840 1.00 73.81 348 ALA A O 1
ATOM 2822 N N . ILE A 1 349 ? 10.076 -3.548 -28.787 1.00 77.50 349 ILE A N 1
ATOM 2823 C CA . ILE A 1 349 ? 10.481 -2.811 -29.983 1.00 77.50 349 ILE A CA 1
ATOM 2824 C C . ILE A 1 349 ? 11.660 -3.513 -30.649 1.00 77.50 349 ILE A C 1
ATOM 2826 O O . ILE A 1 349 ? 11.577 -3.859 -31.826 1.00 77.50 349 ILE A O 1
ATOM 2830 N N . LEU A 1 350 ? 12.740 -3.773 -29.912 1.00 74.50 350 LEU A N 1
ATOM 2831 C CA . LEU A 1 350 ? 13.923 -4.439 -30.461 1.00 74.50 350 LEU A CA 1
ATOM 2832 C C . LEU A 1 350 ? 13.572 -5.818 -31.034 1.00 74.50 350 LEU A C 1
ATOM 2834 O O . LEU A 1 350 ? 13.982 -6.150 -32.146 1.00 74.50 350 LEU A O 1
ATOM 2838 N N . GLY A 1 351 ? 12.734 -6.573 -30.326 1.00 75.00 351 GLY A N 1
ATOM 2839 C CA . GLY A 1 351 ? 12.229 -7.874 -30.740 1.00 75.00 351 GLY A CA 1
ATOM 2840 C C . GLY A 1 351 ? 11.352 -7.850 -31.995 1.00 75.00 351 GLY A C 1
ATOM 2841 O O . GLY A 1 351 ? 11.293 -8.852 -32.696 1.00 75.00 351 GLY A O 1
ATOM 2842 N N . ILE A 1 352 ? 10.711 -6.725 -32.325 1.00 77.75 352 ILE A N 1
ATOM 2843 C CA . ILE A 1 352 ? 9.952 -6.538 -33.573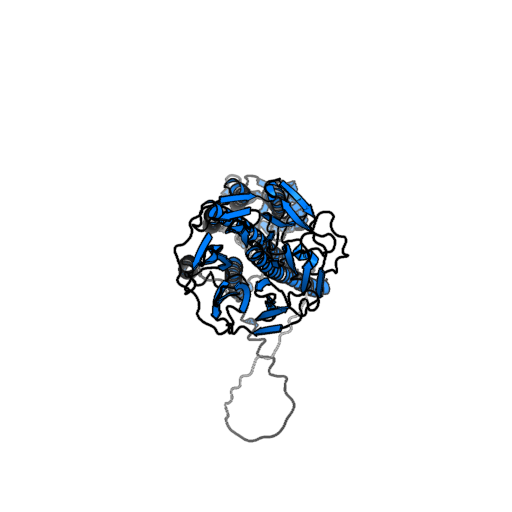 1.00 77.75 352 ILE A CA 1
ATOM 2844 C C . ILE A 1 352 ? 10.867 -6.039 -34.701 1.00 77.75 352 ILE A C 1
ATOM 2846 O O . ILE A 1 352 ? 10.815 -6.545 -35.825 1.00 77.75 352 ILE A O 1
ATOM 2850 N N . PHE A 1 353 ? 11.736 -5.066 -34.416 1.00 74.19 353 PHE A N 1
ATOM 2851 C CA . PHE A 1 353 ? 12.602 -4.446 -35.419 1.00 74.19 353 PHE A CA 1
ATOM 2852 C C . PHE A 1 353 ? 13.690 -5.396 -35.933 1.00 74.19 353 PHE A C 1
ATOM 2854 O O . PHE A 1 353 ? 13.960 -5.404 -37.137 1.00 74.19 353 PHE A O 1
ATOM 2861 N N . VAL A 1 354 ? 14.284 -6.229 -35.069 1.00 76.56 354 VAL A N 1
ATOM 2862 C CA . VAL A 1 354 ? 15.339 -7.175 -35.472 1.00 76.56 354 VAL A CA 1
ATOM 2863 C C . VAL A 1 354 ? 14.817 -8.176 -36.519 1.00 76.56 354 VAL A C 1
ATOM 2865 O O . VAL A 1 354 ? 15.383 -8.210 -37.615 1.00 76.56 354 VAL A O 1
ATOM 2868 N N . PRO A 1 355 ? 13.705 -8.909 -36.312 1.00 72.50 355 PRO A N 1
ATOM 2869 C CA . PRO A 1 355 ? 13.145 -9.789 -37.334 1.00 72.50 355 PRO A CA 1
ATOM 2870 C C . PRO A 1 355 ? 12.725 -9.058 -38.605 1.00 72.50 355 PRO A C 1
ATOM 2872 O O . PRO A 1 355 ? 13.004 -9.560 -39.686 1.00 72.50 355 PRO A O 1
ATOM 2875 N N . ILE A 1 356 ? 12.100 -7.875 -38.523 1.00 73.69 356 ILE A N 1
ATOM 2876 C CA . ILE A 1 356 ? 11.716 -7.109 -39.725 1.00 73.69 356 ILE A CA 1
ATOM 2877 C C . ILE A 1 356 ? 12.956 -6.749 -40.552 1.00 73.69 356 ILE A C 1
ATOM 2879 O O . ILE A 1 356 ? 12.950 -6.903 -41.774 1.00 73.69 356 ILE A O 1
ATOM 2883 N N . SER A 1 357 ? 14.045 -6.339 -39.894 1.00 70.62 357 SER A N 1
ATOM 2884 C CA . SER A 1 357 ? 15.310 -6.033 -40.568 1.00 70.62 357 SER A CA 1
ATOM 2885 C C . SER A 1 357 ? 15.947 -7.268 -41.221 1.00 70.62 357 SER A C 1
ATOM 2887 O O . SER A 1 357 ? 16.483 -7.172 -42.325 1.00 70.62 357 SER A O 1
ATOM 2889 N N . LEU A 1 358 ? 15.812 -8.445 -40.597 1.00 69.06 358 LEU A N 1
ATOM 2890 C CA . LEU A 1 358 ? 16.281 -9.723 -41.140 1.00 69.06 358 LEU A CA 1
ATOM 2891 C C . LEU A 1 358 ? 15.385 -10.232 -42.284 1.00 69.06 358 LEU A C 1
ATOM 2893 O O . LEU A 1 358 ? 15.884 -10.797 -43.254 1.00 69.06 358 LEU A O 1
ATOM 2897 N N . LEU A 1 359 ? 14.073 -9.989 -42.215 1.00 71.06 359 LEU A N 1
ATOM 2898 C CA . LEU A 1 359 ? 13.084 -10.355 -43.237 1.00 71.06 359 LEU A CA 1
ATOM 2899 C C . LEU A 1 359 ? 13.132 -9.451 -44.476 1.00 71.06 359 LEU A C 1
ATOM 2901 O O . LEU A 1 359 ? 12.703 -9.869 -45.550 1.00 71.06 359 LEU A O 1
ATOM 2905 N N . GLY A 1 360 ? 13.670 -8.234 -44.348 1.00 58.31 360 GLY A N 1
ATOM 2906 C CA . GLY A 1 360 ? 13.886 -7.305 -45.459 1.00 58.31 360 GLY A CA 1
ATOM 2907 C C . GLY A 1 360 ? 14.913 -7.787 -46.491 1.00 58.31 360 GLY A C 1
ATOM 2908 O O . GLY A 1 360 ? 14.949 -7.260 -47.604 1.00 58.31 360 GLY A O 1
ATOM 2909 N N . LYS A 1 361 ? 15.707 -8.822 -46.178 1.00 54.47 361 LYS A N 1
ATOM 2910 C CA . LYS A 1 361 ? 16.500 -9.552 -47.173 1.00 54.47 361 LYS A CA 1
ATOM 2911 C C . LYS A 1 361 ? 15.584 -10.491 -47.960 1.00 54.47 361 LYS A C 1
ATOM 2913 O O . LYS A 1 361 ? 15.575 -11.699 -47.750 1.00 54.47 361 LYS A O 1
ATOM 2918 N N . LYS A 1 362 ? 14.810 -9.937 -48.897 1.00 48.53 362 LYS A N 1
ATOM 2919 C CA . LYS A 1 362 ? 14.367 -10.738 -50.041 1.00 48.53 362 LYS A CA 1
ATOM 2920 C C . LYS A 1 362 ? 15.632 -11.132 -50.794 1.00 48.53 362 LYS A C 1
ATOM 2922 O O . LYS A 1 362 ? 16.282 -10.270 -51.384 1.00 48.53 362 LYS A O 1
ATOM 2927 N N . GLU A 1 363 ? 15.971 -12.416 -50.760 1.00 48.34 363 GLU A N 1
ATOM 2928 C CA . GLU A 1 363 ? 16.738 -13.031 -51.834 1.00 48.34 363 GLU A CA 1
ATOM 2929 C C . GLU A 1 363 ? 15.985 -12.716 -53.120 1.00 48.34 363 GLU A C 1
ATOM 2931 O O . GLU A 1 363 ? 14.960 -13.306 -53.460 1.00 48.34 363 GLU A O 1
ATOM 2936 N N . THR A 1 364 ? 16.446 -11.682 -53.811 1.00 46.75 364 THR A N 1
ATOM 2937 C CA . THR A 1 364 ? 16.222 -11.568 -55.234 1.00 46.75 364 THR A CA 1
ATOM 2938 C C . THR A 1 364 ? 16.971 -12.751 -55.829 1.00 46.75 364 THR A C 1
ATOM 2940 O O . THR A 1 364 ? 18.154 -12.623 -56.149 1.00 46.75 364 THR A O 1
ATOM 2943 N N . ASN A 1 365 ? 16.301 -13.900 -55.914 1.00 41.34 365 ASN A N 1
ATOM 2944 C CA . ASN A 1 365 ? 16.636 -14.944 -56.866 1.00 41.34 365 ASN A CA 1
ATOM 2945 C C . ASN A 1 365 ? 16.509 -14.292 -58.243 1.00 41.34 365 ASN A C 1
ATOM 2947 O O . ASN A 1 365 ? 15.456 -14.333 -58.874 1.00 41.34 365 ASN A O 1
ATOM 2951 N N . ARG A 1 366 ? 17.559 -13.580 -58.666 1.00 43.72 366 ARG A N 1
ATOM 2952 C CA . ARG A 1 366 ? 17.790 -13.398 -60.088 1.00 43.72 366 ARG A CA 1
ATOM 2953 C C . ARG A 1 366 ? 18.067 -14.808 -60.596 1.00 43.72 366 ARG A C 1
ATOM 2955 O O . ARG A 1 366 ? 18.916 -15.469 -59.994 1.00 43.72 366 ARG A O 1
ATOM 2962 N N . PRO A 1 367 ? 17.354 -15.288 -61.625 1.00 43.59 367 PRO A N 1
ATOM 2963 C CA . PRO A 1 367 ? 17.805 -16.479 -62.318 1.00 43.59 367 PRO A CA 1
ATOM 2964 C C . PRO A 1 367 ? 19.264 -16.223 -62.688 1.00 43.59 367 PRO A C 1
ATOM 2966 O O . PRO A 1 367 ? 19.586 -15.176 -63.253 1.00 43.59 367 PRO A O 1
ATOM 2969 N N . THR A 1 368 ? 20.153 -17.110 -62.254 1.00 42.25 368 THR A N 1
ATOM 2970 C CA . THR A 1 368 ? 21.533 -17.153 -62.720 1.00 42.25 368 THR A CA 1
ATOM 2971 C C . THR A 1 368 ? 21.459 -17.308 -64.231 1.00 42.25 368 THR A C 1
ATOM 2973 O O . THR A 1 368 ? 21.215 -18.406 -64.733 1.00 42.25 368 THR A O 1
ATOM 2976 N N . GLY A 1 369 ? 21.559 -16.189 -64.949 1.00 39.47 369 GLY A N 1
ATOM 2977 C CA . GLY A 1 369 ? 21.787 -16.208 -66.379 1.00 39.47 369 GLY A CA 1
ATOM 2978 C C . GLY A 1 369 ? 23.046 -17.027 -66.582 1.00 39.47 369 GLY A C 1
ATOM 2979 O O . GLY A 1 369 ? 24.092 -16.693 -66.023 1.00 39.47 369 GLY A O 1
ATOM 2980 N N . LYS A 1 370 ? 22.917 -18.144 -67.300 1.00 39.47 370 LYS A N 1
ATOM 2981 C CA . LYS A 1 370 ? 24.077 -18.848 -67.834 1.00 39.47 370 LYS A CA 1
ATOM 2982 C C . LYS A 1 370 ? 24.957 -17.805 -68.539 1.00 39.47 370 LYS A C 1
ATOM 2984 O O . LYS A 1 370 ? 24.395 -16.901 -69.164 1.00 39.47 370 LYS A O 1
ATOM 2989 N N . PRO A 1 371 ? 26.290 -17.894 -68.419 1.00 38.59 371 PRO A N 1
ATOM 2990 C CA . PRO A 1 371 ? 27.177 -17.002 -69.148 1.00 38.59 371 PRO A CA 1
ATOM 2991 C C . PRO A 1 371 ? 26.783 -17.032 -70.625 1.00 38.59 371 PRO A C 1
ATOM 2993 O O . PRO A 1 371 ? 26.526 -18.109 -71.171 1.00 38.59 371 PRO A O 1
ATOM 2996 N N . PHE A 1 372 ? 26.666 -15.848 -71.228 1.00 40.66 372 PHE A N 1
ATOM 2997 C CA . PHE A 1 372 ? 26.532 -15.687 -72.671 1.00 40.66 372 PHE A CA 1
ATOM 2998 C C . PHE A 1 372 ? 27.676 -16.479 -73.312 1.00 40.66 372 PHE A C 1
ATOM 3000 O O . PHE A 1 372 ? 28.833 -16.069 -73.260 1.00 40.66 372 PHE A O 1
ATOM 3007 N N . SER A 1 373 ? 27.357 -17.655 -73.851 1.00 37.56 373 SER A N 1
ATOM 3008 C CA . SER A 1 373 ? 28.216 -18.281 -74.842 1.00 37.56 373 SER A CA 1
ATOM 3009 C C . SER A 1 373 ? 28.087 -17.417 -76.082 1.00 37.56 373 SER A C 1
ATOM 3011 O O . SER A 1 373 ? 26.984 -17.055 -76.493 1.00 37.56 373 SER A O 1
ATOM 3013 N N . ILE A 1 374 ? 29.239 -17.018 -76.601 1.00 45.41 374 ILE A N 1
ATOM 3014 C CA . ILE A 1 374 ? 29.399 -16.315 -77.864 1.00 45.41 374 ILE A CA 1
ATOM 3015 C C . ILE A 1 374 ? 28.683 -17.159 -78.924 1.00 45.41 374 ILE A C 1
ATOM 3017 O O . ILE A 1 374 ? 29.164 -18.225 -79.298 1.00 45.41 374 ILE A O 1
ATOM 3021 N N . LEU A 1 375 ? 27.489 -16.729 -79.333 1.00 37.03 375 LEU A N 1
ATOM 3022 C CA . LEU A 1 375 ? 26.783 -17.312 -80.463 1.00 37.03 375 LEU A CA 1
ATOM 3023 C C . LEU A 1 375 ? 27.323 -16.641 -81.720 1.00 37.03 375 LEU A C 1
ATOM 3025 O O . LEU A 1 375 ? 27.052 -15.474 -82.001 1.00 37.03 375 LEU A O 1
ATOM 3029 N N . GLU A 1 376 ? 28.149 -17.424 -82.402 1.00 35.88 376 GLU A N 1
ATOM 3030 C CA . GLU A 1 376 ? 28.520 -17.348 -83.807 1.00 35.88 376 GLU A CA 1
ATOM 3031 C C . GLU A 1 376 ? 27.453 -16.647 -84.664 1.00 35.88 376 GLU A C 1
ATOM 3033 O O . GLU A 1 376 ? 26.324 -17.113 -84.826 1.00 35.88 376 GLU A O 1
ATOM 3038 N N . GLN A 1 377 ? 27.842 -15.509 -85.237 1.00 40.12 377 GLN A N 1
ATOM 3039 C CA . GLN A 1 377 ? 27.145 -14.881 -86.349 1.00 40.12 377 GLN A CA 1
ATOM 3040 C C . GLN A 1 377 ? 27.251 -15.789 -87.577 1.00 40.12 377 GLN A C 1
ATOM 3042 O O . GLN A 1 377 ? 28.223 -15.704 -88.319 1.00 40.12 377 GLN A O 1
ATOM 3047 N N . SER A 1 378 ? 26.245 -16.616 -87.849 1.00 37.22 378 SER A N 1
ATOM 3048 C CA . SER A 1 378 ? 25.874 -16.917 -89.233 1.00 37.22 378 SER A CA 1
ATOM 3049 C C . SER A 1 378 ? 24.465 -17.509 -89.321 1.00 37.22 378 SER A C 1
ATOM 3051 O O . SER A 1 378 ? 24.100 -18.424 -88.596 1.00 37.22 378 SER A O 1
ATOM 3053 N N . GLN A 1 379 ? 23.699 -16.971 -90.273 1.00 38.25 379 GLN A N 1
ATOM 3054 C CA . GLN A 1 379 ? 22.460 -17.519 -90.838 1.00 38.25 379 GLN A CA 1
ATOM 3055 C C . GLN A 1 379 ? 21.164 -17.395 -90.018 1.00 38.25 379 GLN A C 1
ATOM 3057 O O . GLN A 1 379 ? 20.700 -18.337 -89.384 1.00 38.25 379 GLN A O 1
ATOM 3062 N N . LEU A 1 380 ? 20.467 -16.269 -90.202 1.00 32.69 380 LEU A N 1
ATOM 3063 C CA . LEU A 1 380 ? 19.000 -16.255 -90.210 1.00 32.69 380 LEU A CA 1
ATOM 3064 C C . LEU A 1 380 ? 18.503 -15.504 -91.461 1.00 32.69 380 LEU A C 1
ATOM 3066 O O . LEU A 1 380 ? 18.928 -14.370 -91.694 1.00 32.69 380 LEU A O 1
ATOM 3070 N N . PRO A 1 381 ? 17.635 -16.117 -92.288 1.00 35.66 381 PRO A N 1
ATOM 3071 C CA . PRO A 1 381 ? 17.109 -15.501 -93.495 1.00 35.66 381 PRO A CA 1
ATOM 3072 C C . PRO A 1 381 ? 15.944 -14.564 -93.166 1.00 35.66 381 PRO A C 1
ATOM 3074 O O . PRO A 1 381 ? 15.024 -14.897 -92.416 1.00 35.66 381 PRO A O 1
ATOM 3077 N N . TRP A 1 382 ? 15.974 -13.390 -93.787 1.00 32.16 382 TRP A N 1
ATOM 3078 C CA . TRP A 1 382 ? 14.907 -12.404 -93.762 1.00 32.16 382 TRP A CA 1
ATOM 3079 C C . TRP A 1 382 ? 13.667 -12.970 -94.464 1.00 32.16 382 TRP A C 1
ATOM 3081 O O . TRP A 1 382 ? 13.674 -13.174 -95.677 1.00 32.16 382 TRP A O 1
ATOM 3091 N N . LYS A 1 383 ? 12.582 -13.203 -93.717 1.00 31.00 383 LYS A N 1
ATOM 3092 C CA . LYS A 1 383 ? 11.234 -13.330 -94.286 1.00 31.00 383 LYS A CA 1
ATOM 3093 C C . LYS A 1 383 ? 10.472 -12.033 -94.043 1.00 31.00 383 LYS A C 1
ATOM 3095 O O . LYS A 1 383 ? 10.071 -11.720 -92.927 1.00 31.00 383 LYS A O 1
ATOM 3100 N N . ILE A 1 384 ? 10.326 -11.294 -95.135 1.00 33.75 384 ILE A N 1
ATOM 3101 C CA . ILE A 1 384 ? 9.507 -10.098 -95.300 1.00 33.75 384 ILE A CA 1
ATOM 3102 C C . ILE A 1 384 ? 8.038 -10.471 -95.049 1.00 33.75 384 ILE A C 1
ATOM 3104 O O . ILE A 1 384 ? 7.536 -11.441 -95.616 1.00 33.75 384 ILE A O 1
ATOM 3108 N N . CYS A 1 385 ? 7.369 -9.708 -94.186 1.00 28.39 385 CYS A N 1
ATOM 3109 C CA . CYS A 1 385 ? 5.933 -9.790 -93.929 1.00 28.39 385 CYS A CA 1
ATOM 3110 C C . CYS A 1 385 ? 5.199 -8.863 -94.918 1.00 28.39 385 CYS A C 1
ATOM 3112 O O . CYS A 1 385 ? 5.453 -7.657 -94.881 1.00 28.39 385 CYS A O 1
ATOM 3114 N N . PRO A 1 386 ? 4.330 -9.373 -95.810 1.00 33.53 386 PRO A N 1
ATOM 3115 C CA . PRO A 1 386 ? 3.447 -8.548 -96.623 1.00 33.53 386 PRO A CA 1
ATOM 3116 C C . PRO A 1 386 ? 2.104 -8.347 -95.899 1.00 33.53 386 PRO A C 1
ATOM 3118 O O . PRO A 1 386 ? 1.671 -9.235 -95.173 1.00 33.53 386 PRO A O 1
ATOM 3121 N N . TYR A 1 387 ? 1.442 -7.218 -96.166 1.00 33.34 387 TYR A N 1
ATOM 3122 C CA . TYR A 1 387 ? 0.167 -6.714 -95.610 1.00 33.34 387 TYR A CA 1
ATOM 3123 C C . TYR A 1 387 ? 0.269 -5.620 -94.538 1.00 33.34 387 TYR A C 1
ATOM 3125 O O . TYR A 1 387 ? -0.126 -5.775 -93.385 1.00 33.34 387 TYR A O 1
ATOM 3133 N N . CYS A 1 388 ? 0.690 -4.445 -95.005 1.00 29.98 388 CYS A N 1
ATOM 3134 C CA . CYS A 1 388 ? 0.083 -3.178 -94.612 1.00 29.98 388 CYS A CA 1
ATOM 3135 C C . CYS A 1 388 ? -0.651 -2.625 -95.838 1.00 29.98 388 CYS A C 1
ATOM 3137 O O . CYS A 1 388 ? 0.022 -2.213 -96.771 1.00 29.98 388 CYS A O 1
ATOM 3139 N N . GLU A 1 389 ? -1.985 -2.637 -95.829 1.00 31.27 389 GLU A N 1
ATOM 3140 C CA . GLU A 1 389 ? -2.875 -1.635 -96.444 1.00 31.27 389 GLU A CA 1
ATOM 3141 C C . GLU A 1 389 ? -4.325 -2.124 -96.325 1.00 31.27 389 GLU A C 1
ATOM 3143 O O . GLU A 1 389 ? -4.684 -3.138 -96.905 1.00 31.27 389 GLU A O 1
ATOM 3148 N N . GLU A 1 390 ? -5.151 -1.437 -95.532 1.00 31.03 390 GLU A N 1
ATOM 3149 C CA . GLU A 1 390 ? -6.318 -0.729 -96.074 1.00 31.03 390 GLU A CA 1
ATOM 3150 C C . GLU A 1 390 ? -7.047 0.075 -94.990 1.00 31.03 390 GLU A C 1
ATOM 3152 O O . GLU A 1 390 ? -7.313 -0.371 -93.873 1.00 31.03 390 GLU A O 1
ATOM 3157 N N . LYS A 1 391 ? -7.348 1.320 -95.358 1.00 34.91 391 LYS A N 1
ATOM 3158 C CA . LYS A 1 391 ? -8.232 2.246 -94.654 1.00 34.91 391 LYS A CA 1
ATOM 3159 C C . LYS A 1 391 ? -9.676 1.779 -94.825 1.00 34.91 391 LYS A C 1
ATOM 3161 O O . LYS A 1 391 ? -10.065 1.541 -95.954 1.00 34.91 391 LYS A O 1
ATOM 3166 N N . THR A 1 392 ? -10.501 1.884 -93.782 1.00 30.34 392 THR A N 1
ATOM 3167 C CA . THR A 1 392 ? -11.882 2.377 -93.958 1.00 30.34 392 THR A CA 1
ATOM 3168 C C . THR A 1 392 ? -12.466 2.930 -92.660 1.00 30.34 392 THR A C 1
ATOM 3170 O O . THR A 1 392 ? -12.443 2.306 -91.604 1.00 30.34 392 THR A O 1
ATOM 3173 N N . THR A 1 393 ? -12.974 4.149 -92.792 1.00 32.34 393 THR A N 1
ATOM 3174 C CA . THR A 1 393 ? -13.935 4.872 -91.956 1.00 32.34 393 THR A CA 1
ATOM 3175 C C . THR A 1 393 ? -15.305 4.176 -91.902 1.00 32.34 393 THR A C 1
ATOM 3177 O O . THR A 1 393 ? -15.565 3.285 -92.699 1.00 32.34 393 THR A O 1
ATOM 3180 N N . PHE A 1 394 ? -16.183 4.700 -91.028 1.00 27.05 394 PHE A N 1
ATOM 3181 C CA . PHE A 1 394 ? -17.636 4.476 -90.827 1.00 27.05 394 PHE A CA 1
ATOM 3182 C C . PHE A 1 394 ? -17.979 3.752 -89.512 1.00 27.05 394 PHE A C 1
ATOM 3184 O O . PHE A 1 394 ? -17.312 2.804 -89.134 1.00 27.05 394 PHE A O 1
ATOM 3191 N N . VAL A 1 395 ? -19.020 4.095 -88.743 1.00 28.05 395 VAL A N 1
ATOM 3192 C CA . VAL A 1 395 ? -19.908 5.267 -88.632 1.00 28.05 395 VAL A CA 1
ATOM 3193 C C . VAL A 1 395 ? -20.638 5.109 -87.289 1.00 28.05 395 VAL A C 1
ATOM 3195 O O . VAL A 1 395 ? -20.950 4.000 -86.861 1.00 28.05 395 VAL A O 1
ATOM 3198 N N . TYR A 1 396 ? -20.926 6.226 -86.628 1.00 29.45 396 TYR A N 1
ATOM 3199 C CA . TYR A 1 396 ? -21.786 6.306 -85.448 1.00 29.45 396 TYR A CA 1
ATOM 3200 C C . TYR A 1 396 ? -23.251 6.043 -85.845 1.00 29.45 396 TYR A C 1
ATOM 3202 O O . TYR A 1 396 ? -23.791 6.767 -86.684 1.00 29.45 396 TYR A O 1
ATOM 3210 N N . LYS A 1 397 ? -23.930 5.062 -85.233 1.00 27.92 397 LYS A N 1
ATOM 3211 C CA . LYS A 1 397 ? -25.395 4.933 -85.334 1.00 27.92 397 LYS A CA 1
ATOM 3212 C C . LYS A 1 397 ? -26.020 4.569 -83.988 1.00 27.92 397 LYS A C 1
ATOM 3214 O O . LYS A 1 397 ? -25.602 3.638 -83.310 1.00 27.92 397 LYS A O 1
ATOM 3219 N N . SER A 1 398 ? -26.996 5.388 -83.615 1.00 31.86 398 SER A N 1
ATOM 3220 C CA . SER A 1 398 ? -27.777 5.392 -82.381 1.00 31.86 398 SER A CA 1
ATOM 3221 C C . SER A 1 398 ? -29.087 4.595 -82.520 1.00 31.86 398 SER A C 1
ATOM 3223 O O . SER A 1 398 ? -29.492 4.286 -83.640 1.00 31.86 398 SER A O 1
ATOM 3225 N N . ARG A 1 399 ? -29.776 4.407 -81.371 1.00 30.50 399 ARG A N 1
ATOM 3226 C CA . ARG A 1 399 ? -31.118 3.800 -81.114 1.00 30.50 399 ARG A CA 1
ATOM 3227 C C . ARG A 1 399 ? -31.124 2.266 -80.958 1.00 30.50 399 ARG A C 1
ATOM 3229 O O . ARG A 1 399 ? -30.406 1.595 -81.674 1.00 30.50 399 ARG A O 1
ATOM 3236 N N . SER A 1 400 ? -31.903 1.628 -80.074 1.00 28.73 400 SER A N 1
ATOM 3237 C CA . SER A 1 400 ? -32.934 2.041 -79.097 1.00 28.73 400 SER A CA 1
ATOM 3238 C C . SER A 1 400 ? -33.275 0.884 -78.127 1.00 28.73 400 SER A C 1
ATOM 3240 O O . SER A 1 400 ? -32.992 -0.270 -78.413 1.00 28.73 400 SER A O 1
ATOM 3242 N N . LYS A 1 401 ? -33.932 1.243 -77.011 1.00 32.69 401 LYS A N 1
ATOM 3243 C CA . LYS A 1 401 ? -34.646 0.449 -75.980 1.00 32.69 401 LYS A CA 1
ATOM 3244 C C . LYS A 1 401 ? -35.318 -0.877 -76.409 1.00 32.69 401 LYS A C 1
ATOM 3246 O O . LYS A 1 401 ? -36.062 -0.873 -77.383 1.00 32.69 401 LYS A O 1
ATOM 3251 N N . SER A 1 402 ? -35.251 -1.903 -75.545 1.00 29.86 402 SER A N 1
ATOM 3252 C CA . SER A 1 402 ? -36.370 -2.544 -74.782 1.00 29.86 402 SER A CA 1
ATOM 3253 C C . SER A 1 402 ? -35.945 -3.944 -74.264 1.00 29.86 402 SER A C 1
ATOM 3255 O O . SER A 1 402 ? -35.262 -4.669 -74.971 1.00 29.86 402 SER A O 1
ATOM 3257 N N . THR A 1 403 ? -35.988 -4.175 -72.943 1.00 30.30 403 THR A N 1
ATOM 3258 C CA . THR A 1 403 ? -36.919 -5.028 -72.145 1.00 30.30 403 THR A CA 1
ATOM 3259 C C . THR A 1 403 ? -36.327 -6.368 -71.674 1.00 30.30 403 THR A C 1
ATOM 3261 O O . THR A 1 403 ? -36.014 -7.233 -72.476 1.00 30.30 403 THR A O 1
ATOM 3264 N N . TRP A 1 404 ? -36.168 -6.452 -70.344 1.00 30.70 404 TRP A N 1
ATOM 3265 C CA . TRP A 1 404 ? -36.329 -7.573 -69.401 1.00 30.70 404 TRP A CA 1
ATOM 3266 C C . TRP A 1 404 ? -36.460 -9.007 -69.953 1.00 30.70 404 TRP A C 1
ATOM 3268 O O . TRP A 1 404 ? -37.451 -9.306 -70.603 1.00 30.70 404 TRP A O 1
ATOM 3278 N N . GLU A 1 405 ? -35.532 -9.905 -69.588 1.00 27.00 405 GLU A N 1
ATOM 3279 C CA . GLU A 1 405 ? -35.735 -11.000 -68.608 1.00 27.00 405 GLU A CA 1
ATOM 3280 C C . GLU A 1 405 ? -34.508 -11.942 -68.511 1.00 27.00 405 GLU A C 1
ATOM 3282 O O . GLU A 1 405 ? -33.885 -12.291 -69.506 1.00 27.00 405 GLU A O 1
ATOM 3287 N N . ASN A 1 406 ? -34.222 -12.343 -67.269 1.00 27.31 406 ASN A N 1
ATOM 3288 C CA . ASN A 1 406 ? -33.593 -13.582 -66.790 1.00 27.31 406 ASN A CA 1
ATOM 3289 C C . ASN A 1 406 ? -32.118 -13.939 -67.088 1.00 27.31 406 ASN A C 1
ATOM 3291 O O . ASN A 1 406 ? -31.733 -14.414 -68.146 1.00 27.31 406 ASN A O 1
ATOM 3295 N N . GLU A 1 407 ? -31.355 -13.790 -65.997 1.00 26.98 407 GLU A N 1
ATOM 3296 C CA . GLU A 1 407 ? -30.505 -14.791 -65.334 1.00 26.98 407 GLU A CA 1
ATOM 3297 C C . GLU A 1 407 ? -29.283 -15.415 -66.026 1.00 26.98 407 GLU A C 1
ATOM 3299 O O . GLU A 1 407 ? -29.312 -15.941 -67.128 1.00 26.98 407 GLU A O 1
ATOM 3304 N N . MET A 1 408 ? -28.216 -15.457 -65.215 1.00 29.42 408 MET A N 1
ATOM 3305 C CA . MET A 1 408 ? -27.123 -16.428 -65.247 1.00 29.42 408 MET A CA 1
ATOM 3306 C C . MET A 1 408 ? -26.385 -16.577 -66.578 1.00 29.42 408 MET A C 1
ATOM 3308 O O . MET A 1 408 ? -26.729 -17.401 -67.404 1.00 29.42 408 MET A O 1
ATOM 3312 N N . TYR A 1 409 ? -25.287 -15.830 -66.712 1.00 26.91 409 TYR A N 1
ATOM 3313 C CA . TYR A 1 409 ? -23.937 -16.319 -67.053 1.00 26.91 409 TYR A CA 1
ATOM 3314 C C . TYR A 1 409 ? -23.119 -15.155 -67.626 1.00 26.91 409 TYR A C 1
ATOM 3316 O O . TYR A 1 409 ? -23.059 -14.974 -68.833 1.00 26.91 409 TYR A O 1
ATOM 3324 N N . CYS A 1 410 ? -22.479 -14.354 -66.760 1.00 25.94 410 CYS A N 1
ATOM 3325 C CA . CYS A 1 410 ? -21.197 -13.678 -67.057 1.00 25.94 410 CYS A CA 1
ATOM 3326 C C . CYS A 1 410 ? -20.646 -12.900 -65.845 1.00 25.94 410 CYS A C 1
ATOM 3328 O O . CYS A 1 410 ? -20.216 -11.750 -65.943 1.00 25.94 410 CYS A O 1
ATOM 3330 N N . ALA A 1 411 ? -20.573 -13.554 -64.682 1.00 26.64 411 ALA A N 1
ATOM 3331 C CA . ALA A 1 411 ? -19.812 -13.080 -63.520 1.00 26.64 411 ALA A CA 1
ATOM 3332 C C . ALA A 1 411 ? -18.282 -13.248 -63.708 1.00 26.64 411 ALA A C 1
ATOM 3334 O O . ALA A 1 411 ? -17.582 -13.718 -62.817 1.00 26.64 411 ALA A O 1
ATOM 3335 N N . LEU A 1 412 ? -17.750 -12.881 -64.882 1.00 29.78 412 LEU A N 1
ATOM 3336 C CA . LEU A 1 412 ? -16.332 -13.062 -65.236 1.00 29.78 412 LEU A CA 1
ATOM 3337 C C . LEU A 1 412 ? -15.717 -11.892 -66.025 1.00 29.78 412 LEU A C 1
ATOM 3339 O O . LEU A 1 412 ? -14.662 -12.046 -66.631 1.00 29.78 412 LEU A O 1
ATOM 3343 N N . CYS A 1 413 ? -16.312 -10.696 -65.948 1.00 27.09 413 CYS A N 1
ATOM 3344 C CA . CYS A 1 413 ? -15.741 -9.480 -66.550 1.00 27.09 413 CYS A CA 1
ATOM 3345 C C . CYS A 1 413 ? -15.590 -8.273 -65.605 1.00 27.09 413 CYS A C 1
ATOM 3347 O O . CYS A 1 413 ? -15.266 -7.184 -66.067 1.00 27.09 413 CYS A O 1
ATOM 3349 N N . PHE A 1 414 ? -15.707 -8.452 -64.282 1.00 27.53 414 PHE A N 1
ATOM 3350 C CA . PHE A 1 414 ? -15.468 -7.367 -63.308 1.00 27.53 414 PHE A CA 1
ATOM 3351 C C . PHE A 1 414 ? -14.158 -7.475 -62.502 1.00 27.53 414 PHE A C 1
ATOM 3353 O O . PHE A 1 414 ? -13.920 -6.685 -61.597 1.00 27.53 414 PHE A O 1
ATOM 3360 N N . VAL A 1 415 ? -13.253 -8.393 -62.869 1.00 31.34 415 VAL A N 1
ATOM 3361 C CA . VAL A 1 415 ? -11.918 -8.543 -62.234 1.00 31.34 415 VAL A CA 1
ATOM 3362 C C . VAL A 1 415 ? -10.779 -7.955 -63.090 1.00 31.34 415 VAL A C 1
ATOM 3364 O O . VAL A 1 415 ? -9.612 -7.969 -62.704 1.00 31.34 415 VAL A O 1
ATOM 3367 N N . ARG A 1 416 ? -11.083 -7.342 -64.242 1.00 31.33 416 ARG A N 1
ATOM 3368 C CA . ARG A 1 416 ? -10.058 -6.831 -65.176 1.00 31.33 416 ARG A CA 1
ATOM 3369 C C . ARG A 1 416 ? -9.923 -5.307 -65.254 1.00 31.33 416 ARG A C 1
ATOM 3371 O O . ARG A 1 416 ? -9.354 -4.798 -66.211 1.00 31.33 416 ARG A O 1
ATOM 3378 N N . LEU A 1 417 ? -10.369 -4.594 -64.216 1.00 27.92 417 LEU A N 1
ATOM 3379 C CA . LEU A 1 417 ? -10.135 -3.150 -64.048 1.00 27.92 417 LEU A CA 1
ATOM 3380 C C . LEU A 1 417 ? -9.396 -2.775 -62.748 1.00 27.92 417 LEU A C 1
ATOM 3382 O O . LEU A 1 417 ? -8.904 -1.655 -62.636 1.00 27.92 417 LEU A O 1
ATOM 3386 N N . GLU A 1 418 ? -9.176 -3.715 -61.820 1.00 27.92 418 GLU A N 1
ATOM 3387 C CA . GLU A 1 418 ? -8.316 -3.472 -60.648 1.00 27.92 418 GLU A CA 1
ATOM 3388 C C . GLU A 1 418 ? -6.820 -3.679 -60.929 1.00 27.92 418 GLU A C 1
ATOM 3390 O O . GLU A 1 418 ? -5.977 -3.052 -60.289 1.00 27.92 418 GLU A O 1
ATOM 3395 N N . THR A 1 419 ? -6.446 -4.471 -61.936 1.00 31.55 419 THR A N 1
ATOM 3396 C CA . THR A 1 419 ? -5.028 -4.701 -62.273 1.00 31.55 419 THR A CA 1
ATOM 3397 C C . THR A 1 419 ? -4.387 -3.549 -63.050 1.00 31.55 419 THR A C 1
ATOM 3399 O O . THR A 1 419 ? -3.168 -3.388 -62.989 1.00 31.55 419 THR A O 1
ATOM 3402 N N . TYR A 1 420 ? -5.184 -2.686 -63.690 1.00 28.12 420 TYR A N 1
ATOM 3403 C CA . TYR A 1 420 ? -4.673 -1.493 -64.375 1.00 28.12 420 TYR A CA 1
ATOM 3404 C C . TYR A 1 420 ? -4.561 -0.274 -63.442 1.00 28.12 420 TYR A C 1
ATOM 3406 O O . TYR A 1 420 ? -3.683 0.571 -63.619 1.00 28.12 420 TYR A O 1
ATOM 3414 N N . PHE A 1 421 ? -5.361 -0.221 -62.369 1.00 27.36 421 PHE A N 1
ATOM 3415 C CA . PHE A 1 421 ? -5.254 0.828 -61.347 1.00 27.36 421 PHE A CA 1
ATOM 3416 C C . PHE A 1 421 ? -4.198 0.529 -60.264 1.00 27.36 421 PHE A C 1
ATOM 3418 O O . PHE A 1 421 ? -3.616 1.459 -59.699 1.00 27.36 421 PHE A O 1
ATOM 3425 N N . PHE A 1 422 ? -3.848 -0.743 -60.026 1.00 30.00 422 PHE A N 1
ATOM 3426 C CA . PHE A 1 422 ? -2.843 -1.111 -59.015 1.00 30.00 422 PHE A CA 1
ATOM 3427 C C . PHE A 1 422 ? -1.379 -0.925 -59.444 1.00 30.00 422 PHE A C 1
ATOM 3429 O O . PHE A 1 422 ? -0.500 -0.810 -58.586 1.00 30.00 422 PHE A O 1
ATOM 3436 N N . GLN A 1 423 ? -1.077 -0.816 -60.743 1.00 28.70 423 GLN A N 1
ATOM 3437 C CA . GLN A 1 423 ? 0.299 -0.553 -61.194 1.00 28.70 423 GLN A CA 1
ATOM 3438 C C . GLN A 1 423 ? 0.738 0.913 -61.034 1.00 28.70 423 GLN A C 1
ATOM 3440 O O . GLN A 1 423 ? 1.937 1.200 -61.079 1.00 28.70 423 GLN A O 1
ATOM 3445 N N . ARG A 1 424 ? -0.187 1.842 -60.745 1.00 29.98 424 ARG A N 1
ATOM 3446 C CA . ARG A 1 424 ? 0.128 3.274 -60.570 1.00 29.98 424 ARG A CA 1
ATOM 3447 C C . ARG A 1 424 ? 0.383 3.703 -59.115 1.00 29.98 424 ARG A C 1
ATOM 3449 O O . ARG A 1 424 ? 0.695 4.865 -58.870 1.00 29.98 424 ARG A O 1
ATOM 3456 N N . PHE A 1 425 ? 0.355 2.779 -58.146 1.00 34.62 425 PHE A N 1
ATOM 3457 C CA . PHE A 1 425 ? 0.483 3.081 -56.707 1.00 34.62 425 PHE A CA 1
ATOM 3458 C C . PHE A 1 425 ? 1.823 2.671 -56.056 1.00 34.62 425 PHE A C 1
ATOM 3460 O O . PHE A 1 425 ? 1.894 2.295 -54.887 1.00 34.62 425 PHE A O 1
ATOM 3467 N N . LYS A 1 426 ? 2.947 2.838 -56.763 1.00 33.53 426 LYS A N 1
ATOM 3468 C CA . LYS A 1 426 ? 4.313 2.560 -56.254 1.00 33.53 426 LYS A CA 1
ATOM 3469 C C . LYS A 1 426 ? 4.896 3.637 -55.304 1.00 33.53 426 LYS A C 1
ATOM 3471 O O . LYS A 1 426 ? 6.109 3.714 -55.134 1.00 33.53 426 LYS A O 1
ATOM 3476 N N . ARG A 1 427 ? 4.063 4.486 -54.676 1.00 40.22 427 ARG A N 1
ATOM 3477 C CA . ARG A 1 427 ? 4.498 5.675 -53.894 1.00 40.22 427 ARG A CA 1
ATOM 3478 C C . ARG A 1 427 ? 4.198 5.665 -52.382 1.00 40.22 427 ARG A C 1
ATOM 3480 O O . ARG A 1 427 ? 4.452 6.672 -51.726 1.00 40.22 427 ARG A O 1
ATOM 3487 N N . ARG A 1 428 ? 3.703 4.574 -51.777 1.00 41.84 428 ARG A N 1
ATOM 3488 C CA . ARG A 1 428 ? 3.184 4.607 -50.383 1.00 41.84 428 ARG A CA 1
ATOM 3489 C C . ARG A 1 428 ? 3.954 3.864 -49.283 1.00 41.84 428 ARG A C 1
ATOM 3491 O O . ARG A 1 428 ? 3.420 3.734 -48.190 1.00 41.84 428 ARG A O 1
ATOM 3498 N N . GLN A 1 429 ? 5.229 3.516 -49.457 1.00 40.19 429 GLN A N 1
ATOM 3499 C CA . GLN A 1 429 ? 6.045 3.106 -48.293 1.00 40.19 429 GLN A CA 1
ATOM 3500 C C . GLN A 1 429 ? 6.245 4.272 -47.299 1.00 40.19 429 GLN A C 1
ATOM 3502 O O . GLN A 1 429 ? 6.266 4.098 -46.088 1.00 40.19 429 GLN A O 1
ATOM 3507 N N . TRP A 1 430 ? 6.234 5.501 -47.817 1.00 38.72 430 TRP A N 1
ATOM 3508 C CA . TRP A 1 430 ? 6.455 6.725 -47.050 1.00 38.72 430 TRP A CA 1
ATOM 3509 C C . TRP A 1 430 ? 5.262 7.187 -46.189 1.00 38.72 430 TRP A C 1
ATOM 3511 O O . TRP A 1 430 ? 5.456 7.863 -45.180 1.00 38.72 430 TRP A O 1
ATOM 3521 N N . VAL A 1 431 ? 4.026 6.833 -46.567 1.00 40.88 431 VAL A N 1
ATOM 3522 C CA . VAL A 1 431 ? 2.816 7.145 -45.776 1.00 40.88 431 VAL A CA 1
ATOM 3523 C C . VAL A 1 431 ? 2.667 6.161 -44.616 1.00 40.88 431 VAL A C 1
ATOM 3525 O O . VAL A 1 431 ? 2.292 6.570 -43.520 1.00 40.88 431 VAL A O 1
ATOM 3528 N N . VAL A 1 432 ? 3.040 4.896 -44.835 1.00 43.25 432 VAL A N 1
ATOM 3529 C CA . VAL A 1 432 ? 3.061 3.859 -43.797 1.00 43.25 432 VAL A CA 1
ATOM 3530 C C . VAL A 1 432 ? 4.103 4.191 -42.732 1.00 43.25 432 VAL A C 1
ATOM 3532 O O . VAL A 1 432 ? 3.750 4.214 -41.561 1.00 43.25 432 VAL A O 1
ATOM 3535 N N . ASP A 1 433 ? 5.326 4.577 -43.114 1.00 41.91 433 ASP A N 1
ATOM 3536 C CA . ASP A 1 433 ? 6.359 4.981 -42.148 1.00 41.91 433 ASP A CA 1
ATOM 3537 C C . ASP A 1 433 ? 5.907 6.180 -41.291 1.00 41.91 433 ASP A C 1
ATOM 3539 O O . ASP A 1 433 ? 6.106 6.197 -40.080 1.00 41.91 433 ASP A O 1
ATOM 3543 N N . ARG A 1 434 ? 5.238 7.179 -41.888 1.00 45.94 434 ARG A N 1
ATOM 3544 C CA . ARG A 1 434 ? 4.744 8.370 -41.169 1.00 45.94 434 ARG A CA 1
ATOM 3545 C C . ARG A 1 434 ? 3.587 8.078 -40.222 1.00 45.94 434 ARG A C 1
ATOM 3547 O O . ARG A 1 434 ? 3.602 8.572 -39.097 1.00 45.94 434 ARG A O 1
ATOM 3554 N N . LEU A 1 435 ? 2.608 7.290 -40.670 1.00 43.22 435 LEU A N 1
ATOM 3555 C CA . LEU A 1 435 ? 1.523 6.827 -39.808 1.00 43.22 435 LEU A CA 1
ATOM 3556 C C . LEU A 1 435 ? 2.087 5.996 -38.661 1.00 43.22 435 LEU A C 1
ATOM 3558 O O . LEU A 1 435 ? 1.669 6.188 -37.529 1.00 43.22 435 LEU A O 1
ATOM 3562 N N . PHE A 1 436 ? 3.096 5.164 -38.925 1.00 44.88 436 PHE A N 1
ATOM 3563 C CA . PHE A 1 436 ? 3.734 4.332 -37.915 1.00 44.88 436 PHE A CA 1
ATOM 3564 C C . PHE A 1 436 ? 4.524 5.155 -36.889 1.00 44.88 436 PHE A C 1
ATOM 3566 O O . PHE A 1 436 ? 4.347 4.935 -35.700 1.00 44.88 436 PHE A O 1
ATOM 3573 N N . TYR A 1 437 ? 5.324 6.149 -37.300 1.00 46.88 437 TYR A N 1
ATOM 3574 C CA . TYR A 1 437 ? 6.027 7.045 -36.365 1.00 46.88 437 TYR A CA 1
ATOM 3575 C C . TYR A 1 437 ? 5.066 7.920 -35.545 1.00 46.88 437 TYR A C 1
ATOM 3577 O O . TYR A 1 437 ? 5.303 8.135 -34.357 1.00 46.88 437 TYR A O 1
ATOM 3585 N N . GLY A 1 438 ? 3.973 8.394 -36.154 1.00 5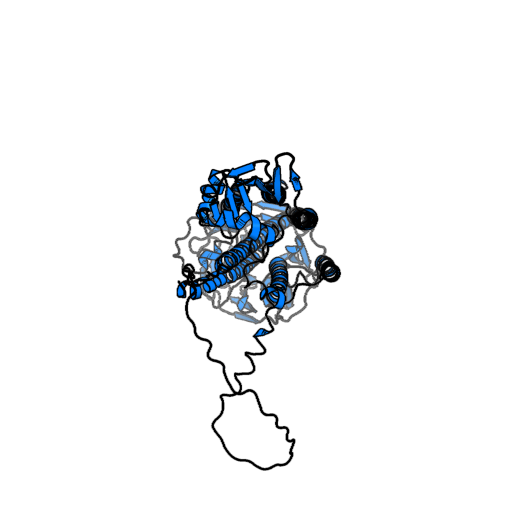2.78 438 GLY A 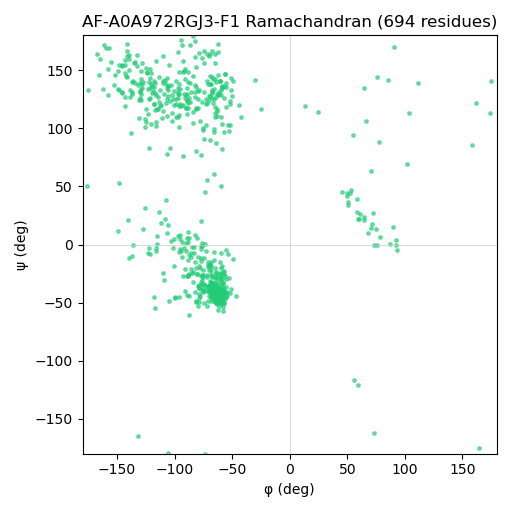N 1
ATOM 3586 C CA . GLY A 1 438 ? 2.923 9.139 -35.456 1.00 52.78 438 GLY A CA 1
ATOM 3587 C C . GLY A 1 438 ? 2.178 8.278 -34.432 1.00 52.78 438 GLY A C 1
ATOM 3588 O O . GLY A 1 438 ? 2.040 8.685 -33.278 1.00 52.78 438 GLY A O 1
ATOM 3589 N N . LEU A 1 439 ? 1.778 7.058 -34.818 1.00 47.69 439 LEU A N 1
ATOM 3590 C CA . LEU A 1 439 ? 1.157 6.086 -33.912 1.00 47.69 439 LEU A CA 1
ATOM 3591 C C . LEU A 1 439 ? 2.121 5.670 -32.799 1.00 47.69 439 LEU A C 1
ATOM 3593 O O . LEU A 1 439 ? 1.714 5.562 -31.648 1.00 47.69 439 LEU A O 1
ATOM 3597 N N . PHE A 1 440 ? 3.396 5.460 -33.127 1.00 49.19 440 PHE A N 1
ATOM 3598 C CA . PHE A 1 440 ? 4.443 5.065 -32.190 1.00 49.19 440 PHE A CA 1
ATOM 3599 C C . PHE A 1 440 ? 4.680 6.137 -31.128 1.00 49.19 440 PHE A C 1
ATOM 3601 O O . PHE A 1 440 ? 4.689 5.822 -29.941 1.00 49.19 440 PHE A O 1
ATOM 3608 N N . LEU A 1 441 ? 4.800 7.406 -31.531 1.00 52.31 441 LEU A N 1
ATOM 3609 C CA . LEU A 1 441 ? 4.985 8.513 -30.597 1.00 52.31 441 LEU A CA 1
ATOM 3610 C C . LEU A 1 441 ? 3.730 8.737 -29.741 1.00 52.31 441 LEU A C 1
ATOM 3612 O O . LEU A 1 441 ? 3.853 8.897 -28.532 1.00 52.31 441 LEU A O 1
ATOM 3616 N N . CYS A 1 442 ? 2.527 8.663 -30.325 1.00 47.38 442 CYS A N 1
ATOM 3617 C CA . CYS A 1 442 ? 1.278 8.719 -29.557 1.00 47.38 442 CYS A CA 1
ATOM 3618 C C . CYS A 1 442 ? 1.173 7.573 -28.546 1.00 47.38 442 CYS A C 1
ATOM 3620 O O . CYS A 1 442 ? 0.851 7.808 -27.387 1.00 47.38 442 CYS A O 1
ATOM 3622 N N . THR A 1 443 ? 1.489 6.344 -28.953 1.00 52.12 443 THR A N 1
ATOM 3623 C CA . THR A 1 443 ? 1.418 5.173 -28.069 1.00 52.12 443 THR A CA 1
ATOM 3624 C C . THR A 1 443 ? 2.469 5.266 -26.965 1.00 52.12 443 THR A C 1
ATOM 3626 O O . THR A 1 443 ? 2.150 5.012 -25.807 1.00 52.12 443 THR A O 1
ATOM 3629 N N . PHE A 1 444 ? 3.694 5.701 -27.281 1.00 53.12 444 PHE A N 1
ATOM 3630 C CA . PHE A 1 444 ? 4.750 5.941 -26.297 1.00 53.12 444 PHE A CA 1
ATOM 3631 C C . PHE A 1 444 ? 4.336 7.008 -25.278 1.00 53.12 444 PHE A C 1
ATOM 3633 O O . PHE A 1 444 ? 4.395 6.759 -24.077 1.00 53.12 444 PHE A O 1
ATOM 3640 N N . LEU A 1 445 ? 3.828 8.155 -25.741 1.00 53.19 445 LEU A N 1
ATOM 3641 C CA . LEU A 1 445 ? 3.361 9.225 -24.860 1.00 53.19 445 LEU A CA 1
ATOM 3642 C C . LEU A 1 445 ? 2.200 8.750 -23.973 1.00 53.19 445 LEU A C 1
ATOM 3644 O O . LEU A 1 445 ? 2.250 8.931 -22.759 1.00 53.19 445 LEU A O 1
ATOM 3648 N N . VAL A 1 446 ? 1.191 8.076 -24.535 1.00 50.31 446 VAL A N 1
ATOM 3649 C CA . VAL A 1 446 ? 0.032 7.562 -23.778 1.00 50.31 446 VAL A CA 1
ATOM 3650 C C . VAL A 1 446 ? 0.436 6.488 -22.765 1.00 50.31 446 VAL A C 1
ATOM 3652 O O . VAL A 1 446 ? -0.130 6.444 -21.674 1.00 50.31 446 VAL A O 1
ATOM 3655 N N . THR A 1 447 ? 1.422 5.650 -23.085 1.00 48.69 447 THR A N 1
ATOM 3656 C CA . THR A 1 447 ? 1.887 4.577 -22.192 1.00 48.69 447 THR A CA 1
ATOM 3657 C C . THR A 1 447 ? 2.752 5.118 -21.053 1.00 48.69 447 THR A C 1
ATOM 3659 O O . THR A 1 447 ? 2.614 4.660 -19.922 1.00 48.69 447 THR A O 1
ATOM 3662 N N . VAL A 1 448 ? 3.612 6.105 -21.330 1.00 48.09 448 VAL A N 1
ATOM 3663 C CA . VAL A 1 448 ? 4.529 6.690 -20.336 1.00 48.09 448 VAL A CA 1
ATOM 3664 C C . VAL A 1 448 ? 3.813 7.676 -19.416 1.00 48.09 448 VAL A C 1
ATOM 3666 O O . VAL A 1 448 ? 4.028 7.653 -18.208 1.00 48.09 448 VAL A O 1
ATOM 3669 N N . PHE A 1 449 ? 2.943 8.526 -19.961 1.00 49.66 449 PHE A N 1
ATOM 3670 C CA . PHE A 1 449 ? 2.312 9.602 -19.194 1.00 49.66 449 PHE A CA 1
ATOM 3671 C C . PHE A 1 449 ? 0.877 9.270 -18.762 1.00 49.66 449 PHE A C 1
ATOM 3673 O O . PHE A 1 449 ? 0.367 9.859 -17.815 1.00 49.66 449 PHE A O 1
ATOM 3680 N N . GLY A 1 450 ? 0.219 8.291 -19.386 1.00 43.97 450 GLY A N 1
ATOM 3681 C CA . GLY A 1 450 ? -1.183 7.971 -19.129 1.00 43.97 450 GLY A CA 1
ATOM 3682 C C . GLY A 1 450 ? -2.146 8.980 -19.784 1.00 43.97 450 GLY A C 1
ATOM 3683 O O . GLY A 1 450 ? -1.880 10.183 -19.817 1.00 43.97 450 GLY A O 1
ATOM 3684 N N . PRO A 1 451 ? -3.316 8.535 -20.279 1.00 42.53 451 PRO A N 1
ATOM 3685 C CA . PRO A 1 451 ? -4.203 9.370 -21.098 1.00 42.53 451 PRO A CA 1
ATOM 3686 C C . PRO A 1 451 ? -4.778 10.599 -20.370 1.00 42.53 451 PRO A C 1
ATOM 3688 O O . PRO A 1 451 ? -5.127 11.579 -21.018 1.00 42.53 451 PRO A O 1
ATOM 3691 N N . ARG A 1 452 ? -4.857 10.583 -19.029 1.00 42.16 452 ARG A N 1
ATOM 3692 C CA . ARG A 1 452 ? -5.392 11.704 -18.227 1.00 42.16 452 ARG A CA 1
ATOM 3693 C C . ARG A 1 452 ? -4.356 12.761 -17.835 1.00 42.16 452 ARG A C 1
ATOM 3695 O O . ARG A 1 452 ? -4.745 13.902 -17.619 1.00 42.16 452 ARG A O 1
ATOM 3702 N N . VAL A 1 453 ? -3.072 12.412 -17.738 1.00 46.94 453 VAL A N 1
ATOM 3703 C CA . VAL A 1 453 ? -2.017 13.382 -17.383 1.00 46.94 453 VAL A CA 1
ATOM 3704 C C . VAL A 1 453 ? -1.648 14.228 -18.601 1.00 46.94 453 VAL A C 1
ATOM 3706 O O . VAL A 1 453 ? -1.432 15.425 -18.465 1.00 46.94 453 VAL A O 1
ATOM 3709 N N . LEU A 1 454 ? -1.675 13.636 -19.801 1.00 46.94 454 LEU A N 1
ATOM 3710 C CA . LEU A 1 454 ? -1.337 14.319 -21.055 1.00 46.94 454 LEU A CA 1
ATOM 3711 C C . LEU A 1 454 ? -2.261 15.492 -21.403 1.00 46.94 454 LEU A C 1
ATOM 3713 O O . LEU A 1 454 ? -1.801 16.454 -22.003 1.00 46.94 454 LEU A O 1
ATOM 3717 N N . TRP A 1 455 ? -3.546 15.444 -21.040 1.00 46.94 455 TRP A N 1
ATOM 3718 C CA . TRP A 1 455 ? -4.505 16.446 -21.523 1.00 46.94 455 TRP A CA 1
ATOM 3719 C C . TRP A 1 455 ? -4.469 17.774 -20.748 1.00 46.94 455 TRP A C 1
ATOM 3721 O O . TRP A 1 455 ? -4.809 18.815 -21.304 1.00 46.94 455 TRP A O 1
ATOM 3731 N N . ASN A 1 456 ? -4.029 17.754 -19.485 1.00 45.03 456 ASN A N 1
ATOM 3732 C CA . ASN A 1 456 ? -4.089 18.920 -18.592 1.00 45.03 456 ASN A CA 1
ATOM 3733 C C . ASN A 1 456 ? -2.717 19.463 -18.172 1.00 45.03 456 ASN A C 1
ATOM 3735 O O . ASN A 1 456 ? -2.658 20.438 -17.424 1.00 45.03 456 ASN A O 1
ATOM 3739 N N . SER A 1 457 ? -1.618 18.864 -18.634 1.00 48.41 457 SER A N 1
ATOM 3740 C CA . SER A 1 457 ? -0.276 19.323 -18.278 1.00 48.41 457 SER A CA 1
ATOM 3741 C C . SER A 1 457 ? 0.151 20.518 -19.161 1.00 48.41 457 SER A C 1
ATOM 3743 O O . SER A 1 457 ? 0.013 20.460 -20.390 1.00 48.41 457 SER A O 1
ATOM 3745 N N . PRO A 1 458 ? 0.658 21.624 -18.579 1.00 50.44 458 PRO A N 1
ATOM 3746 C CA . PRO A 1 458 ? 1.166 22.769 -19.343 1.00 50.44 458 PRO A CA 1
ATOM 3747 C C . PRO A 1 458 ? 2.337 22.393 -20.272 1.00 50.44 458 PRO A C 1
ATOM 3749 O O . PRO A 1 458 ? 2.521 23.001 -21.325 1.00 50.44 458 PRO A O 1
ATOM 3752 N N . GLU A 1 459 ? 3.074 21.332 -19.951 1.00 52.00 459 GLU A N 1
ATOM 3753 C CA . GLU A 1 459 ? 4.170 20.802 -20.761 1.00 52.00 459 GLU A CA 1
ATOM 3754 C C . GLU A 1 459 ? 3.678 20.166 -22.074 1.00 52.00 459 GLU A C 1
ATOM 3756 O O . GLU A 1 459 ? 4.320 20.326 -23.113 1.00 52.00 459 GLU A O 1
ATOM 3761 N N . PHE A 1 460 ? 2.508 19.513 -22.088 1.00 54.03 460 PHE A N 1
ATOM 3762 C CA . PHE A 1 460 ? 1.918 18.996 -23.330 1.00 54.03 460 PHE A CA 1
ATOM 3763 C C . PHE A 1 460 ? 1.434 20.126 -24.252 1.00 54.03 460 PHE A C 1
ATOM 3765 O O . PHE A 1 460 ? 1.568 20.035 -25.475 1.00 54.03 460 PHE A O 1
ATOM 3772 N N . LYS A 1 461 ? 0.944 21.238 -23.687 1.00 52.09 461 LYS A N 1
ATOM 3773 C CA . LYS A 1 461 ? 0.630 22.452 -24.463 1.00 52.09 461 LYS A CA 1
ATOM 3774 C C . LYS A 1 461 ? 1.888 23.044 -25.113 1.00 52.09 461 LYS A C 1
ATOM 3776 O O . LYS A 1 461 ? 1.843 23.432 -26.275 1.00 52.09 461 LYS A O 1
ATOM 3781 N N . ALA A 1 462 ? 3.030 23.017 -24.424 1.00 50.31 462 ALA A N 1
ATOM 3782 C CA . ALA A 1 462 ? 4.310 23.439 -24.997 1.00 50.31 462 ALA A CA 1
ATOM 3783 C C . ALA A 1 462 ? 4.814 22.483 -26.101 1.00 50.31 462 ALA A C 1
ATOM 3785 O O . ALA A 1 462 ? 5.247 22.931 -27.161 1.00 50.31 462 ALA A O 1
ATOM 3786 N N . ILE A 1 463 ? 4.708 21.163 -25.907 1.00 49.12 463 ILE A N 1
ATOM 3787 C CA . ILE A 1 463 ? 5.134 20.161 -26.905 1.00 49.12 463 ILE A CA 1
ATOM 3788 C C . ILE A 1 463 ? 4.224 20.171 -28.147 1.00 49.12 463 ILE A C 1
ATOM 3790 O O . ILE A 1 463 ? 4.711 20.046 -29.273 1.00 49.12 463 ILE A O 1
ATOM 3794 N N . SER A 1 464 ? 2.914 20.370 -27.974 1.00 46.62 464 SER A N 1
ATOM 3795 C CA . SER A 1 464 ? 1.959 20.472 -29.089 1.00 46.62 464 SER A CA 1
ATOM 3796 C C . SER A 1 464 ? 2.143 21.739 -29.933 1.00 46.62 464 SER A C 1
ATOM 3798 O O . SER A 1 464 ? 1.805 21.711 -31.112 1.00 46.62 464 SER A O 1
ATOM 3800 N N . LEU A 1 465 ? 2.769 22.797 -29.401 1.00 46.34 465 LEU A N 1
ATOM 3801 C CA . LEU A 1 465 ? 3.183 23.982 -30.168 1.00 46.34 465 LEU A CA 1
ATOM 3802 C C . LEU A 1 465 ? 4.432 23.741 -31.037 1.00 46.34 465 LEU A C 1
ATOM 3804 O O . LEU A 1 465 ? 4.570 24.347 -32.099 1.00 46.34 465 LEU A O 1
ATOM 3808 N N . PHE A 1 466 ? 5.322 22.821 -30.650 1.00 44.84 466 PHE A N 1
ATOM 3809 C CA . PHE A 1 466 ? 6.520 22.484 -31.438 1.00 44.84 466 PHE A CA 1
ATOM 3810 C C . PHE A 1 466 ? 6.213 21.625 -32.674 1.00 44.84 466 PHE A C 1
ATOM 3812 O O . PHE A 1 466 ? 6.946 21.667 -33.667 1.00 44.84 466 PHE A O 1
ATOM 3819 N N . PHE A 1 467 ? 5.125 20.852 -32.644 1.00 45.34 467 PHE A N 1
ATOM 3820 C CA . PHE A 1 467 ? 4.788 19.896 -33.702 1.00 45.34 467 PHE A CA 1
ATOM 3821 C C . PHE A 1 467 ? 4.389 20.564 -35.038 1.00 45.34 467 PHE A C 1
ATOM 3823 O O . PHE A 1 467 ? 4.929 20.163 -36.075 1.00 45.34 467 PHE A O 1
ATOM 3830 N N . PRO A 1 468 ? 3.541 21.616 -35.062 1.00 46.06 468 PRO A N 1
ATOM 3831 C CA . PRO A 1 468 ? 3.236 22.375 -36.275 1.00 46.06 468 PRO A CA 1
ATOM 3832 C C . PRO A 1 468 ? 4.469 23.077 -36.845 1.00 46.06 468 PRO A C 1
ATOM 3834 O O . PRO A 1 468 ? 4.660 23.082 -38.057 1.00 46.06 468 PRO A O 1
ATOM 3837 N N . VAL A 1 469 ? 5.349 23.605 -35.988 1.00 46.22 469 VAL A N 1
ATOM 3838 C CA . VAL A 1 469 ? 6.577 24.298 -36.411 1.00 46.22 469 VAL A CA 1
ATOM 3839 C C . VAL A 1 469 ? 7.549 23.323 -37.079 1.00 46.22 469 VAL A C 1
ATOM 3841 O O . VAL A 1 469 ? 8.026 23.587 -38.182 1.00 46.22 469 VAL A O 1
ATOM 3844 N N . TYR A 1 470 ? 7.778 22.148 -36.483 1.00 49.69 470 TYR A N 1
ATOM 3845 C CA . TYR A 1 470 ? 8.576 21.088 -37.106 1.00 49.69 470 TYR A CA 1
ATOM 3846 C C . TYR A 1 470 ? 7.955 20.603 -38.426 1.00 49.69 470 TYR A C 1
ATOM 3848 O O . TYR A 1 470 ? 8.661 20.420 -39.422 1.00 49.69 470 TYR A O 1
ATOM 3856 N N . TRP A 1 471 ? 6.629 20.438 -38.467 1.00 45.94 471 TRP A N 1
ATOM 3857 C CA . TRP A 1 471 ? 5.904 20.017 -39.666 1.00 45.94 471 TRP A CA 1
ATOM 3858 C C . TRP A 1 471 ? 6.040 21.037 -40.806 1.00 45.94 471 TRP A C 1
ATOM 3860 O O . TRP A 1 471 ? 6.447 20.662 -41.908 1.00 45.94 471 TRP A O 1
ATOM 3870 N N . VAL A 1 472 ? 5.796 22.322 -40.532 1.00 50.38 472 VAL A N 1
ATOM 3871 C CA . VAL A 1 472 ? 5.877 23.429 -41.500 1.00 50.38 472 VAL A CA 1
ATOM 3872 C C . VAL A 1 472 ? 7.309 23.644 -41.991 1.00 50.38 472 VAL A C 1
ATOM 3874 O O . VAL A 1 472 ? 7.520 23.768 -43.200 1.00 50.38 472 VAL A O 1
ATOM 3877 N N . LEU A 1 473 ? 8.308 23.601 -41.102 1.00 45.25 473 LEU A N 1
ATOM 3878 C CA . LEU A 1 473 ? 9.719 23.712 -41.487 1.00 45.25 473 LEU A CA 1
ATOM 3879 C C . LEU A 1 473 ? 10.165 22.513 -42.335 1.00 45.25 473 LEU A C 1
ATOM 3881 O O . LEU A 1 473 ? 10.831 22.695 -43.352 1.00 45.25 473 LEU A O 1
ATOM 3885 N N . SER A 1 474 ? 9.738 21.291 -41.998 1.00 44.09 474 SER A N 1
ATOM 3886 C CA . SER A 1 474 ? 10.049 20.099 -42.803 1.00 44.09 474 SER A CA 1
ATOM 3887 C C . SER A 1 474 ? 9.370 20.099 -44.184 1.00 44.09 474 SER A C 1
ATOM 3889 O O . SER A 1 474 ? 9.903 19.513 -45.131 1.00 44.09 474 SER A O 1
ATOM 3891 N N . TYR A 1 475 ? 8.211 20.760 -44.301 1.00 43.62 475 TYR A N 1
ATOM 3892 C CA . TYR A 1 475 ? 7.427 20.882 -45.530 1.00 43.62 475 TYR A CA 1
ATOM 3893 C C . TYR A 1 475 ? 7.990 21.962 -46.466 1.00 43.62 475 TYR A C 1
ATOM 3895 O O . TYR A 1 475 ? 8.322 21.650 -47.612 1.00 43.62 475 TYR A O 1
ATOM 3903 N N . LYS A 1 476 ? 8.201 23.197 -45.976 1.00 43.44 476 LYS A N 1
ATOM 3904 C CA . LYS A 1 476 ? 8.788 24.297 -46.770 1.00 43.44 476 LYS A CA 1
ATOM 3905 C C . LYS A 1 476 ? 10.204 23.975 -47.250 1.00 43.44 476 LYS A C 1
ATOM 3907 O O . LYS A 1 476 ? 10.545 24.246 -48.396 1.00 43.44 476 LYS A O 1
ATOM 3912 N N . PHE A 1 477 ? 11.006 23.311 -46.419 1.00 42.53 477 PHE A N 1
ATOM 3913 C CA . PHE A 1 477 ? 12.379 22.953 -46.780 1.00 42.53 477 PHE A CA 1
ATOM 3914 C C . PHE A 1 477 ? 12.462 21.843 -47.846 1.00 42.53 477 PHE A C 1
ATOM 3916 O O . PHE A 1 477 ? 13.487 21.701 -48.505 1.00 42.53 477 PHE A O 1
ATOM 3923 N N . ARG A 1 478 ? 11.392 21.056 -48.053 1.00 40.06 478 ARG A N 1
ATOM 3924 C CA . ARG A 1 478 ? 11.320 20.055 -49.135 1.00 40.06 478 ARG A CA 1
ATOM 3925 C C . ARG A 1 478 ? 10.875 20.632 -50.469 1.00 40.06 478 ARG A C 1
ATOM 3927 O O . ARG A 1 478 ? 11.350 20.139 -51.486 1.00 40.06 478 ARG A O 1
ATOM 3934 N N . GLN A 1 479 ? 10.013 21.648 -50.478 1.00 40.47 479 GLN A N 1
ATOM 3935 C CA . GLN A 1 479 ? 9.646 22.320 -51.730 1.00 40.47 479 GLN A CA 1
ATOM 3936 C C . GLN A 1 479 ? 10.856 22.989 -52.399 1.00 40.47 479 GLN A C 1
ATOM 3938 O O . GLN A 1 479 ? 10.927 23.030 -53.617 1.00 40.47 479 GLN A O 1
ATOM 3943 N N . LEU A 1 480 ? 11.872 23.366 -51.618 1.00 42.31 480 LEU A N 1
ATOM 3944 C CA . LEU A 1 480 ? 13.155 23.874 -52.116 1.00 42.31 480 LEU A CA 1
ATOM 3945 C C . LEU A 1 480 ? 14.117 22.793 -52.667 1.00 42.31 480 LEU A C 1
ATOM 3947 O O . LEU A 1 480 ? 15.210 23.130 -53.106 1.00 42.31 480 LEU A O 1
ATOM 3951 N N . VAL A 1 481 ? 13.781 21.494 -52.599 1.00 41.62 481 VAL A N 1
ATOM 3952 C CA . VAL A 1 481 ? 14.722 20.385 -52.902 1.00 41.62 481 VAL A CA 1
ATOM 3953 C C . VAL A 1 481 ? 14.225 19.441 -54.008 1.00 41.62 481 VAL A C 1
ATOM 3955 O O . VAL A 1 481 ? 14.984 18.586 -54.460 1.00 41.62 481 VAL A O 1
ATOM 3958 N N . VAL A 1 482 ? 12.989 19.578 -54.491 1.00 37.50 482 VAL A N 1
ATOM 3959 C CA . VAL A 1 482 ? 12.483 18.750 -55.600 1.00 37.50 482 VAL A CA 1
ATOM 3960 C C . VAL A 1 482 ? 12.723 19.468 -56.929 1.00 37.50 482 VAL A C 1
ATOM 3962 O O . VAL A 1 482 ? 11.801 20.021 -57.513 1.00 37.50 482 VAL A O 1
ATOM 3965 N N . ALA A 1 483 ? 13.974 19.450 -57.387 1.00 37.00 483 ALA A N 1
ATOM 3966 C CA . ALA A 1 483 ? 14.294 19.543 -58.807 1.00 37.00 483 ALA A CA 1
ATOM 3967 C C . ALA A 1 483 ? 14.407 18.106 -59.348 1.00 37.00 483 ALA A C 1
ATOM 3969 O O . ALA A 1 483 ? 15.137 17.288 -58.786 1.00 37.00 483 ALA A O 1
ATOM 3970 N N . GLU A 1 484 ? 13.553 17.820 -60.330 1.00 40.56 484 GLU A N 1
ATOM 3971 C CA . GLU A 1 484 ? 13.510 16.727 -61.314 1.00 40.56 484 GLU A CA 1
ATOM 3972 C C . GLU A 1 484 ? 14.213 15.393 -60.984 1.00 40.56 484 GLU A C 1
ATOM 3974 O O . GLU A 1 484 ? 15.433 15.271 -60.927 1.00 40.56 484 GLU A O 1
ATOM 3979 N N . ALA A 1 485 ? 13.409 14.332 -60.844 1.00 35.50 485 ALA A N 1
ATOM 3980 C CA . ALA A 1 485 ? 13.878 12.953 -60.970 1.00 35.50 485 ALA A CA 1
ATOM 3981 C C . ALA A 1 485 ? 13.573 12.464 -62.399 1.00 35.50 485 ALA A C 1
ATOM 3983 O O . ALA A 1 485 ? 12.442 12.676 -62.846 1.00 35.50 485 ALA A O 1
ATOM 3984 N N . PRO A 1 486 ? 14.515 11.798 -63.092 1.00 37.59 486 PRO A N 1
ATOM 3985 C CA . PRO A 1 486 ? 14.323 11.396 -64.481 1.00 37.59 486 PRO A CA 1
ATOM 3986 C C . PRO A 1 486 ? 13.232 10.325 -64.608 1.00 37.59 486 PRO A C 1
ATOM 3988 O O . PRO A 1 486 ? 13.048 9.474 -63.728 1.00 37.59 486 PRO A O 1
ATOM 3991 N N . THR A 1 487 ? 12.474 10.409 -65.700 1.00 40.53 487 THR A N 1
ATOM 3992 C CA . THR A 1 487 ? 11.386 9.500 -66.064 1.00 40.53 487 THR A CA 1
ATOM 3993 C C . THR A 1 487 ? 11.907 8.134 -66.509 1.00 40.53 487 THR A C 1
ATOM 3995 O O . THR A 1 487 ? 13.085 7.931 -66.792 1.00 40.53 487 THR A O 1
ATOM 3998 N N . LYS A 1 488 ? 10.990 7.162 -66.536 1.00 35.00 488 LYS A N 1
ATOM 3999 C CA . LYS A 1 488 ? 11.228 5.741 -66.825 1.00 35.00 488 LYS A CA 1
ATOM 4000 C C . LYS A 1 488 ? 11.886 5.489 -68.197 1.00 35.00 488 LYS A C 1
ATOM 4002 O O . LYS A 1 488 ? 12.561 4.480 -68.336 1.00 35.00 488 LYS A O 1
ATOM 4007 N N . GLU A 1 489 ? 11.759 6.418 -69.143 1.00 36.06 489 GLU A N 1
ATOM 4008 C CA . GLU A 1 489 ? 12.401 6.371 -70.469 1.00 36.06 489 GLU A CA 1
ATOM 4009 C C . GLU A 1 489 ? 13.933 6.442 -70.398 1.00 36.06 489 GLU A C 1
ATOM 4011 O O . GLU A 1 489 ? 14.607 5.842 -71.226 1.00 36.06 489 GLU A O 1
ATOM 4016 N N . ALA A 1 490 ? 14.504 7.059 -69.357 1.00 39.94 490 ALA A N 1
ATOM 4017 C CA . ALA A 1 490 ? 15.953 7.086 -69.169 1.00 39.94 490 ALA A CA 1
ATOM 4018 C C . ALA A 1 490 ? 16.541 5.721 -68.767 1.00 39.94 490 ALA A C 1
ATOM 4020 O O . ALA A 1 490 ? 17.748 5.553 -68.836 1.00 39.94 490 ALA A O 1
ATOM 4021 N N . MET A 1 491 ? 15.731 4.746 -68.324 1.00 37.00 491 MET A N 1
ATOM 4022 C CA . MET A 1 491 ? 16.242 3.418 -67.946 1.00 37.00 491 MET A CA 1
ATOM 4023 C C . MET A 1 491 ? 16.260 2.407 -69.097 1.00 37.00 491 MET A C 1
ATOM 4025 O O . MET A 1 491 ? 17.028 1.452 -69.017 1.00 37.00 491 MET A O 1
ATOM 4029 N N . ASP A 1 492 ? 15.471 2.616 -70.153 1.00 36.56 492 ASP A N 1
ATOM 4030 C CA . ASP A 1 492 ? 15.414 1.695 -71.297 1.00 36.56 492 ASP A CA 1
ATOM 4031 C C . ASP A 1 492 ? 16.509 1.998 -72.351 1.00 36.56 492 ASP A C 1
ATOM 4033 O O . ASP A 1 492 ? 16.750 1.182 -73.232 1.00 36.56 492 ASP A O 1
ATOM 4037 N N . PHE A 1 493 ? 17.258 3.101 -72.200 1.00 36.59 493 PHE A N 1
ATOM 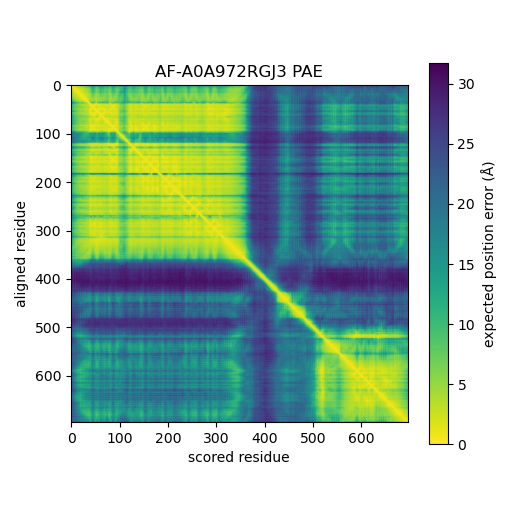4038 C CA . PHE A 1 493 ? 18.424 3.463 -73.031 1.00 36.59 493 PHE A CA 1
ATOM 4039 C C . PHE A 1 493 ? 19.707 2.654 -72.709 1.00 36.59 493 PHE A C 1
ATOM 4041 O O . PHE A 1 493 ? 20.741 2.849 -73.333 1.00 36.59 493 PHE A O 1
ATOM 4048 N N . PHE A 1 494 ? 19.672 1.744 -71.727 1.00 42.34 494 PHE A N 1
ATOM 4049 C CA . PHE A 1 494 ? 20.858 1.038 -71.205 1.00 42.34 494 PHE A CA 1
ATOM 4050 C C . PHE A 1 494 ? 20.976 -0.436 -71.640 1.00 42.34 494 PHE A C 1
ATOM 4052 O O . PHE A 1 494 ? 21.696 -1.208 -71.005 1.00 42.34 494 PHE A O 1
ATOM 4059 N N . ALA A 1 495 ? 20.253 -0.854 -72.682 1.00 38.12 495 ALA A N 1
ATOM 4060 C CA . ALA A 1 495 ? 20.378 -2.201 -73.250 1.00 38.12 495 ALA A CA 1
ATOM 4061 C C . ALA A 1 495 ? 21.457 -2.311 -74.344 1.00 38.12 495 ALA A C 1
ATOM 4063 O O . ALA A 1 495 ? 21.848 -3.428 -74.681 1.00 38.12 495 ALA A O 1
ATOM 4064 N N . ASP A 1 496 ? 21.961 -1.186 -74.854 1.00 35.31 496 ASP A N 1
ATOM 4065 C CA . ASP A 1 496 ? 23.025 -1.181 -75.855 1.00 35.31 496 ASP A CA 1
ATOM 4066 C C . ASP A 1 496 ? 24.414 -1.186 -75.191 1.00 35.31 496 ASP A C 1
ATOM 4068 O O . ASP A 1 496 ? 24.620 -0.509 -74.175 1.00 35.31 496 ASP A O 1
ATOM 4072 N N . PRO A 1 497 ? 25.387 -1.946 -75.736 1.00 40.84 497 PRO A N 1
ATOM 4073 C CA . PRO A 1 497 ? 26.774 -1.839 -75.313 1.00 40.84 497 PRO A CA 1
ATOM 4074 C C . PRO A 1 497 ? 27.220 -0.397 -75.539 1.00 40.84 497 PRO A C 1
ATOM 4076 O O . PRO A 1 497 ? 26.883 0.209 -76.561 1.00 40.84 497 PRO A O 1
ATOM 4079 N N . PRO A 1 498 ? 27.939 0.193 -74.585 1.00 42.50 498 PRO A N 1
ATOM 4080 C CA . PRO A 1 498 ? 28.136 1.614 -74.647 1.00 42.50 498 PRO A CA 1
ATOM 4081 C C . PRO A 1 498 ? 29.079 1.978 -75.798 1.00 42.50 498 PRO A C 1
ATOM 4083 O O . PRO A 1 498 ? 30.091 1.314 -76.035 1.00 42.50 498 PRO A O 1
ATOM 4086 N N . LEU A 1 499 ? 28.731 3.049 -76.512 1.00 42.69 499 LEU A N 1
ATOM 4087 C CA . LEU A 1 499 ? 29.576 3.629 -77.551 1.00 42.69 499 LEU A CA 1
ATOM 4088 C C . LEU A 1 499 ? 30.962 3.959 -76.967 1.00 42.69 499 LEU A C 1
ATOM 4090 O O . LEU A 1 499 ? 31.031 4.456 -75.838 1.00 42.69 499 LEU A O 1
ATOM 4094 N N . PRO A 1 500 ? 32.061 3.706 -77.704 1.00 42.19 500 PRO A N 1
ATOM 4095 C CA . PRO A 1 500 ? 33.392 4.101 -77.270 1.00 42.19 500 PRO A CA 1
ATOM 4096 C C . PRO A 1 500 ? 33.420 5.622 -77.097 1.00 42.19 500 PRO A C 1
ATOM 4098 O O . PRO A 1 500 ? 33.317 6.378 -78.060 1.00 42.19 500 PRO A O 1
ATOM 4101 N N . LEU A 1 501 ? 33.509 6.062 -75.844 1.00 44.47 501 LEU A N 1
ATOM 4102 C CA . LEU A 1 501 ? 33.770 7.453 -75.507 1.00 44.47 501 LEU A CA 1
ATOM 4103 C C . LEU A 1 501 ? 35.191 7.794 -75.951 1.00 44.47 501 LEU A C 1
ATOM 4105 O O . LEU A 1 501 ? 36.137 7.066 -75.645 1.00 44.47 501 LEU A O 1
ATOM 4109 N N . ASP A 1 502 ? 35.318 8.905 -76.671 1.00 49.31 502 ASP A N 1
ATOM 4110 C CA . ASP A 1 502 ? 36.597 9.508 -77.022 1.00 49.31 502 ASP A CA 1
ATOM 4111 C C . ASP A 1 502 ? 37.430 9.681 -75.741 1.00 49.31 502 ASP A C 1
ATOM 4113 O O . ASP A 1 502 ? 36.998 10.336 -74.786 1.00 49.31 502 ASP A O 1
ATOM 4117 N N . ALA A 1 503 ? 38.612 9.059 -75.702 1.00 53.47 503 ALA A N 1
ATOM 4118 C CA . ALA A 1 503 ? 39.483 8.991 -74.525 1.00 53.47 503 ALA A CA 1
ATOM 4119 C C . ALA A 1 503 ? 39.932 10.376 -74.009 1.00 53.47 503 ALA A C 1
ATOM 4121 O O . ALA A 1 503 ? 40.535 10.473 -72.940 1.00 53.47 503 ALA A O 1
ATOM 4122 N N . ASN A 1 504 ? 39.623 11.442 -74.751 1.00 53.34 504 ASN A N 1
ATOM 4123 C CA . ASN A 1 504 ? 39.989 12.817 -74.445 1.00 53.34 504 ASN A CA 1
ATOM 4124 C C . ASN A 1 504 ? 38.921 13.616 -73.676 1.00 53.34 504 ASN A C 1
ATOM 4126 O O . ASN A 1 504 ? 39.211 14.734 -73.254 1.00 53.34 504 ASN A O 1
ATOM 4130 N N . VAL A 1 505 ? 37.717 13.076 -73.442 1.00 53.19 505 VAL A N 1
ATOM 4131 C CA . VAL A 1 505 ? 36.663 13.765 -72.670 1.00 53.19 505 VAL A CA 1
ATOM 4132 C C . VAL A 1 505 ? 36.516 13.117 -71.293 1.00 53.19 505 VAL A C 1
ATOM 4134 O O . VAL A 1 505 ? 35.620 12.312 -71.039 1.00 53.19 505 VAL A O 1
ATOM 4137 N N . LEU A 1 506 ? 37.435 13.446 -70.383 1.00 56.97 506 LEU A N 1
ATOM 4138 C CA . LEU A 1 506 ? 37.306 13.077 -68.973 1.00 56.97 506 LEU A CA 1
ATOM 4139 C C . LEU A 1 506 ? 36.334 14.050 -68.282 1.00 56.97 506 LEU A C 1
ATOM 4141 O O . LEU A 1 506 ? 36.483 15.259 -68.449 1.00 56.97 506 LEU A O 1
ATOM 4145 N N . PRO A 1 507 ? 35.352 13.569 -67.499 1.00 61.88 507 PRO A N 1
ATOM 4146 C CA . PRO A 1 507 ? 34.479 14.450 -66.727 1.00 61.88 507 PRO A CA 1
ATOM 4147 C C . PRO A 1 507 ? 35.292 15.288 -65.725 1.00 61.88 507 PRO A C 1
ATOM 4149 O O . PRO A 1 507 ? 36.193 14.759 -65.070 1.00 61.88 507 PRO A O 1
ATOM 4152 N N . ASP A 1 508 ? 34.923 16.565 -65.558 1.00 58.41 508 ASP A N 1
ATOM 4153 C CA . ASP A 1 508 ? 35.597 17.593 -64.728 1.00 58.41 508 ASP A CA 1
ATOM 4154 C C . ASP A 1 508 ? 35.812 17.219 -63.240 1.00 58.41 508 ASP A C 1
ATOM 4156 O O . ASP A 1 508 ? 36.438 17.956 -62.479 1.00 58.41 508 ASP A O 1
ATOM 4160 N N . GLU A 1 509 ? 35.301 16.074 -62.785 1.00 60.31 509 GLU A N 1
ATOM 4161 C CA . GLU A 1 509 ? 35.392 15.601 -61.399 1.00 60.31 509 GLU A CA 1
ATOM 4162 C C . GLU A 1 509 ? 36.633 14.734 -61.102 1.00 60.31 509 GLU A C 1
ATOM 4164 O O . GLU A 1 509 ? 36.797 14.259 -59.974 1.00 60.31 509 GLU A O 1
ATOM 4169 N N . ILE A 1 510 ? 37.517 14.513 -62.081 1.00 59.78 510 ILE A N 1
ATOM 4170 C CA . ILE A 1 510 ? 38.709 13.667 -61.923 1.00 59.78 510 ILE A CA 1
ATOM 4171 C C . ILE A 1 510 ? 39.932 14.534 -61.605 1.00 59.78 510 ILE A C 1
ATOM 4173 O O . ILE A 1 510 ? 40.468 15.237 -62.459 1.00 59.78 510 ILE A O 1
ATOM 4177 N N . ILE A 1 511 ? 40.417 14.447 -60.364 1.00 68.81 511 ILE A N 1
ATOM 4178 C CA . ILE A 1 511 ? 41.641 15.130 -59.931 1.00 68.81 511 ILE A CA 1
ATOM 4179 C C . ILE A 1 511 ? 42.826 14.201 -60.203 1.00 68.81 511 ILE A C 1
ATOM 4181 O O . ILE A 1 511 ? 42.958 13.148 -59.572 1.00 68.81 511 ILE A O 1
ATOM 4185 N N . ARG A 1 512 ? 43.691 14.588 -61.147 1.00 72.38 512 ARG A N 1
ATOM 4186 C CA . ARG A 1 512 ? 44.958 13.897 -61.408 1.00 72.38 512 ARG A CA 1
ATOM 4187 C C . ARG A 1 512 ? 45.985 14.331 -60.366 1.00 72.38 512 ARG A C 1
ATOM 4189 O O . ARG A 1 512 ? 46.324 15.510 -60.285 1.00 72.38 512 ARG A O 1
ATOM 4196 N N . ASP A 1 513 ? 46.456 13.384 -59.564 1.00 82.06 513 ASP A N 1
ATOM 4197 C CA . ASP A 1 513 ? 47.543 13.633 -58.618 1.00 82.06 513 ASP A CA 1
ATOM 4198 C C . ASP A 1 513 ? 48.898 13.685 -59.346 1.00 82.06 513 ASP A C 1
ATOM 4200 O O . ASP A 1 513 ? 49.038 13.158 -60.456 1.00 82.06 513 ASP A O 1
ATOM 4204 N N . LYS A 1 514 ? 49.912 14.289 -58.717 1.00 76.38 514 LYS A N 1
ATOM 4205 C CA . LYS A 1 514 ? 51.275 14.414 -59.267 1.00 76.38 514 LYS A CA 1
ATOM 4206 C C . LYS A 1 514 ? 51.913 13.058 -59.594 1.00 76.38 514 LYS A C 1
ATOM 4208 O O . LYS A 1 514 ? 52.740 12.985 -60.495 1.00 76.38 514 LYS A O 1
ATOM 4213 N N . ASP A 1 515 ? 51.453 11.995 -58.940 1.00 83.00 515 ASP A N 1
ATOM 4214 C CA . ASP A 1 515 ? 51.938 10.621 -59.116 1.00 83.00 515 ASP A CA 1
ATOM 4215 C C . ASP A 1 515 ? 51.207 9.847 -60.233 1.00 83.00 515 ASP A C 1
ATOM 4217 O O . ASP A 1 515 ? 51.315 8.625 -60.337 1.00 83.00 515 ASP A O 1
ATOM 4221 N N . GLY A 1 516 ? 50.404 10.528 -61.059 1.00 88.50 516 GLY A N 1
ATOM 4222 C CA . GLY A 1 516 ? 49.643 9.888 -62.137 1.00 88.50 516 GLY A CA 1
ATOM 4223 C C . GLY A 1 516 ? 48.472 9.029 -61.648 1.00 88.50 516 GLY A C 1
ATOM 4224 O O . GLY A 1 516 ? 47.973 8.193 -62.401 1.00 88.50 516 GLY A O 1
ATOM 4225 N N . VAL A 1 517 ? 48.030 9.226 -60.401 1.00 91.44 517 VAL A N 1
ATOM 4226 C CA . VAL A 1 517 ? 46.860 8.553 -59.823 1.00 91.44 517 VAL A CA 1
ATOM 4227 C C . VAL A 1 517 ? 45.599 9.367 -60.105 1.00 91.44 517 VAL A C 1
ATOM 4229 O O . VAL A 1 517 ? 45.542 10.565 -59.824 1.00 91.44 517 VAL A O 1
ATOM 4232 N N . TYR A 1 518 ? 44.571 8.704 -60.629 1.00 89.81 518 TYR A N 1
ATOM 4233 C CA . TYR A 1 518 ? 43.256 9.292 -60.877 1.00 89.81 518 TYR A CA 1
ATOM 4234 C C . TYR A 1 518 ? 42.323 8.989 -59.709 1.00 89.81 518 TYR A C 1
ATOM 4236 O O . TYR A 1 518 ? 41.804 7.877 -59.615 1.00 89.81 518 TYR A O 1
ATOM 4244 N N . TRP A 1 519 ? 42.120 9.954 -58.809 1.00 91.94 519 TRP A N 1
ATOM 4245 C CA . TRP A 1 519 ? 41.252 9.777 -57.643 1.00 91.94 519 TRP A CA 1
ATOM 4246 C C . TRP A 1 519 ? 39.799 10.153 -57.950 1.00 91.94 519 TRP A C 1
ATOM 4248 O O . TRP A 1 519 ? 39.487 11.283 -58.313 1.00 91.94 519 TRP A O 1
ATOM 4258 N N . MET A 1 520 ? 38.892 9.211 -57.712 1.00 90.44 520 MET A N 1
ATOM 4259 C CA . MET A 1 520 ? 37.447 9.403 -57.716 1.00 90.44 520 MET A CA 1
ATOM 4260 C C . MET A 1 520 ? 36.987 9.925 -56.355 1.00 90.44 520 MET A C 1
ATOM 4262 O O . MET A 1 520 ? 37.048 9.236 -55.326 1.00 90.44 520 MET A O 1
ATOM 4266 N N . GLU A 1 521 ? 36.495 11.158 -56.354 1.00 81.94 521 GLU A N 1
ATOM 4267 C CA . GLU A 1 521 ? 35.915 11.810 -55.188 1.00 81.94 521 GLU A CA 1
ATOM 4268 C C . GLU A 1 521 ? 34.453 11.378 -54.963 1.00 81.94 521 GLU A C 1
ATOM 4270 O O . GLU A 1 521 ? 33.716 11.029 -55.882 1.00 81.94 521 GLU A O 1
ATOM 4275 N N . GLN A 1 522 ? 33.991 11.421 -53.709 1.00 85.44 522 GLN A N 1
ATOM 4276 C CA . GLN A 1 522 ? 32.570 11.232 -53.411 1.00 85.44 522 GLN A CA 1
ATOM 4277 C C . GLN A 1 522 ? 31.812 12.560 -53.638 1.00 85.44 522 GLN A C 1
ATOM 4279 O O . GLN A 1 522 ? 31.993 13.495 -52.847 1.00 85.44 522 GLN A O 1
ATOM 4284 N N . PRO A 1 523 ? 30.866 12.644 -54.592 1.00 70.88 523 PRO A N 1
ATOM 4285 C CA . PRO A 1 523 ? 30.220 13.893 -55.037 1.00 70.88 523 PRO A CA 1
ATOM 4286 C C . PRO A 1 523 ? 29.346 14.589 -53.979 1.00 70.88 523 PRO A C 1
ATOM 4288 O O . PRO A 1 523 ? 28.808 15.673 -54.186 1.00 70.88 523 PRO A O 1
ATOM 4291 N N . ARG A 1 524 ? 29.132 13.973 -52.808 1.00 65.62 524 ARG A N 1
ATOM 4292 C CA . ARG A 1 524 ? 28.198 14.470 -51.777 1.00 65.62 524 ARG A CA 1
ATOM 4293 C C . ARG A 1 524 ? 28.830 14.655 -50.393 1.00 65.62 524 ARG A C 1
ATOM 4295 O O . ARG A 1 524 ? 28.122 14.521 -49.390 1.00 65.62 524 ARG A O 1
ATOM 4302 N N . LYS A 1 525 ? 30.124 15.003 -50.329 1.00 64.44 525 LYS A N 1
ATOM 4303 C CA . LYS A 1 525 ? 30.899 15.173 -49.079 1.00 64.44 525 LYS A CA 1
ATOM 4304 C C . LYS A 1 525 ? 30.316 16.212 -48.105 1.00 64.44 525 LYS A C 1
ATOM 4306 O O . LYS A 1 525 ? 30.001 15.862 -46.976 1.00 64.44 525 LYS A O 1
ATOM 4311 N N . LYS A 1 526 ? 30.113 17.481 -48.487 1.00 63.03 526 LYS A N 1
ATOM 4312 C CA . LYS A 1 526 ? 29.859 18.555 -47.489 1.00 63.03 526 LYS A CA 1
ATOM 4313 C C . LYS A 1 526 ? 28.411 18.651 -46.979 1.00 63.03 526 LYS A C 1
ATOM 4315 O O . LYS A 1 526 ? 28.172 18.677 -45.770 1.00 63.03 526 LYS A O 1
ATOM 4320 N N . ARG A 1 527 ? 27.412 18.655 -47.871 1.00 65.06 527 ARG A N 1
ATOM 4321 C CA . ARG A 1 527 ? 26.006 18.941 -47.497 1.00 65.06 527 ARG A CA 1
ATOM 4322 C C . ARG A 1 527 ? 25.345 17.812 -46.694 1.00 65.06 527 ARG A C 1
ATOM 4324 O O . ARG A 1 527 ? 24.576 18.074 -45.770 1.00 65.06 527 ARG A O 1
ATOM 4331 N N . ARG A 1 528 ? 25.652 16.545 -47.008 1.00 67.94 528 ARG A N 1
ATOM 4332 C CA . ARG A 1 528 ? 25.106 15.381 -46.279 1.00 67.94 528 ARG A CA 1
ATOM 4333 C C . ARG A 1 528 ? 25.789 15.146 -44.931 1.00 67.94 528 ARG A C 1
ATOM 4335 O O . ARG A 1 528 ? 25.102 14.704 -44.011 1.00 67.94 528 ARG A O 1
ATOM 4342 N N . GLN A 1 529 ? 27.082 15.461 -44.805 1.00 67.94 529 GLN A N 1
ATOM 4343 C CA . GLN A 1 529 ? 27.800 15.416 -43.526 1.00 67.94 529 GLN A CA 1
ATOM 4344 C C . GLN A 1 529 ? 27.189 16.418 -42.538 1.00 67.94 529 GLN A C 1
ATOM 4346 O O . GLN A 1 529 ? 26.828 16.040 -41.428 1.00 67.94 529 GLN A O 1
ATOM 4351 N N . CYS A 1 530 ? 26.953 17.659 -42.983 1.00 69.38 530 CYS A N 1
ATOM 4352 C CA . CYS A 1 530 ? 26.339 18.708 -42.165 1.00 69.38 530 CYS A CA 1
ATOM 4353 C C . CYS A 1 530 ? 24.934 18.315 -41.663 1.00 69.38 530 CYS A C 1
ATOM 4355 O O . CYS A 1 530 ? 24.672 18.320 -40.461 1.00 69.38 530 CYS A O 1
ATOM 4357 N N . LEU A 1 531 ? 24.053 17.847 -42.558 1.00 72.25 531 LEU A N 1
ATOM 4358 C CA . LEU A 1 531 ? 22.697 17.403 -42.192 1.00 72.25 531 LEU A CA 1
ATOM 4359 C C . LEU A 1 531 ? 22.673 16.193 -41.244 1.00 72.25 531 LEU A C 1
ATOM 4361 O O . LEU A 1 531 ? 21.715 16.017 -40.491 1.00 72.25 531 LEU A O 1
ATOM 4365 N N . ARG A 1 532 ? 23.687 15.326 -41.297 1.00 66.62 532 ARG A N 1
ATOM 4366 C CA . ARG A 1 532 ? 23.803 14.177 -40.389 1.00 66.62 532 ARG A CA 1
ATOM 4367 C C . ARG A 1 532 ? 24.315 14.588 -39.018 1.00 66.62 532 ARG A C 1
ATOM 4369 O O . ARG A 1 532 ? 23.711 14.178 -38.029 1.00 66.62 532 ARG A O 1
ATOM 4376 N N . ASN A 1 533 ? 25.339 15.436 -38.970 1.00 70.69 533 ASN A N 1
ATOM 4377 C CA . ASN A 1 533 ? 25.851 15.987 -37.719 1.00 70.69 533 ASN A CA 1
ATOM 4378 C C . ASN A 1 533 ? 24.750 16.759 -36.987 1.00 70.69 533 ASN A C 1
ATOM 4380 O O . ASN A 1 533 ? 24.559 16.545 -35.797 1.00 70.69 533 ASN A O 1
ATOM 4384 N N . LEU A 1 534 ? 23.934 17.538 -37.707 1.00 75.56 534 LEU A N 1
ATOM 4385 C CA . LEU A 1 534 ? 22.793 18.243 -37.120 1.00 75.56 534 LEU A CA 1
ATOM 4386 C C . LEU A 1 534 ? 21.789 17.291 -36.450 1.00 75.56 534 LEU A C 1
ATOM 4388 O O . LEU A 1 534 ? 21.321 17.575 -35.356 1.00 75.56 534 LEU A O 1
ATOM 4392 N N . LYS A 1 535 ? 21.480 16.138 -37.061 1.00 73.69 535 LYS A N 1
ATOM 4393 C CA . LYS A 1 535 ? 20.572 15.142 -36.459 1.00 73.69 535 LYS A CA 1
ATOM 4394 C C . LYS A 1 535 ? 21.160 14.482 -35.215 1.00 73.69 535 LYS A C 1
ATOM 4396 O O . LYS A 1 535 ? 20.421 14.247 -34.266 1.00 73.69 535 LYS A O 1
ATOM 4401 N N . ALA A 1 536 ? 22.458 14.179 -35.224 1.00 69.94 536 ALA A N 1
ATOM 4402 C CA . ALA A 1 536 ? 23.144 13.618 -34.062 1.00 69.94 536 ALA A CA 1
ATOM 4403 C C . ALA A 1 536 ? 23.201 14.630 -32.907 1.00 69.94 536 ALA A C 1
ATOM 4405 O O . ALA A 1 536 ? 22.911 14.272 -31.770 1.00 69.94 536 ALA A O 1
ATOM 4406 N N . ILE A 1 537 ? 23.485 15.899 -33.218 1.00 73.31 537 ILE A N 1
ATOM 4407 C CA . ILE A 1 537 ? 23.461 17.011 -32.261 1.00 73.31 537 ILE A CA 1
ATOM 4408 C C . ILE A 1 537 ? 22.055 17.176 -31.673 1.00 73.31 537 ILE A C 1
ATOM 4410 O O . ILE A 1 537 ? 21.904 17.231 -30.457 1.00 73.31 537 ILE A O 1
ATOM 4414 N N . LEU A 1 538 ? 21.011 17.179 -32.510 1.00 74.44 538 LEU A N 1
ATOM 4415 C CA . LEU A 1 538 ? 19.629 17.291 -32.038 1.00 74.44 538 LEU A CA 1
ATOM 4416 C C . LEU A 1 538 ? 19.240 16.113 -31.129 1.00 74.44 538 LEU A C 1
ATOM 4418 O O . LEU A 1 538 ? 18.640 16.317 -30.080 1.00 74.44 538 LEU A O 1
ATOM 4422 N N . ALA A 1 539 ? 19.616 14.885 -31.508 1.00 73.06 539 ALA A N 1
ATOM 4423 C CA . ALA A 1 539 ? 19.370 13.691 -30.701 1.00 73.06 539 ALA A CA 1
ATOM 4424 C C . ALA A 1 539 ? 20.094 13.752 -29.347 1.00 73.06 539 ALA A C 1
ATOM 4426 O O . ALA A 1 539 ? 19.505 13.389 -28.330 1.00 73.06 539 ALA A O 1
ATOM 4427 N N . PHE A 1 540 ? 21.331 14.258 -29.324 1.00 75.06 540 PHE A N 1
ATOM 4428 C CA . PHE A 1 540 ? 22.084 14.489 -28.093 1.00 75.06 540 PHE A CA 1
ATOM 4429 C C . PHE A 1 540 ? 21.382 15.502 -27.180 1.00 75.06 540 PHE A C 1
ATOM 4431 O O . PHE A 1 540 ? 21.198 15.215 -26.002 1.00 75.06 540 PHE A O 1
ATOM 4438 N N . PHE A 1 541 ? 20.909 16.634 -27.710 1.00 73.19 541 PHE A N 1
ATOM 4439 C CA . PHE A 1 541 ? 20.180 17.622 -26.906 1.00 73.19 541 PHE A CA 1
ATOM 4440 C C . PHE A 1 541 ? 18.829 17.105 -26.397 1.00 73.19 541 PHE A C 1
ATOM 4442 O O . PHE A 1 541 ? 18.486 17.347 -25.242 1.00 73.19 541 PHE A O 1
ATOM 4449 N N . CYS A 1 542 ? 18.078 16.346 -27.203 1.00 74.00 542 CYS A N 1
ATOM 4450 C CA . CYS A 1 542 ? 16.849 15.694 -26.737 1.00 74.00 542 CYS A CA 1
ATOM 4451 C C . CYS A 1 542 ? 17.128 14.715 -25.589 1.00 74.00 542 CYS A C 1
ATOM 4453 O O . CYS A 1 542 ? 16.377 14.662 -24.615 1.00 74.00 542 CYS A O 1
ATOM 4455 N N . TRP A 1 543 ? 18.216 13.955 -25.691 1.00 75.44 543 TRP A N 1
ATOM 4456 C CA . TRP A 1 543 ? 18.628 13.018 -24.657 1.00 75.44 543 TRP A CA 1
ATOM 4457 C C . TRP A 1 543 ? 19.130 13.726 -23.390 1.00 75.44 543 TRP A C 1
ATOM 4459 O O . TRP A 1 543 ? 18.739 13.347 -22.289 1.00 75.44 543 TRP A O 1
ATOM 4469 N N . LEU A 1 544 ? 19.898 14.809 -23.528 1.00 71.12 544 LEU A N 1
ATOM 4470 C CA . LEU A 1 544 ? 20.323 15.649 -22.407 1.00 71.12 544 LEU A CA 1
ATOM 4471 C C . LEU A 1 544 ? 19.117 16.266 -21.678 1.00 71.12 54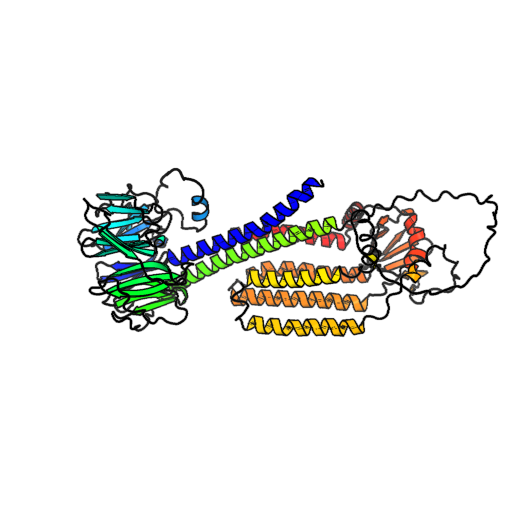4 LEU A C 1
ATOM 4473 O O . LEU A 1 544 ? 19.065 16.251 -20.452 1.00 71.12 544 LEU A O 1
ATOM 4477 N N . GLY A 1 545 ? 18.110 16.739 -22.420 1.00 71.44 545 GLY A N 1
ATOM 4478 C CA . GLY A 1 545 ? 16.856 17.235 -21.847 1.00 71.44 545 GLY A CA 1
ATOM 4479 C C . GLY A 1 545 ? 16.086 16.156 -21.078 1.00 71.44 545 GLY A C 1
ATOM 4480 O O . GLY A 1 545 ? 15.591 16.415 -19.982 1.00 71.44 545 GLY A O 1
ATOM 4481 N N . PHE A 1 546 ? 16.042 14.926 -21.603 1.00 75.44 546 PHE A N 1
ATOM 4482 C CA . PHE A 1 546 ? 15.466 13.783 -20.891 1.00 75.44 546 PHE A CA 1
ATOM 4483 C C . PHE A 1 546 ? 16.209 13.502 -19.579 1.00 75.44 546 PHE A C 1
ATOM 4485 O O . PHE A 1 546 ? 15.579 13.269 -18.556 1.00 75.44 546 PHE A O 1
ATOM 4492 N N . LEU A 1 547 ? 17.534 13.600 -19.574 1.00 66.44 547 LEU A N 1
ATOM 4493 C CA . LEU A 1 547 ? 18.365 13.405 -18.387 1.00 66.44 547 LEU A CA 1
ATOM 4494 C C . LEU A 1 547 ? 18.185 14.455 -17.303 1.00 66.44 547 LEU A C 1
ATOM 4496 O O . LEU A 1 547 ? 18.041 14.104 -16.134 1.00 66.44 547 LEU A O 1
ATOM 4500 N N . VAL A 1 548 ? 18.149 15.729 -17.687 1.00 66.81 548 VAL A N 1
ATOM 4501 C CA . VAL A 1 548 ? 17.832 16.821 -16.761 1.00 66.81 548 VAL A CA 1
ATOM 4502 C C . VAL A 1 548 ? 16.445 16.601 -16.155 1.00 66.81 548 VAL A C 1
ATOM 4504 O O . VAL A 1 548 ? 16.268 16.772 -14.952 1.00 66.81 548 VAL A O 1
ATOM 4507 N N . TYR A 1 549 ? 15.481 16.124 -16.949 1.00 72.75 549 TYR A N 1
ATOM 4508 C CA . TYR A 1 549 ? 14.174 15.721 -16.438 1.00 72.75 549 TYR A CA 1
ATOM 4509 C C . TYR A 1 549 ? 14.270 14.567 -15.425 1.00 72.75 549 TYR A C 1
ATOM 4511 O O . TYR A 1 549 ? 13.669 14.668 -14.356 1.00 72.75 549 TYR A O 1
ATOM 4519 N N . LEU A 1 550 ? 15.049 13.509 -15.701 1.00 68.06 550 LEU A N 1
ATOM 4520 C CA . LEU A 1 550 ? 15.252 12.408 -14.748 1.00 68.06 550 LEU A CA 1
ATOM 4521 C C . LEU A 1 550 ? 15.843 12.914 -13.418 1.00 68.06 550 LEU A C 1
ATOM 4523 O O . LEU A 1 550 ? 15.341 12.551 -12.357 1.00 68.06 550 LEU A O 1
ATOM 4527 N N . ILE A 1 551 ? 16.857 13.786 -13.464 1.00 65.56 551 ILE A N 1
ATOM 4528 C CA . ILE A 1 551 ? 17.490 14.363 -12.266 1.00 65.56 551 ILE A CA 1
ATOM 4529 C C . ILE A 1 551 ? 16.479 15.192 -11.467 1.00 65.56 551 ILE A C 1
ATOM 4531 O O . ILE A 1 551 ? 16.245 14.922 -10.289 1.00 65.56 551 ILE A O 1
ATOM 4535 N N . LEU A 1 552 ? 15.852 16.180 -12.112 1.00 63.38 552 LEU A N 1
ATOM 4536 C CA . LEU A 1 552 ? 15.010 17.167 -11.433 1.00 63.38 552 LEU A CA 1
ATOM 4537 C C . LEU A 1 552 ? 13.718 16.568 -10.876 1.00 63.38 552 LEU A C 1
ATOM 4539 O O . LEU A 1 552 ? 13.255 16.987 -9.818 1.00 63.38 552 LEU A O 1
ATOM 4543 N N . ARG A 1 553 ? 13.106 15.604 -11.575 1.00 63.09 553 ARG A N 1
ATOM 4544 C CA . ARG A 1 553 ? 11.833 15.014 -11.135 1.00 63.09 553 ARG A CA 1
ATOM 4545 C C . ARG A 1 553 ? 11.993 13.818 -10.217 1.00 63.09 553 ARG A C 1
ATOM 4547 O O . ARG A 1 553 ? 11.061 13.550 -9.461 1.00 63.09 553 ARG A O 1
ATOM 4554 N N . MET A 1 554 ? 13.099 13.081 -10.314 1.00 60.09 554 MET A N 1
ATOM 4555 C CA . MET A 1 554 ? 13.200 11.766 -9.674 1.00 60.09 554 MET A CA 1
ATOM 4556 C C . MET A 1 554 ? 14.264 11.673 -8.586 1.00 60.09 554 MET A C 1
ATOM 4558 O O . MET A 1 554 ? 14.335 10.639 -7.928 1.00 60.09 554 MET A O 1
ATOM 4562 N N . GLY A 1 555 ? 15.043 12.735 -8.343 1.00 65.88 555 GLY A N 1
ATOM 4563 C CA . GLY A 1 555 ? 16.033 12.751 -7.261 1.00 65.88 555 GLY A CA 1
ATOM 4564 C C . GLY A 1 555 ? 17.111 11.676 -7.423 1.00 65.88 555 GLY A C 1
ATOM 4565 O O . GLY A 1 555 ? 17.661 11.203 -6.431 1.00 65.88 555 GLY A O 1
ATOM 4566 N N . ILE A 1 556 ? 17.363 11.255 -8.667 1.00 70.19 556 ILE A N 1
ATOM 4567 C CA . ILE A 1 556 ? 18.398 10.280 -9.012 1.00 70.19 556 ILE A CA 1
ATOM 4568 C C . ILE A 1 556 ? 19.754 10.907 -8.698 1.00 70.19 556 ILE A C 1
ATOM 4570 O O . ILE A 1 556 ? 20.008 12.065 -9.040 1.00 70.19 556 ILE A O 1
ATOM 4574 N N . ASN A 1 557 ? 20.618 10.139 -8.039 1.00 72.00 557 ASN A N 1
ATOM 4575 C CA . ASN A 1 557 ? 21.939 10.611 -7.657 1.00 72.00 557 ASN A CA 1
ATOM 4576 C C . ASN A 1 557 ? 22.792 10.856 -8.918 1.00 72.00 557 ASN A C 1
ATOM 4578 O O . ASN A 1 557 ? 22.707 10.116 -9.900 1.00 72.00 557 ASN A O 1
ATOM 4582 N N . THR A 1 558 ? 23.623 11.897 -8.918 1.00 71.06 558 THR A N 1
ATOM 4583 C CA . THR A 1 558 ? 24.363 12.347 -10.114 1.00 71.06 558 THR A CA 1
ATOM 4584 C C . THR A 1 558 ? 25.278 11.268 -10.696 1.00 71.06 558 THR A C 1
ATOM 4586 O O . THR A 1 558 ? 25.463 11.209 -11.910 1.00 71.06 558 THR A O 1
ATOM 4589 N N . TRP A 1 559 ? 25.804 10.362 -9.870 1.00 72.25 559 TRP A N 1
ATOM 4590 C CA . TRP A 1 559 ? 26.649 9.259 -10.334 1.00 72.25 559 TRP A CA 1
ATOM 4591 C C . TRP A 1 559 ? 25.879 8.192 -11.132 1.00 72.25 559 TRP A C 1
ATOM 4593 O O . TRP A 1 559 ? 26.401 7.692 -12.128 1.00 72.25 559 TRP A O 1
ATOM 4603 N N . GLU A 1 560 ? 24.629 7.881 -10.765 1.00 67.50 560 GLU A N 1
ATOM 4604 C CA . GLU A 1 560 ? 23.783 6.919 -11.496 1.00 67.50 560 GLU A CA 1
ATOM 4605 C C . GLU A 1 560 ? 23.483 7.453 -12.896 1.00 67.50 560 GLU A C 1
ATOM 4607 O O . GLU A 1 560 ? 23.511 6.735 -13.897 1.00 67.50 560 GLU A O 1
ATOM 4612 N N . VAL A 1 561 ? 23.287 8.766 -12.973 1.00 70.31 561 VAL A N 1
ATOM 4613 C CA . VAL A 1 561 ? 23.151 9.489 -14.227 1.00 70.31 561 VAL A CA 1
ATOM 4614 C C . VAL A 1 561 ? 24.426 9.389 -15.063 1.00 70.31 561 VAL A C 1
ATOM 4616 O O . VAL A 1 561 ? 24.331 9.082 -16.253 1.00 70.31 561 VAL A O 1
ATOM 4619 N N . TYR A 1 562 ? 25.614 9.575 -14.479 1.00 71.50 562 TYR A N 1
ATOM 4620 C CA . TYR A 1 562 ? 26.884 9.398 -15.196 1.00 71.50 562 TYR A CA 1
ATOM 4621 C C . TYR A 1 562 ? 27.074 7.971 -15.730 1.00 71.50 562 TYR A C 1
ATOM 4623 O O . TYR A 1 562 ? 27.443 7.792 -16.892 1.00 71.50 562 TYR A O 1
ATOM 4631 N N . ALA A 1 563 ? 26.738 6.959 -14.926 1.00 69.00 563 ALA A N 1
ATOM 4632 C CA . ALA A 1 563 ? 26.822 5.552 -15.317 1.00 69.00 563 ALA A CA 1
ATOM 4633 C C . ALA A 1 563 ? 25.894 5.213 -16.495 1.00 69.00 563 ALA A C 1
ATOM 4635 O O . ALA A 1 563 ? 26.267 4.462 -17.398 1.00 69.00 563 ALA A O 1
ATOM 4636 N N . ILE A 1 564 ? 24.698 5.808 -16.526 1.00 67.44 564 ILE A N 1
ATOM 4637 C CA . ILE A 1 564 ? 23.764 5.640 -17.642 1.00 67.44 564 ILE A CA 1
ATOM 4638 C C . ILE A 1 564 ? 24.238 6.433 -18.860 1.00 67.44 564 ILE A C 1
ATOM 4640 O O . ILE A 1 564 ? 24.104 5.940 -19.975 1.00 67.44 564 ILE A O 1
ATOM 4644 N N . THR A 1 565 ? 24.782 7.638 -18.670 1.00 69.38 565 THR A N 1
ATOM 4645 C CA . THR A 1 565 ? 25.053 8.605 -19.744 1.00 69.38 565 THR A CA 1
ATOM 4646 C C . THR A 1 565 ? 26.295 8.338 -20.561 1.00 69.38 565 THR A C 1
ATOM 4648 O O . THR A 1 565 ? 26.244 8.368 -21.794 1.00 69.38 565 THR A O 1
ATOM 4651 N N . LEU A 1 566 ? 27.414 8.106 -19.883 1.00 71.19 566 LEU A N 1
ATOM 4652 C CA . LEU A 1 566 ? 28.727 8.008 -20.504 1.00 71.19 566 LEU A CA 1
ATOM 4653 C C . LEU A 1 566 ? 28.758 7.015 -21.680 1.00 71.19 566 LEU A C 1
ATOM 4655 O O . LEU A 1 566 ? 29.297 7.363 -22.739 1.00 71.19 566 LEU A O 1
ATOM 4659 N N . PRO A 1 567 ? 28.121 5.831 -21.590 1.00 67.50 567 PRO A N 1
ATOM 4660 C CA . PRO A 1 567 ? 28.157 4.900 -22.693 1.00 67.50 567 PRO A CA 1
ATOM 4661 C C . PRO A 1 567 ? 27.205 5.287 -23.841 1.00 67.50 567 PRO A C 1
ATOM 4663 O O . PRO A 1 567 ? 27.438 4.834 -24.946 1.00 67.50 567 PRO A O 1
ATOM 4666 N N . PHE A 1 568 ? 26.237 6.206 -23.714 1.00 68.94 568 PHE A N 1
ATOM 4667 C CA . PHE A 1 568 ? 25.530 6.730 -24.906 1.00 68.94 568 PHE A CA 1
ATOM 4668 C C . PHE A 1 568 ? 26.353 7.758 -25.691 1.00 68.94 568 PHE A C 1
ATOM 4670 O O . PHE A 1 568 ? 26.187 7.882 -26.907 1.00 68.94 568 PHE A O 1
ATOM 4677 N N . LEU A 1 569 ? 27.264 8.474 -25.028 1.00 73.31 569 LEU A N 1
ATOM 4678 C CA . LEU A 1 569 ? 28.091 9.493 -25.679 1.00 73.31 569 LEU A CA 1
ATOM 4679 C C . LEU A 1 569 ? 29.215 8.891 -26.514 1.00 73.31 569 LEU A C 1
ATOM 4681 O O . LEU A 1 569 ? 29.504 9.382 -27.609 1.00 73.31 569 LEU A O 1
ATOM 4685 N N . LEU A 1 570 ? 29.801 7.792 -26.039 1.00 73.12 570 LEU A N 1
ATOM 4686 C CA . LEU A 1 570 ? 30.887 7.100 -26.729 1.00 73.12 570 LEU A CA 1
ATOM 4687 C C . LEU A 1 570 ? 30.506 6.672 -28.165 1.00 73.12 570 LEU A C 1
ATOM 4689 O O . LEU A 1 570 ? 31.232 7.046 -29.089 1.00 73.12 570 LEU A O 1
ATOM 4693 N N . PRO A 1 571 ? 29.365 5.998 -28.424 1.00 72.38 571 PRO A N 1
ATOM 4694 C CA . PRO A 1 571 ? 28.885 5.700 -29.767 1.00 72.38 571 PRO A CA 1
ATOM 4695 C C . PRO A 1 571 ? 28.693 6.935 -30.627 1.00 72.38 571 PRO A C 1
ATOM 4697 O O . PRO A 1 571 ? 29.027 6.883 -31.800 1.00 72.38 571 PRO A O 1
ATOM 4700 N N . ILE A 1 572 ? 28.181 8.044 -30.084 1.00 73.94 572 ILE A N 1
ATOM 4701 C CA . ILE A 1 572 ? 27.933 9.259 -30.874 1.00 73.94 572 ILE A CA 1
ATOM 4702 C C . ILE A 1 572 ? 29.257 9.831 -31.390 1.00 73.94 572 ILE A C 1
ATOM 4704 O O . ILE A 1 572 ? 29.399 10.075 -32.591 1.00 73.94 572 ILE A O 1
ATOM 4708 N N . VAL A 1 573 ? 30.250 9.984 -30.509 1.00 79.00 573 VAL A N 1
ATOM 4709 C CA . VAL A 1 573 ? 31.594 10.451 -30.884 1.00 79.00 573 VAL A CA 1
ATOM 4710 C C . VAL A 1 573 ? 32.238 9.489 -31.886 1.00 79.00 573 VAL A C 1
ATOM 4712 O O . VAL A 1 573 ? 32.783 9.915 -32.907 1.00 79.00 573 VAL A O 1
ATOM 4715 N N . PHE A 1 574 ? 32.127 8.184 -31.639 1.00 74.19 574 PHE A N 1
ATOM 4716 C CA . PHE A 1 574 ? 32.751 7.162 -32.475 1.00 74.19 574 PHE A CA 1
ATOM 4717 C C . PHE A 1 574 ? 32.088 7.046 -33.856 1.00 74.19 574 PHE A C 1
ATOM 4719 O O . PHE A 1 574 ? 32.775 6.945 -34.871 1.00 74.19 574 PHE A O 1
ATOM 4726 N N . VAL A 1 575 ? 30.758 7.135 -33.922 1.00 75.75 575 VAL A N 1
ATOM 4727 C CA . VAL A 1 575 ? 29.973 7.168 -35.164 1.00 75.75 575 VAL A CA 1
ATOM 4728 C C . VAL A 1 575 ? 30.294 8.428 -35.968 1.00 75.75 575 VAL A C 1
ATOM 4730 O O . VAL A 1 575 ? 30.481 8.331 -37.181 1.00 75.75 575 VAL A O 1
ATOM 4733 N N . ASN A 1 576 ? 30.432 9.590 -35.322 1.00 77.75 576 ASN A N 1
ATOM 4734 C CA . ASN A 1 576 ? 30.853 10.821 -35.999 1.00 77.75 576 ASN A CA 1
ATOM 4735 C C . ASN A 1 576 ? 32.268 10.690 -36.582 1.00 77.75 576 ASN A C 1
ATOM 4737 O O . ASN A 1 576 ? 32.486 11.040 -37.745 1.00 77.75 576 ASN A O 1
ATOM 4741 N N . ARG A 1 577 ? 33.215 10.121 -35.823 1.00 81.88 577 ARG A N 1
ATOM 4742 C CA . ARG A 1 577 ? 34.581 9.858 -36.305 1.00 81.88 577 ARG A CA 1
ATOM 4743 C C . ARG A 1 577 ? 34.587 8.877 -37.479 1.00 81.88 577 ARG A C 1
ATOM 4745 O O . ARG A 1 577 ? 35.257 9.132 -38.478 1.00 81.88 577 ARG A O 1
ATOM 4752 N N . LEU A 1 578 ? 33.794 7.807 -37.396 1.00 79.31 578 LEU A N 1
ATOM 4753 C CA . LEU A 1 578 ? 33.662 6.816 -38.463 1.00 79.31 578 LEU A CA 1
ATOM 4754 C C . LEU A 1 578 ? 33.063 7.433 -39.728 1.00 79.31 578 LEU A C 1
ATOM 4756 O O . LEU A 1 578 ? 33.559 7.184 -40.820 1.00 79.31 578 LEU A O 1
ATOM 4760 N N . PHE A 1 579 ? 32.014 8.249 -39.608 1.00 78.06 579 PHE A N 1
ATOM 4761 C CA . PHE A 1 579 ? 31.453 8.944 -40.764 1.00 78.06 579 PHE A CA 1
ATOM 4762 C C . PHE A 1 579 ? 32.436 9.946 -41.369 1.00 78.06 579 PHE A C 1
ATOM 4764 O O . PHE A 1 579 ? 32.427 10.128 -42.583 1.00 78.06 579 PHE A O 1
ATOM 4771 N N . GLY A 1 580 ? 33.292 10.567 -40.554 1.00 81.75 580 GLY A N 1
ATOM 4772 C CA . GLY A 1 580 ? 34.417 11.369 -41.031 1.00 81.75 580 GLY A CA 1
ATOM 4773 C C . GLY A 1 580 ? 35.393 10.552 -41.879 1.00 81.75 580 GLY A C 1
ATOM 4774 O O . GLY A 1 580 ? 35.707 10.958 -42.992 1.00 81.75 580 GLY A O 1
ATOM 4775 N N . GLN A 1 581 ? 35.810 9.378 -41.397 1.00 84.44 581 GLN A N 1
ATOM 4776 C CA . GLN A 1 581 ? 36.683 8.463 -42.147 1.00 84.44 581 GLN A CA 1
ATOM 4777 C C . GLN A 1 581 ? 36.024 7.989 -43.446 1.00 84.44 581 GLN A C 1
ATOM 4779 O O . GLN A 1 581 ? 36.580 8.158 -44.521 1.00 84.44 581 GLN A O 1
ATOM 4784 N N . ILE A 1 582 ? 34.782 7.517 -43.358 1.00 83.69 582 ILE A N 1
ATOM 4785 C CA . ILE A 1 582 ? 33.977 7.056 -44.492 1.00 83.69 582 ILE A CA 1
ATOM 4786 C C . ILE A 1 582 ? 33.852 8.115 -45.597 1.00 83.69 582 ILE A C 1
ATOM 4788 O O . ILE A 1 582 ? 33.882 7.789 -46.784 1.00 83.69 582 ILE A O 1
ATOM 4792 N N . ALA A 1 583 ? 33.671 9.379 -45.216 1.00 83.94 583 ALA A N 1
ATOM 4793 C CA . ALA A 1 583 ? 33.545 10.478 -46.166 1.00 83.94 583 ALA A CA 1
ATOM 4794 C C . ALA A 1 583 ? 34.866 10.808 -46.877 1.00 83.94 583 ALA A C 1
ATOM 4796 O O . ALA A 1 583 ? 34.840 11.480 -47.906 1.00 83.94 583 ALA A O 1
ATOM 4797 N N . ARG A 1 584 ? 36.002 10.355 -46.334 1.00 88.50 584 ARG A N 1
ATOM 4798 C CA . ARG A 1 584 ? 37.337 10.502 -46.925 1.00 88.50 584 ARG A CA 1
ATOM 4799 C C . ARG A 1 584 ? 37.774 9.287 -47.741 1.00 88.50 584 ARG A C 1
ATOM 4801 O O . ARG A 1 584 ? 38.828 9.369 -48.352 1.00 88.50 584 ARG A O 1
ATOM 4808 N N . GLU A 1 585 ? 36.981 8.213 -47.785 1.00 91.50 585 GLU A N 1
ATOM 4809 C CA . GLU A 1 585 ? 37.274 7.059 -48.642 1.00 91.50 585 GLU A CA 1
ATOM 4810 C C . GLU A 1 585 ? 37.327 7.494 -50.115 1.00 91.50 585 GLU A C 1
ATOM 4812 O O . GLU A 1 585 ? 36.379 8.125 -50.606 1.00 91.50 585 GLU A O 1
ATOM 4817 N N . ARG A 1 586 ? 38.408 7.135 -50.814 1.00 93.06 586 ARG A N 1
ATOM 4818 C CA . ARG A 1 586 ? 38.627 7.438 -52.236 1.00 93.06 586 ARG A CA 1
ATOM 4819 C C . ARG A 1 586 ? 38.999 6.170 -52.996 1.00 93.06 586 ARG A C 1
ATOM 4821 O O . ARG A 1 586 ? 39.609 5.257 -52.444 1.00 93.06 586 ARG A O 1
ATOM 4828 N N . LEU A 1 587 ? 38.618 6.134 -54.266 1.00 94.69 587 LEU A N 1
ATOM 4829 C CA . LEU A 1 587 ? 39.027 5.105 -55.218 1.00 94.69 587 LEU A CA 1
ATOM 4830 C C . LEU A 1 587 ? 39.990 5.736 -56.208 1.00 94.69 587 LEU A C 1
ATOM 4832 O O . LEU A 1 587 ? 39.687 6.801 -56.727 1.00 94.69 587 LEU A O 1
ATOM 4836 N N . GLY A 1 588 ? 41.139 5.120 -56.435 1.00 94.38 588 GLY A N 1
ATOM 4837 C CA . GLY A 1 588 ? 42.166 5.621 -57.337 1.00 94.38 588 GLY A CA 1
ATOM 4838 C C . GLY A 1 588 ? 42.477 4.615 -58.435 1.00 94.38 588 GLY A C 1
ATOM 4839 O O . GLY A 1 588 ? 42.375 3.414 -58.207 1.00 94.38 588 GLY A O 1
ATOM 4840 N N . LEU A 1 589 ? 42.891 5.084 -59.605 1.00 93.81 589 LEU A N 1
ATOM 4841 C CA . LEU A 1 589 ? 43.458 4.238 -60.658 1.00 93.81 589 LEU A CA 1
ATOM 4842 C C . LEU A 1 589 ? 44.869 4.713 -60.994 1.00 93.81 589 LEU A C 1
ATOM 4844 O O . LEU A 1 589 ? 45.091 5.913 -61.145 1.00 93.81 589 LEU A O 1
ATOM 4848 N N . SER A 1 590 ? 45.814 3.781 -61.107 1.00 94.06 590 SER A N 1
ATOM 4849 C CA . SER A 1 590 ? 47.192 4.053 -61.532 1.00 94.06 590 SER A CA 1
ATOM 4850 C C . SER A 1 590 ? 47.636 2.951 -62.489 1.00 94.06 590 SER A C 1
ATOM 4852 O O . SER A 1 590 ? 48.015 1.859 -62.068 1.00 94.06 590 SER A O 1
ATOM 4854 N N . GLY A 1 591 ? 47.515 3.216 -63.792 1.00 91.81 591 GLY A N 1
ATOM 4855 C CA . GLY A 1 591 ? 47.719 2.201 -64.826 1.00 91.81 591 GLY A CA 1
ATOM 4856 C C . GLY A 1 591 ? 46.754 1.024 -64.656 1.00 91.81 591 GLY A C 1
ATOM 4857 O O . GLY A 1 591 ? 45.535 1.199 -64.657 1.00 91.81 591 GLY A O 1
ATOM 4858 N N . GLU A 1 592 ? 47.301 -0.179 -64.488 1.00 91.06 592 GLU A N 1
ATOM 4859 C CA . GLU A 1 592 ? 46.507 -1.392 -64.273 1.00 91.06 592 GLU A CA 1
ATOM 4860 C C . GLU A 1 592 ? 46.053 -1.586 -62.821 1.00 91.06 592 GLU A C 1
ATOM 4862 O O . GLU A 1 592 ? 45.131 -2.366 -62.572 1.00 91.06 592 GLU A O 1
ATOM 4867 N N . ASP A 1 593 ? 46.653 -0.863 -61.877 1.00 94.81 593 ASP A N 1
ATOM 4868 C CA . ASP A 1 593 ? 46.412 -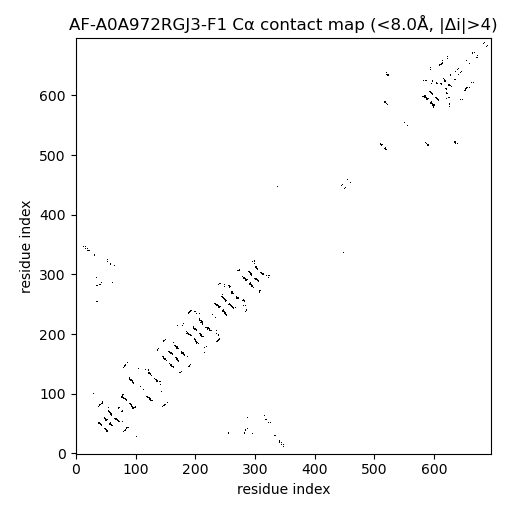1.057 -60.456 1.00 94.81 593 ASP A CA 1
ATOM 4869 C C . ASP A 1 593 ? 45.197 -0.250 -59.975 1.00 94.81 593 ASP A C 1
ATOM 4871 O O . ASP A 1 593 ? 45.008 0.923 -60.323 1.00 94.81 593 ASP A O 1
ATOM 4875 N N . LEU A 1 594 ? 44.393 -0.876 -59.113 1.00 95.94 594 LEU A N 1
ATOM 4876 C CA . LEU A 1 594 ? 43.298 -0.228 -58.400 1.00 95.94 594 LEU A CA 1
ATOM 4877 C C . LEU A 1 594 ? 43.778 0.169 -56.999 1.00 95.94 594 LEU A C 1
ATOM 4879 O O . LEU A 1 594 ? 44.355 -0.641 -56.267 1.00 95.94 594 LEU A O 1
ATOM 4883 N N . LEU A 1 595 ? 43.546 1.429 -56.634 1.00 96.38 595 LEU A N 1
ATOM 4884 C CA . LEU A 1 595 ? 43.922 2.004 -55.348 1.00 96.38 595 LEU A CA 1
ATOM 4885 C C . LEU A 1 595 ? 42.680 2.279 -54.498 1.00 96.38 595 LEU A C 1
ATOM 4887 O O . LEU A 1 595 ? 41.662 2.772 -54.985 1.00 96.38 595 LEU A O 1
ATOM 4891 N N . ILE A 1 596 ? 42.769 1.994 -53.203 1.00 95.25 596 ILE A N 1
ATOM 4892 C CA . ILE A 1 596 ? 41.741 2.311 -52.209 1.00 95.25 596 ILE A CA 1
ATOM 4893 C C . ILE A 1 596 ? 42.383 3.125 -51.093 1.00 95.25 596 ILE A C 1
ATOM 4895 O O . ILE A 1 596 ? 43.211 2.596 -50.362 1.00 95.25 596 ILE A O 1
ATOM 4899 N N . ASP A 1 597 ? 41.946 4.368 -50.908 1.00 94.25 597 ASP A N 1
ATOM 4900 C CA . ASP A 1 597 ? 42.173 5.119 -49.669 1.00 94.25 597 ASP A CA 1
ATOM 4901 C C . ASP A 1 597 ? 40.996 4.839 -48.729 1.00 94.25 597 ASP A C 1
ATOM 4903 O O . ASP A 1 597 ? 39.846 5.157 -49.049 1.00 94.25 597 ASP A O 1
ATOM 4907 N N . ASP A 1 598 ? 41.263 4.239 -47.569 1.00 91.69 598 ASP A N 1
ATOM 4908 C CA . ASP A 1 598 ? 40.229 3.917 -46.576 1.00 91.69 598 ASP A CA 1
ATOM 4909 C C . ASP A 1 598 ? 39.742 5.144 -45.771 1.00 91.69 598 ASP A C 1
ATOM 4911 O O . ASP A 1 598 ? 38.904 5.028 -44.871 1.00 91.69 598 ASP A O 1
ATOM 4915 N N . GLY A 1 599 ? 40.270 6.338 -46.068 1.00 90.19 599 GLY A N 1
ATOM 4916 C CA . GLY A 1 599 ? 39.956 7.597 -45.392 1.00 90.19 599 GLY A CA 1
ATOM 4917 C C . GLY A 1 599 ? 40.559 7.722 -43.985 1.00 90.19 599 GLY A C 1
ATOM 4918 O O . GLY A 1 599 ? 40.371 8.745 -43.301 1.00 90.19 599 GLY A O 1
ATOM 4919 N N . GLY A 1 600 ? 41.275 6.688 -43.537 1.00 88.62 600 GLY A N 1
ATOM 4920 C CA . GLY A 1 600 ? 42.163 6.670 -42.381 1.00 88.62 600 GLY A CA 1
ATOM 4921 C C . GLY A 1 600 ? 43.615 7.004 -42.733 1.00 88.62 600 GLY A C 1
ATOM 4922 O O . GLY A 1 600 ? 44.423 7.104 -41.814 1.00 88.62 600 GLY A O 1
ATOM 4923 N N . GLY A 1 601 ? 43.922 7.211 -44.019 1.00 90.31 601 GLY A N 1
ATOM 4924 C CA . GLY A 1 601 ? 45.271 7.464 -44.529 1.00 90.31 601 GLY A CA 1
ATOM 4925 C C . GLY A 1 601 ? 46.007 6.200 -44.977 1.00 90.31 601 GLY A C 1
ATOM 4926 O O . GLY A 1 601 ? 47.174 6.291 -45.344 1.00 90.31 601 GLY A O 1
ATOM 4927 N N . ARG A 1 602 ? 45.354 5.027 -44.953 1.00 92.56 602 ARG A N 1
ATOM 4928 C CA . ARG A 1 602 ? 45.916 3.800 -45.527 1.00 92.56 602 ARG A CA 1
ATOM 4929 C C . ARG A 1 602 ? 45.490 3.700 -46.986 1.00 92.56 602 ARG A C 1
ATOM 4931 O O . ARG A 1 602 ? 44.299 3.793 -47.282 1.00 92.56 602 ARG A O 1
ATOM 4938 N N . ILE A 1 603 ? 46.465 3.491 -47.866 1.00 94.50 603 ILE A N 1
ATOM 4939 C CA . ILE A 1 603 ? 46.240 3.285 -49.295 1.00 94.50 603 ILE A CA 1
ATOM 4940 C C . ILE A 1 603 ? 46.567 1.832 -49.620 1.00 94.50 603 ILE A C 1
ATOM 4942 O O . ILE A 1 603 ? 47.710 1.399 -49.488 1.00 94.50 603 ILE A O 1
ATOM 4946 N N . GLY A 1 604 ? 45.553 1.076 -50.024 1.00 94.50 604 GLY A N 1
ATOM 4947 C CA . GLY A 1 604 ? 45.714 -0.260 -50.574 1.00 94.50 604 GLY A CA 1
ATOM 4948 C C . GLY A 1 604 ? 45.893 -0.167 -52.076 1.00 94.50 604 GLY A C 1
ATOM 4949 O O . GLY A 1 604 ? 45.161 0.575 -52.726 1.00 94.50 604 GLY A O 1
ATOM 4950 N N . LYS A 1 605 ? 46.855 -0.901 -52.624 1.00 96.06 605 LYS A N 1
ATOM 4951 C CA . LYS A 1 605 ? 47.144 -0.946 -54.056 1.00 96.06 605 LYS A CA 1
ATOM 4952 C C . LYS A 1 605 ? 47.212 -2.404 -54.474 1.00 96.06 605 LYS A C 1
ATOM 4954 O O . LYS A 1 605 ? 47.897 -3.188 -53.821 1.00 96.06 605 LYS A O 1
ATOM 4959 N N . GLY A 1 606 ? 46.514 -2.761 -55.544 1.00 95.00 606 GLY A N 1
ATOM 4960 C CA . GLY A 1 606 ? 46.546 -4.133 -56.019 1.00 95.00 606 GLY A CA 1
ATOM 4961 C C . GLY A 1 606 ? 46.015 -4.321 -57.426 1.00 95.00 606 GLY A C 1
ATOM 4962 O O . GLY A 1 606 ? 45.264 -3.494 -57.952 1.00 95.00 606 GLY A O 1
ATOM 4963 N N . ARG A 1 607 ? 46.433 -5.443 -58.007 1.00 94.69 607 ARG A N 1
ATOM 4964 C CA . ARG A 1 607 ? 45.969 -5.943 -59.304 1.00 94.69 607 ARG A CA 1
ATOM 4965 C C . ARG A 1 607 ? 44.705 -6.779 -59.140 1.00 94.69 607 ARG A C 1
ATOM 4967 O O . ARG A 1 607 ? 44.309 -7.110 -58.026 1.00 94.69 607 ARG A O 1
ATOM 4974 N N . GLU A 1 608 ? 44.102 -7.148 -60.262 1.00 91.94 608 GLU A N 1
ATOM 4975 C CA . GLU A 1 608 ? 42.810 -7.841 -60.370 1.00 91.94 608 GLU A CA 1
ATOM 4976 C C . GLU A 1 608 ? 42.664 -9.041 -59.420 1.00 91.94 608 GLU A C 1
ATOM 4978 O O . GLU A 1 608 ? 41.683 -9.128 -58.687 1.00 91.94 608 GLU A O 1
ATOM 4983 N N . THR A 1 609 ? 43.685 -9.894 -59.309 1.00 92.56 609 THR A N 1
ATOM 4984 C CA . THR A 1 609 ? 43.671 -11.084 -58.435 1.00 92.56 609 THR A CA 1
ATOM 4985 C C . THR A 1 609 ? 43.692 -10.774 -56.934 1.00 92.56 609 THR A C 1
ATOM 4987 O O . THR A 1 609 ? 43.383 -11.637 -56.114 1.00 92.56 609 THR A O 1
ATOM 4990 N N . GLN A 1 610 ? 44.056 -9.549 -56.549 1.00 94.62 610 GLN A N 1
ATOM 4991 C CA . GLN A 1 610 ? 44.096 -9.085 -55.159 1.00 94.62 610 GLN A CA 1
ATOM 4992 C C . GLN A 1 610 ? 42.820 -8.336 -54.760 1.00 94.62 610 GLN A C 1
ATOM 4994 O O . GLN A 1 610 ? 42.655 -7.973 -53.589 1.00 94.62 610 GLN A O 1
ATOM 4999 N N . ILE A 1 611 ? 41.926 -8.090 -55.720 1.00 95.38 611 ILE A N 1
ATOM 5000 C CA . ILE A 1 611 ? 40.646 -7.442 -55.486 1.00 95.38 611 ILE A CA 1
ATOM 5001 C C . ILE A 1 611 ? 39.679 -8.476 -54.923 1.00 95.38 611 ILE A C 1
ATOM 5003 O O . ILE A 1 611 ? 39.418 -9.502 -55.546 1.00 95.38 611 ILE A O 1
ATOM 5007 N N . LYS A 1 612 ? 39.087 -8.175 -53.766 1.00 95.38 612 LYS A N 1
ATOM 5008 C CA . LYS A 1 612 ? 37.922 -8.913 -53.266 1.00 95.38 612 LYS A CA 1
ATOM 5009 C C . LYS A 1 612 ? 36.726 -7.986 -53.169 1.00 95.38 612 LYS A C 1
ATOM 5011 O O . LYS A 1 612 ? 36.852 -6.841 -52.725 1.00 95.38 612 LYS A O 1
ATOM 5016 N N . TYR A 1 613 ? 35.548 -8.455 -53.559 1.00 94.38 613 TYR A N 1
ATOM 5017 C CA . TYR A 1 613 ? 34.364 -7.601 -53.619 1.00 94.38 613 TYR A CA 1
ATOM 5018 C C . TYR A 1 613 ? 33.091 -8.280 -53.124 1.00 94.38 613 TYR A C 1
ATOM 5020 O O . TYR A 1 613 ? 32.971 -9.495 -53.045 1.00 94.38 613 TYR A O 1
ATOM 5028 N N . SER A 1 614 ? 32.116 -7.449 -52.766 1.00 90.69 614 SER A N 1
ATOM 5029 C CA . SER A 1 614 ? 30.727 -7.840 -52.529 1.00 90.69 614 SER A CA 1
ATOM 5030 C C . SER A 1 614 ? 29.800 -6.753 -53.085 1.00 90.69 614 SER A C 1
ATOM 5032 O O . SER A 1 614 ? 30.252 -5.660 -53.428 1.00 90.69 614 SER A O 1
ATOM 5034 N N . ARG A 1 615 ? 28.480 -6.992 -53.107 1.00 81.81 615 ARG A N 1
ATOM 5035 C CA . ARG A 1 615 ? 27.457 -6.091 -53.698 1.00 81.81 615 ARG A CA 1
ATOM 5036 C C . ARG A 1 615 ? 27.496 -4.603 -53.302 1.00 81.81 615 ARG A C 1
ATOM 5038 O O . ARG A 1 615 ? 26.778 -3.813 -53.908 1.00 81.81 615 ARG A O 1
ATOM 5045 N N . GLY A 1 616 ? 28.245 -4.200 -52.279 1.00 85.62 616 GLY A N 1
ATOM 5046 C CA . GLY A 1 616 ? 28.406 -2.783 -51.934 1.00 85.62 616 GLY A CA 1
ATOM 5047 C C . GLY A 1 616 ? 29.749 -2.418 -51.310 1.00 85.62 616 GLY A C 1
ATOM 5048 O O . GLY A 1 616 ? 29.866 -1.323 -50.750 1.00 85.62 616 GLY A O 1
ATOM 5049 N N . LEU A 1 617 ? 30.729 -3.324 -51.344 1.00 89.94 617 LEU A N 1
ATOM 5050 C CA . LEU A 1 617 ? 32.019 -3.170 -50.675 1.00 89.94 617 LEU A CA 1
ATOM 5051 C C . LEU A 1 617 ? 33.126 -3.736 -51.557 1.00 89.94 617 LEU A C 1
ATOM 5053 O O . LEU A 1 617 ? 32.934 -4.761 -52.204 1.00 89.94 617 LEU A O 1
ATOM 5057 N N . LEU A 1 618 ? 34.278 -3.083 -51.519 1.00 93.69 618 LEU A N 1
ATOM 5058 C CA . LEU A 1 618 ? 35.481 -3.478 -52.229 1.00 93.69 618 LEU A CA 1
ATOM 5059 C C . LEU A 1 618 ? 36.649 -3.479 -51.243 1.00 93.69 618 LEU A C 1
ATOM 5061 O O . LEU A 1 618 ? 36.730 -2.580 -50.399 1.00 93.69 618 LEU A O 1
ATOM 5065 N N . THR A 1 619 ? 37.529 -4.473 -51.330 1.00 94.12 619 THR A N 1
ATOM 5066 C CA . THR A 1 619 ? 38.749 -4.528 -50.528 1.00 94.12 619 THR A CA 1
ATOM 5067 C C . THR A 1 619 ? 39.968 -4.935 -51.344 1.00 94.12 619 THR A C 1
ATOM 5069 O O . THR A 1 619 ? 39.878 -5.786 -52.226 1.00 94.12 619 THR A O 1
ATOM 5072 N N . ILE A 1 620 ? 41.097 -4.288 -51.048 1.00 95.25 620 ILE A N 1
ATOM 5073 C CA . ILE A 1 620 ? 42.414 -4.525 -51.646 1.00 95.25 620 ILE A CA 1
ATOM 5074 C C . ILE A 1 620 ? 43.443 -4.351 -50.534 1.00 95.25 620 ILE A C 1
ATOM 5076 O O . ILE A 1 620 ? 43.423 -3.329 -49.846 1.00 95.25 620 ILE A O 1
ATOM 5080 N N . THR A 1 621 ? 44.305 -5.353 -50.334 1.00 92.12 621 THR A N 1
ATOM 5081 C CA . THR A 1 621 ? 45.419 -5.319 -49.361 1.00 92.12 621 THR A CA 1
ATOM 5082 C C . THR A 1 621 ? 45.020 -4.761 -47.981 1.00 92.12 621 THR A C 1
ATOM 5084 O O . THR A 1 621 ? 45.685 -3.886 -47.429 1.00 92.12 621 THR A O 1
ATOM 5087 N N . GLY A 1 622 ? 43.874 -5.201 -47.447 1.00 89.19 622 GLY A N 1
ATOM 5088 C CA . GLY A 1 622 ? 43.355 -4.786 -46.135 1.00 89.19 622 GLY A CA 1
ATOM 5089 C C . GLY A 1 622 ? 42.727 -3.385 -46.063 1.00 89.19 622 GLY A C 1
ATOM 5090 O O . GLY A 1 622 ? 42.236 -2.973 -45.006 1.00 89.19 622 GLY A O 1
ATOM 5091 N N . CYS A 1 623 ? 42.692 -2.646 -47.174 1.00 93.31 623 CYS A N 1
ATOM 5092 C CA . CYS A 1 623 ? 41.935 -1.404 -47.301 1.00 93.31 623 CYS A CA 1
ATOM 5093 C C . CYS A 1 623 ? 40.529 -1.703 -47.818 1.00 93.31 623 CYS A C 1
ATOM 5095 O O . CYS A 1 623 ? 40.329 -2.599 -48.637 1.00 93.31 623 CYS A O 1
ATOM 5097 N N . VAL A 1 624 ? 39.536 -0.974 -47.311 1.00 91.44 624 VAL A N 1
ATOM 5098 C CA . VAL A 1 624 ? 38.116 -1.219 -47.578 1.00 91.44 624 VAL A CA 1
ATOM 5099 C C . VAL A 1 624 ? 37.448 0.081 -47.990 1.00 91.44 624 VAL A C 1
ATOM 5101 O O . VAL A 1 624 ? 37.527 1.078 -47.279 1.00 91.44 624 VAL A O 1
ATOM 5104 N N . VAL A 1 625 ? 36.677 0.033 -49.072 1.00 92.19 625 VAL A N 1
ATOM 5105 C CA . VAL A 1 625 ? 35.802 1.132 -49.485 1.00 92.19 625 VAL A CA 1
ATOM 5106 C C . VAL A 1 625 ? 34.380 0.639 -49.693 1.00 92.19 625 VAL A C 1
ATOM 5108 O O . VAL A 1 625 ? 34.138 -0.459 -50.195 1.00 92.19 625 VAL A O 1
ATOM 5111 N N . ALA A 1 626 ? 33.396 1.440 -49.274 1.00 88.81 626 ALA A N 1
ATOM 5112 C CA . ALA A 1 626 ? 32.008 1.154 -49.633 1.00 88.81 626 ALA A CA 1
ATOM 5113 C C . ALA A 1 626 ? 31.621 1.836 -50.938 1.00 88.81 626 ALA A C 1
ATOM 5115 O O . ALA A 1 626 ? 31.489 3.056 -50.991 1.00 88.81 626 ALA A O 1
ATOM 5116 N N . LEU A 1 627 ? 31.286 1.020 -51.931 1.00 88.75 627 LEU A N 1
ATOM 5117 C CA . LEU A 1 627 ? 30.657 1.457 -53.176 1.00 88.75 627 LEU A CA 1
ATOM 5118 C C . LEU A 1 627 ? 29.220 1.959 -52.931 1.00 88.75 627 LEU A C 1
ATOM 5120 O O . LEU A 1 627 ? 28.716 2.828 -53.644 1.00 88.75 627 LEU A O 1
ATOM 5124 N N . GLY A 1 628 ? 28.582 1.474 -51.858 1.00 82.00 628 GLY A N 1
ATOM 5125 C CA . GLY A 1 628 ? 27.192 1.769 -51.510 1.00 82.00 628 GLY A CA 1
ATOM 5126 C C . GLY A 1 628 ? 26.213 0.767 -52.128 1.00 82.00 628 GLY A C 1
ATOM 5127 O O . GLY A 1 628 ? 26.580 -0.065 -52.946 1.00 82.00 628 GLY A O 1
ATOM 5128 N N . LEU A 1 629 ? 24.947 0.818 -51.704 1.00 77.94 629 LEU A N 1
ATOM 5129 C CA . LEU A 1 629 ? 23.888 0.020 -52.337 1.00 77.94 629 LEU A CA 1
ATOM 5130 C C . LEU A 1 629 ? 23.524 0.635 -53.696 1.00 77.94 629 LEU A C 1
ATOM 5132 O O . LEU A 1 629 ? 23.640 1.852 -53.824 1.00 77.94 629 LEU A O 1
ATOM 5136 N N . PRO A 1 630 ? 22.966 -0.124 -54.657 1.00 74.69 630 PRO A N 1
ATOM 5137 C CA . PRO A 1 630 ? 22.576 0.415 -55.965 1.00 74.69 630 PRO A CA 1
ATOM 5138 C C . PRO A 1 630 ? 21.705 1.681 -55.886 1.00 74.69 630 PRO A C 1
ATOM 5140 O O . PRO A 1 630 ? 21.930 2.637 -56.615 1.00 74.69 630 PRO A O 1
ATOM 5143 N N . ALA A 1 631 ? 20.779 1.751 -54.923 1.00 73.88 631 ALA A N 1
ATOM 5144 C CA . ALA A 1 631 ? 19.917 2.922 -54.712 1.00 73.88 631 ALA A CA 1
ATOM 5145 C C . ALA A 1 631 ? 20.622 4.132 -54.056 1.00 73.88 631 ALA A C 1
ATOM 5147 O O . ALA A 1 631 ? 20.040 5.211 -53.936 1.00 73.88 631 ALA A O 1
ATOM 5148 N N . LYS A 1 632 ? 21.834 3.942 -53.525 1.00 77.69 632 LYS A N 1
ATOM 5149 C CA . LYS A 1 632 ? 22.614 4.926 -52.760 1.00 77.69 632 LYS A CA 1
ATOM 5150 C C . LYS A 1 632 ? 24.117 4.710 -52.990 1.00 77.69 632 LYS A C 1
ATOM 5152 O O . LYS A 1 632 ? 24.859 4.556 -52.014 1.00 77.69 632 LYS A O 1
ATOM 5157 N N . ARG A 1 633 ? 24.546 4.675 -54.257 1.00 79.88 633 ARG A N 1
ATOM 5158 C CA . ARG A 1 633 ? 25.971 4.593 -54.603 1.00 79.88 633 ARG A CA 1
ATOM 5159 C C . ARG A 1 633 ? 26.711 5.827 -54.080 1.00 79.88 633 ARG A C 1
ATOM 5161 O O . ARG A 1 633 ? 26.124 6.908 -53.942 1.00 79.88 633 ARG A O 1
ATOM 5168 N N . ARG A 1 634 ? 27.964 5.624 -53.674 1.00 83.62 634 ARG A N 1
ATOM 5169 C CA . ARG A 1 634 ? 28.817 6.677 -53.103 1.00 83.62 634 ARG A CA 1
ATOM 5170 C C . ARG A 1 634 ? 29.684 7.377 -54.128 1.00 83.62 634 ARG A C 1
ATOM 5172 O O . ARG A 1 634 ? 30.002 8.537 -53.905 1.00 83.62 634 ARG A O 1
ATOM 5179 N N . PHE A 1 635 ? 30.008 6.685 -55.206 1.00 88.38 635 PHE A N 1
ATOM 5180 C CA . PHE A 1 635 ? 30.703 7.228 -56.361 1.00 88.38 635 PHE A CA 1
ATOM 5181 C C . PHE A 1 635 ? 29.725 7.284 -57.533 1.00 88.38 635 PHE A C 1
ATOM 5183 O O . PHE A 1 635 ? 28.660 6.649 -57.483 1.00 88.38 635 PHE A O 1
ATOM 5190 N N . HIS A 1 636 ? 30.065 8.074 -58.548 1.00 87.31 636 HIS A N 1
ATOM 5191 C CA . HIS A 1 636 ? 29.283 8.150 -59.773 1.00 87.31 636 HIS A CA 1
ATOM 5192 C C . HIS A 1 636 ? 29.158 6.764 -60.409 1.00 87.31 636 HIS A C 1
ATOM 5194 O O . HIS A 1 636 ? 30.099 5.969 -60.407 1.00 87.31 636 HIS A O 1
ATOM 5200 N N . LEU A 1 637 ? 27.937 6.458 -60.851 1.00 82.94 637 LEU A N 1
ATOM 5201 C CA . LEU A 1 637 ? 27.576 5.162 -61.414 1.00 82.94 637 LEU A CA 1
ATOM 5202 C C . LEU A 1 637 ? 28.469 4.846 -62.608 1.00 82.94 637 LEU A C 1
ATOM 5204 O O . LEU A 1 637 ? 29.115 3.801 -62.624 1.00 82.94 637 LEU A O 1
ATOM 5208 N N . ASP A 1 638 ? 28.545 5.819 -63.508 1.00 85.25 638 ASP A N 1
ATOM 5209 C CA . ASP A 1 638 ? 29.273 5.731 -64.760 1.00 85.25 638 ASP A CA 1
ATOM 5210 C C . ASP A 1 638 ? 30.759 5.499 -64.472 1.00 85.25 638 ASP A C 1
ATOM 5212 O O . ASP A 1 638 ? 31.340 4.530 -64.938 1.00 85.25 638 ASP A O 1
ATOM 5216 N N . THR A 1 639 ? 31.367 6.273 -63.573 1.00 84.44 639 THR A N 1
ATOM 5217 C CA . THR A 1 639 ? 32.786 6.101 -63.231 1.00 84.44 639 THR A CA 1
ATOM 5218 C C . THR A 1 639 ? 33.097 4.716 -62.651 1.00 84.44 639 THR A C 1
ATOM 5220 O O . THR A 1 639 ? 34.098 4.103 -63.019 1.00 84.44 639 THR A O 1
ATOM 5223 N N . ILE A 1 640 ? 32.228 4.180 -61.779 1.00 88.25 640 ILE A N 1
ATOM 5224 C CA . ILE A 1 640 ? 32.395 2.811 -61.268 1.00 88.25 640 ILE A CA 1
ATOM 5225 C C . ILE A 1 640 ? 32.275 1.797 -62.409 1.00 88.25 640 ILE A C 1
ATOM 5227 O O . ILE A 1 640 ? 33.109 0.903 -62.509 1.00 88.25 640 ILE A O 1
ATOM 5231 N N . GLU A 1 641 ? 31.228 1.887 -63.226 1.00 87.12 641 GLU A N 1
ATOM 5232 C CA . GLU A 1 641 ? 30.921 0.875 -64.243 1.00 87.12 641 GLU A CA 1
ATOM 5233 C C . GLU A 1 641 ? 31.941 0.859 -65.375 1.00 87.12 641 GLU A C 1
ATOM 5235 O O . GLU A 1 641 ? 32.328 -0.215 -65.825 1.00 87.12 641 GLU A O 1
ATOM 5240 N N . TRP A 1 642 ? 32.450 2.024 -65.754 1.00 84.12 642 TRP A N 1
ATOM 5241 C CA . TRP A 1 642 ? 33.411 2.153 -66.836 1.00 84.12 642 TRP A CA 1
ATOM 5242 C C . TRP A 1 642 ? 34.846 1.853 -66.420 1.00 84.12 642 TRP A C 1
ATOM 5244 O O . TRP A 1 642 ? 35.575 1.208 -67.166 1.00 84.12 642 TRP A O 1
ATOM 5254 N N . GLN A 1 643 ? 35.270 2.314 -65.242 1.00 87.88 643 GLN A N 1
ATOM 5255 C CA . GLN A 1 643 ? 36.692 2.297 -64.887 1.00 87.88 643 GLN A CA 1
ATOM 5256 C C . GLN A 1 643 ? 37.040 1.270 -63.806 1.00 87.88 643 GLN A C 1
ATOM 5258 O O . GLN A 1 643 ? 38.149 0.737 -63.786 1.00 87.88 643 GLN A O 1
ATOM 5263 N N . VAL A 1 644 ? 36.106 0.976 -62.898 1.00 91.25 644 VAL A N 1
ATOM 5264 C CA . VAL A 1 644 ? 36.356 0.094 -61.747 1.00 91.25 644 VAL A CA 1
ATOM 5265 C C . VAL A 1 644 ? 35.838 -1.318 -62.008 1.00 91.25 644 VAL A C 1
ATOM 5267 O O . VAL A 1 644 ? 36.550 -2.285 -61.752 1.00 91.25 644 VAL A O 1
ATOM 5270 N N . MET A 1 645 ? 34.624 -1.465 -62.545 1.00 90.19 645 MET A N 1
ATOM 5271 C CA . MET A 1 645 ? 33.983 -2.772 -62.725 1.00 90.19 645 MET A CA 1
ATOM 5272 C C . MET A 1 645 ? 34.749 -3.750 -63.622 1.00 90.19 645 MET A C 1
ATOM 5274 O O . MET A 1 645 ? 34.805 -4.914 -63.225 1.00 90.19 645 MET A O 1
ATOM 5278 N N . PRO A 1 646 ? 35.387 -3.343 -64.739 1.00 92.25 646 PRO A N 1
ATOM 5279 C CA . PRO A 1 646 ? 36.173 -4.275 -65.550 1.00 92.25 646 PRO A CA 1
ATOM 5280 C C . PRO A 1 646 ? 37.257 -4.994 -64.735 1.00 92.25 646 PRO A C 1
ATOM 5282 O O . PRO A 1 646 ? 37.456 -6.192 -64.893 1.00 92.25 646 PRO A O 1
ATOM 5285 N N . LYS A 1 647 ? 37.877 -4.285 -63.782 1.00 91.00 647 LYS A N 1
ATOM 5286 C CA . LYS A 1 647 ? 38.893 -4.835 -62.871 1.00 91.00 647 LYS A CA 1
ATOM 5287 C C . LYS A 1 647 ? 38.280 -5.646 -61.731 1.00 91.00 647 LYS A C 1
ATOM 5289 O O . LYS A 1 647 ? 38.835 -6.654 -61.312 1.00 91.00 647 LYS A O 1
ATOM 5294 N N . VAL A 1 648 ? 37.131 -5.208 -61.211 1.00 90.62 648 VAL A N 1
ATOM 5295 C CA . VAL A 1 648 ? 36.449 -5.870 -60.085 1.00 90.62 648 VAL A CA 1
ATOM 5296 C C . VAL A 1 648 ? 35.846 -7.213 -60.479 1.00 90.62 648 VAL A C 1
ATOM 5298 O O . VAL A 1 648 ? 35.881 -8.133 -59.670 1.00 90.62 648 VAL A O 1
ATOM 5301 N N . ILE A 1 649 ? 35.325 -7.351 -61.702 1.00 89.81 649 ILE A N 1
ATOM 5302 C CA . ILE A 1 649 ? 34.740 -8.610 -62.200 1.00 89.81 649 ILE A CA 1
ATOM 5303 C C . ILE A 1 649 ? 35.771 -9.749 -62.203 1.00 89.81 649 ILE A C 1
ATOM 5305 O O . ILE A 1 649 ? 35.399 -10.904 -62.014 1.00 89.81 649 ILE A O 1
ATOM 5309 N N . LEU A 1 650 ? 37.053 -9.414 -62.363 1.00 92.62 650 LEU A N 1
ATOM 5310 C CA . LEU A 1 650 ? 38.174 -10.356 -62.337 1.00 92.62 650 LEU A CA 1
ATOM 5311 C C . LEU A 1 650 ? 38.658 -10.687 -60.911 1.00 92.62 650 LEU A C 1
ATOM 5313 O O . LEU A 1 650 ? 39.489 -11.575 -60.734 1.00 92.62 650 LEU A O 1
ATOM 5317 N N . GLY A 1 651 ? 38.137 -9.991 -59.896 1.00 93.00 651 GLY A N 1
ATOM 5318 C CA . GLY A 1 651 ? 38.434 -10.236 -58.488 1.00 93.00 651 GLY A CA 1
ATOM 5319 C C . GLY A 1 651 ? 37.612 -11.369 -57.863 1.00 93.00 651 GLY A C 1
ATOM 5320 O O . GLY A 1 651 ? 36.690 -11.925 -58.457 1.00 93.00 651 GLY A O 1
ATOM 5321 N N . GLU A 1 652 ? 37.918 -11.692 -56.607 1.00 95.88 652 GLU A N 1
ATOM 5322 C CA . GLU A 1 652 ? 37.215 -12.715 -55.826 1.00 95.88 652 GLU A CA 1
ATOM 5323 C C . GLU A 1 652 ? 35.913 -12.147 -55.226 1.00 95.88 652 GLU A C 1
ATOM 5325 O O . GLU A 1 652 ? 35.941 -11.233 -54.391 1.00 95.88 652 GLU A O 1
ATOM 5330 N N . GLU A 1 653 ? 34.751 -12.693 -55.605 1.00 94.94 653 GLU A N 1
ATOM 5331 C CA . GLU A 1 653 ? 33.497 -12.381 -54.910 1.00 94.94 653 GLU A CA 1
ATOM 5332 C C . GLU A 1 653 ? 33.491 -13.064 -53.534 1.00 94.94 653 GLU A C 1
ATOM 5334 O O . GLU A 1 653 ? 33.562 -14.287 -53.423 1.00 94.94 653 GLU A O 1
ATOM 5339 N N . ILE A 1 654 ? 33.365 -12.272 -52.470 1.00 94.50 654 ILE A N 1
ATOM 5340 C CA . ILE A 1 654 ? 33.311 -12.766 -51.093 1.00 94.50 654 ILE A CA 1
ATOM 5341 C C . ILE A 1 654 ? 31.950 -12.506 -50.458 1.00 94.50 654 ILE A C 1
ATOM 5343 O O . ILE A 1 654 ? 31.300 -11.472 -50.658 1.00 94.50 654 ILE A O 1
ATOM 5347 N N . SER A 1 655 ? 31.514 -13.450 -49.623 1.00 91.06 655 SER A N 1
ATOM 5348 C CA . SER A 1 655 ? 30.266 -13.304 -48.879 1.00 91.06 655 SER A CA 1
ATOM 5349 C C . SER A 1 655 ? 30.345 -12.140 -47.876 1.00 91.06 655 SER A C 1
ATOM 5351 O O . SER A 1 655 ? 31.423 -11.802 -47.376 1.00 91.06 655 SER A O 1
ATOM 5353 N N . PRO A 1 656 ? 29.201 -11.548 -47.477 1.00 84.62 656 PRO A N 1
ATOM 5354 C CA . PRO A 1 656 ? 29.181 -10.506 -46.449 1.00 84.62 656 PRO A CA 1
ATOM 5355 C C . PRO A 1 656 ? 29.818 -10.923 -45.113 1.00 84.62 656 PRO A C 1
ATOM 5357 O O . PRO A 1 656 ? 30.295 -10.062 -44.375 1.00 84.62 656 PRO A O 1
ATOM 5360 N N . TRP A 1 657 ? 29.807 -12.222 -44.792 1.00 84.94 657 TRP A N 1
ATOM 5361 C CA . TRP A 1 657 ? 30.430 -12.756 -43.581 1.00 84.94 657 TRP A CA 1
ATOM 5362 C C . TRP A 1 657 ? 31.955 -12.803 -43.696 1.00 84.94 657 TRP A C 1
ATOM 5364 O O . TRP A 1 657 ? 32.636 -12.240 -42.843 1.00 84.94 657 TRP A O 1
ATOM 5374 N N . GLN A 1 658 ? 32.485 -13.372 -44.783 1.00 89.44 658 GLN A N 1
ATOM 5375 C CA . GLN A 1 658 ? 33.928 -13.379 -45.063 1.00 89.44 658 GLN A CA 1
ATOM 5376 C C . GLN A 1 658 ? 34.485 -11.955 -45.131 1.00 89.44 658 GLN A C 1
ATOM 5378 O O . GLN A 1 658 ? 35.552 -11.672 -44.596 1.00 89.44 658 GLN A O 1
ATOM 5383 N N . PHE A 1 659 ? 33.722 -11.028 -45.712 1.00 87.94 659 PHE A N 1
ATOM 5384 C CA . PHE A 1 659 ? 34.075 -9.614 -45.723 1.00 87.94 659 PHE A CA 1
ATOM 5385 C C . PHE A 1 659 ? 34.206 -9.030 -44.311 1.00 87.94 659 PHE A C 1
ATOM 5387 O O . PHE A 1 659 ? 35.136 -8.271 -44.027 1.00 87.94 659 PHE A O 1
ATOM 5394 N N . TRP A 1 660 ? 33.256 -9.343 -43.425 1.00 84.94 660 TRP A N 1
ATOM 5395 C CA . TRP A 1 660 ? 33.295 -8.875 -42.043 1.00 84.94 660 TRP A CA 1
ATOM 5396 C C . TRP A 1 660 ? 34.486 -9.461 -41.286 1.00 84.94 660 TRP A C 1
ATOM 5398 O O . TRP A 1 660 ? 35.190 -8.718 -40.605 1.00 84.94 660 TRP A O 1
ATOM 5408 N N . GLU A 1 661 ? 34.733 -10.761 -41.441 1.00 88.75 661 GLU A N 1
ATOM 5409 C CA . GLU A 1 661 ? 35.863 -11.451 -40.825 1.00 88.75 661 GLU A CA 1
ATOM 5410 C C . GLU A 1 661 ? 37.199 -10.855 -41.288 1.00 88.75 661 GLU A C 1
ATOM 5412 O O . GLU A 1 661 ? 38.061 -10.545 -40.466 1.00 88.75 661 GLU A O 1
ATOM 5417 N N . GLN A 1 662 ? 37.339 -10.606 -42.590 1.00 87.00 662 GLN A N 1
ATOM 5418 C CA . GLN A 1 662 ? 38.519 -9.974 -43.169 1.00 87.00 662 GLN A CA 1
ATOM 5419 C C . GLN A 1 662 ? 38.685 -8.534 -42.659 1.00 87.00 662 GLN A C 1
ATOM 5421 O O . GLN A 1 662 ? 39.728 -8.178 -42.124 1.00 87.00 662 GLN A O 1
ATOM 5426 N N . SER A 1 663 ? 37.613 -7.733 -42.679 1.00 85.00 663 SER A N 1
ATOM 5427 C CA . SER A 1 663 ? 37.613 -6.373 -42.112 1.00 85.00 663 SER A CA 1
ATOM 5428 C C . SER A 1 663 ? 37.989 -6.347 -40.627 1.00 85.00 663 SER A C 1
ATOM 5430 O O . SER A 1 663 ? 38.556 -5.365 -40.143 1.00 85.00 663 SER A O 1
ATOM 5432 N N . TYR A 1 664 ? 37.624 -7.393 -39.883 1.00 86.31 664 TYR A N 1
ATOM 5433 C CA . TYR A 1 664 ? 37.980 -7.552 -38.480 1.00 86.31 664 TYR A CA 1
ATOM 5434 C C . TYR A 1 664 ? 39.470 -7.863 -38.315 1.00 86.31 664 TYR A C 1
ATOM 5436 O O . TYR A 1 664 ? 40.137 -7.176 -37.538 1.00 86.31 664 TYR A O 1
ATOM 5444 N N . LYS A 1 665 ? 39.992 -8.828 -39.084 1.00 87.88 665 LYS A N 1
ATOM 5445 C CA . LYS A 1 665 ? 41.419 -9.190 -39.125 1.00 87.88 665 LYS A CA 1
ATOM 5446 C C . LYS A 1 665 ? 42.300 -7.995 -39.507 1.00 87.88 665 LYS A C 1
ATOM 5448 O O . LYS A 1 665 ? 43.295 -7.737 -38.839 1.00 87.88 665 LYS A O 1
ATOM 5453 N N . ASP A 1 666 ? 41.853 -7.182 -40.460 1.00 84.25 666 ASP A N 1
ATOM 5454 C CA . ASP A 1 666 ? 42.591 -6.015 -40.970 1.00 84.25 666 ASP A CA 1
ATOM 5455 C C . ASP A 1 666 ? 42.468 -4.762 -40.075 1.00 84.25 666 ASP A C 1
ATOM 5457 O O . ASP A 1 666 ? 42.912 -3.656 -40.418 1.00 84.25 666 ASP A O 1
ATOM 5461 N N . GLY A 1 667 ? 41.816 -4.902 -38.914 1.00 85.12 667 GLY A N 1
ATOM 5462 C CA . GLY A 1 667 ? 41.668 -3.836 -37.927 1.00 85.12 667 GLY A CA 1
ATOM 5463 C C . GLY A 1 667 ? 40.839 -2.647 -38.417 1.00 85.12 667 GLY A C 1
ATOM 5464 O O . GLY A 1 667 ? 40.991 -1.537 -37.888 1.00 85.12 667 GLY A O 1
ATOM 5465 N N . HIS A 1 668 ? 39.964 -2.860 -39.404 1.00 83.75 668 HIS A N 1
ATOM 5466 C CA . HIS A 1 668 ? 39.192 -1.806 -40.046 1.00 83.75 668 HIS A CA 1
ATOM 5467 C C . HIS A 1 668 ? 38.222 -1.134 -39.058 1.00 83.75 668 HIS A C 1
ATOM 5469 O O . HIS A 1 668 ? 37.557 -1.786 -38.243 1.00 83.75 668 HIS A O 1
ATOM 5475 N N . ALA A 1 669 ? 38.088 0.194 -39.144 1.00 79.31 669 ALA A N 1
ATOM 5476 C CA . ALA A 1 669 ? 37.325 0.996 -38.181 1.00 79.31 669 ALA A CA 1
ATOM 5477 C C . ALA A 1 669 ? 35.851 0.562 -38.050 1.00 79.31 669 ALA A C 1
ATOM 5479 O O . ALA A 1 669 ? 35.280 0.600 -36.959 1.00 79.31 669 ALA A O 1
ATOM 5480 N N . ARG A 1 670 ? 35.239 0.080 -39.142 1.00 77.50 670 ARG A N 1
ATOM 5481 C CA . ARG A 1 670 ? 33.853 -0.428 -39.135 1.00 77.50 670 ARG A CA 1
ATOM 5482 C C . ARG A 1 670 ? 33.693 -1.714 -38.322 1.00 77.50 670 ARG A C 1
ATOM 5484 O O . ARG A 1 670 ? 32.696 -1.856 -37.618 1.00 77.50 670 ARG A O 1
ATOM 5491 N N . ALA A 1 671 ? 34.656 -2.632 -38.402 1.00 82.62 671 ALA A N 1
ATOM 5492 C CA . ALA A 1 671 ? 34.612 -3.882 -37.648 1.00 82.62 671 ALA A CA 1
ATOM 5493 C C . ALA A 1 671 ? 34.830 -3.624 -36.149 1.00 82.62 671 ALA A C 1
ATOM 5495 O O . ALA A 1 671 ? 34.094 -4.158 -35.317 1.00 82.62 671 ALA A O 1
ATOM 5496 N N . LYS A 1 672 ? 35.752 -2.708 -35.808 1.00 81.44 672 LYS A N 1
ATOM 5497 C CA . LYS A 1 672 ? 35.938 -2.210 -34.434 1.00 81.44 672 LYS A CA 1
ATOM 5498 C C . LYS A 1 672 ? 34.653 -1.588 -33.874 1.00 81.44 672 LYS A C 1
ATOM 5500 O O . LYS A 1 672 ? 34.274 -1.898 -32.748 1.00 81.44 672 LYS A O 1
ATOM 5505 N N . LEU A 1 673 ? 33.944 -0.778 -34.668 1.00 75.56 673 LEU A N 1
ATOM 5506 C CA . LEU A 1 673 ? 32.675 -0.168 -34.255 1.00 75.56 673 LEU A CA 1
ATOM 5507 C C . LEU A 1 673 ? 31.591 -1.216 -33.994 1.00 75.56 673 LEU A C 1
ATOM 5509 O O . LEU A 1 673 ? 30.901 -1.129 -32.982 1.00 75.56 673 LEU A O 1
ATOM 5513 N N . LEU A 1 674 ? 31.450 -2.213 -34.873 1.00 78.75 674 LEU A N 1
ATOM 5514 C CA . LEU A 1 674 ? 30.465 -3.272 -34.663 1.00 78.75 674 LEU A CA 1
ATOM 5515 C C . LEU A 1 674 ? 30.762 -4.064 -33.382 1.00 78.75 674 LEU A C 1
ATOM 5517 O O . LEU A 1 674 ? 29.835 -4.347 -32.628 1.00 78.75 674 LEU A O 1
ATOM 5521 N N . ARG A 1 675 ? 32.040 -4.357 -33.097 1.00 80.88 675 ARG A N 1
ATOM 5522 C CA . ARG A 1 675 ? 32.453 -5.002 -31.841 1.00 80.88 675 ARG A CA 1
ATOM 5523 C C . ARG A 1 675 ? 32.056 -4.166 -30.628 1.00 80.88 675 ARG A C 1
ATOM 5525 O O . ARG A 1 675 ? 31.410 -4.701 -29.738 1.00 80.88 675 ARG A O 1
ATOM 5532 N N . ILE A 1 676 ? 32.374 -2.868 -30.621 1.00 78.94 676 ILE A N 1
ATOM 5533 C CA . ILE A 1 676 ? 31.970 -1.955 -29.538 1.00 78.94 676 ILE A CA 1
ATOM 5534 C C . ILE A 1 676 ? 30.448 -1.979 -29.374 1.00 78.94 676 ILE A C 1
ATOM 5536 O O . ILE A 1 676 ? 29.959 -2.154 -28.265 1.00 78.94 676 ILE A O 1
ATOM 5540 N N . PHE A 1 677 ? 29.690 -1.878 -30.468 1.00 75.19 677 PHE A N 1
ATOM 5541 C CA . PHE A 1 677 ? 28.229 -1.858 -30.418 1.00 75.19 677 PHE A CA 1
ATOM 5542 C C . PHE A 1 677 ? 27.643 -3.154 -29.840 1.00 75.19 677 PHE A C 1
ATOM 5544 O O . PHE A 1 677 ? 26.749 -3.100 -29.000 1.00 75.19 677 PHE A O 1
ATOM 5551 N N . ILE A 1 678 ? 28.175 -4.316 -30.232 1.00 77.88 678 ILE A N 1
ATOM 5552 C CA . ILE A 1 678 ? 27.778 -5.615 -29.672 1.00 77.88 678 ILE A CA 1
ATOM 5553 C C . ILE A 1 678 ? 28.132 -5.688 -28.183 1.00 77.88 678 ILE A C 1
ATOM 5555 O O . ILE A 1 678 ? 27.268 -6.032 -27.381 1.00 77.88 678 ILE A O 1
ATOM 5559 N N . THR A 1 679 ? 29.355 -5.314 -27.792 1.00 78.25 679 THR A N 1
ATOM 5560 C CA . THR A 1 679 ? 29.772 -5.284 -26.380 1.00 78.25 679 THR A CA 1
ATOM 5561 C C . THR A 1 679 ? 28.851 -4.393 -25.551 1.00 78.25 679 THR A C 1
ATOM 5563 O O . THR A 1 679 ? 28.453 -4.773 -24.455 1.00 78.25 679 THR A O 1
ATOM 5566 N N . MET A 1 680 ? 28.454 -3.239 -26.086 1.00 73.19 680 MET A N 1
ATOM 5567 C CA . MET A 1 680 ? 27.521 -2.335 -25.423 1.00 73.19 680 MET A CA 1
ATOM 5568 C C . MET A 1 680 ? 26.119 -2.921 -25.303 1.00 73.19 680 MET A C 1
ATOM 5570 O O . MET A 1 680 ? 25.525 -2.830 -24.235 1.00 73.19 680 MET A O 1
ATOM 5574 N N . ILE A 1 681 ? 25.592 -3.558 -26.354 1.00 74.06 681 ILE A N 1
ATOM 5575 C CA . ILE A 1 681 ? 24.298 -4.252 -26.285 1.00 74.06 681 ILE A CA 1
ATOM 5576 C C . ILE A 1 681 ? 24.332 -5.324 -25.195 1.00 74.06 681 ILE A C 1
ATOM 5578 O O . ILE A 1 681 ? 23.401 -5.399 -24.397 1.00 74.06 681 ILE A O 1
ATOM 5582 N N . VAL A 1 682 ? 25.398 -6.125 -25.135 1.00 72.94 682 VAL A N 1
ATOM 5583 C CA . VAL A 1 682 ? 25.575 -7.163 -24.110 1.00 72.94 682 VAL A CA 1
ATOM 5584 C C . VAL A 1 682 ? 25.648 -6.537 -22.716 1.00 72.94 682 VAL A C 1
ATOM 5586 O O . VAL A 1 682 ? 24.911 -6.950 -21.823 1.00 72.94 682 VAL A O 1
ATOM 5589 N N . TYR A 1 683 ? 26.458 -5.490 -22.540 1.00 76.69 683 TYR A N 1
ATOM 5590 C CA . TYR A 1 683 ? 26.576 -4.765 -21.276 1.00 76.69 683 TYR A CA 1
ATOM 5591 C C . TYR A 1 683 ? 25.223 -4.207 -20.807 1.00 76.69 683 TYR A C 1
ATOM 5593 O O . TYR A 1 683 ? 24.817 -4.422 -19.669 1.00 76.69 683 TYR A O 1
ATOM 5601 N N . TYR A 1 684 ? 24.465 -3.562 -21.691 1.00 69.00 684 TYR A N 1
ATOM 5602 C CA . TYR A 1 684 ? 23.180 -2.966 -21.333 1.00 69.00 684 TYR A CA 1
ATOM 5603 C C . TYR A 1 684 ? 22.053 -3.974 -21.135 1.00 69.00 684 TYR A C 1
ATOM 5605 O O . TYR A 1 684 ? 21.185 -3.755 -20.297 1.00 69.00 684 TYR A O 1
ATOM 5613 N N . SER A 1 685 ? 22.045 -5.063 -21.900 1.00 65.06 685 SER A N 1
ATOM 5614 C CA . SER A 1 685 ? 20.967 -6.054 -21.823 1.00 65.06 685 SER A CA 1
ATOM 5615 C C . SER A 1 685 ? 21.149 -7.010 -20.646 1.00 65.06 685 SER A C 1
ATOM 5617 O O . SER A 1 685 ? 20.166 -7.574 -20.176 1.00 65.06 685 SER A O 1
ATOM 5619 N N . ILE A 1 686 ? 22.390 -7.203 -20.184 1.00 71.12 686 ILE A N 1
ATOM 5620 C CA . ILE A 1 686 ? 22.729 -8.204 -19.165 1.00 71.12 686 ILE A CA 1
ATOM 5621 C C . ILE A 1 686 ? 23.281 -7.550 -17.898 1.00 71.12 686 ILE A C 1
ATOM 5623 O O . ILE A 1 686 ? 22.743 -7.772 -16.818 1.00 71.12 686 ILE A O 1
ATOM 5627 N N . LEU A 1 687 ? 24.325 -6.725 -18.004 1.00 65.44 687 LEU A N 1
ATOM 5628 C CA . LEU A 1 687 ? 25.037 -6.210 -16.829 1.00 65.44 687 LEU A CA 1
ATOM 5629 C C . LEU A 1 687 ? 24.298 -5.058 -16.143 1.00 65.44 687 LEU A C 1
ATOM 5631 O O . LEU A 1 687 ? 24.279 -5.011 -14.917 1.00 65.44 687 LEU A O 1
ATOM 5635 N N . LEU A 1 688 ? 23.644 -4.165 -16.895 1.00 65.94 688 LEU A N 1
ATOM 5636 C CA . LEU A 1 688 ? 22.911 -3.040 -16.300 1.00 65.94 688 LEU A CA 1
ATOM 5637 C C . LEU A 1 688 ? 21.744 -3.509 -15.396 1.00 65.94 688 LEU A C 1
ATOM 5639 O O . LEU A 1 688 ? 21.673 -3.044 -14.258 1.00 65.94 688 LEU A O 1
ATOM 5643 N N . PRO A 1 689 ? 20.875 -4.457 -15.809 1.00 61.50 689 PRO A N 1
ATOM 5644 C CA . PRO A 1 689 ? 19.844 -5.000 -14.923 1.00 61.50 689 PRO A CA 1
ATOM 5645 C C . PRO A 1 689 ? 20.411 -5.692 -13.678 1.00 61.50 689 PRO A C 1
ATOM 5647 O O . PRO A 1 689 ? 19.837 -5.550 -12.602 1.00 61.50 689 PRO A O 1
ATOM 5650 N N . ILE A 1 690 ? 21.538 -6.407 -13.806 1.00 62.97 690 ILE A N 1
ATOM 5651 C CA . ILE A 1 690 ? 22.205 -7.077 -12.676 1.00 62.97 690 ILE A CA 1
ATOM 5652 C C . ILE A 1 690 ? 22.745 -6.047 -11.682 1.00 62.97 690 ILE A C 1
ATOM 5654 O O . ILE A 1 690 ? 22.499 -6.168 -10.488 1.00 62.97 690 ILE A O 1
ATOM 5658 N N . MET A 1 691 ? 23.426 -5.005 -12.162 1.00 59.75 691 MET A N 1
ATOM 5659 C CA . MET A 1 691 ? 23.931 -3.918 -11.318 1.00 59.75 691 MET A CA 1
ATOM 5660 C C . MET A 1 691 ? 22.795 -3.221 -10.565 1.00 59.75 691 MET A C 1
ATOM 5662 O O . MET A 1 691 ? 22.902 -3.012 -9.361 1.00 59.75 691 MET A O 1
ATOM 5666 N N . PHE A 1 692 ? 21.682 -2.919 -11.242 1.00 56.66 692 PHE A N 1
ATOM 5667 C CA . PHE A 1 692 ? 20.514 -2.344 -10.574 1.00 56.66 692 PHE A CA 1
ATOM 5668 C C . PHE A 1 692 ? 19.930 -3.284 -9.529 1.00 56.66 692 PHE A C 1
ATOM 5670 O O . PHE A 1 692 ? 19.580 -2.814 -8.459 1.00 56.66 692 PHE A O 1
ATOM 5677 N N . TYR A 1 693 ? 19.854 -4.585 -9.815 1.00 55.19 693 TYR A N 1
ATOM 5678 C CA . TYR A 1 693 ? 19.381 -5.576 -8.854 1.00 55.19 693 TYR A CA 1
ATOM 5679 C C . TYR A 1 693 ? 20.283 -5.675 -7.614 1.00 55.19 693 TYR A C 1
ATOM 5681 O O . TYR A 1 693 ? 19.775 -5.846 -6.516 1.00 55.19 693 TYR A O 1
ATOM 5689 N N . LEU A 1 694 ? 21.603 -5.551 -7.777 1.00 53.47 694 LEU A N 1
ATOM 5690 C CA . LEU A 1 694 ? 22.568 -5.634 -6.674 1.00 53.47 694 LEU A CA 1
ATOM 5691 C C . LEU A 1 694 ? 22.622 -4.368 -5.807 1.00 53.47 694 LEU A C 1
ATOM 5693 O O . LEU A 1 694 ? 22.928 -4.459 -4.624 1.00 53.47 694 LEU A O 1
ATOM 5697 N N . VAL A 1 695 ? 22.351 -3.194 -6.384 1.00 54.47 695 VAL A N 1
ATOM 5698 C CA . VAL A 1 695 ? 22.317 -1.913 -5.649 1.00 54.47 695 VAL A CA 1
ATOM 5699 C C . VAL A 1 695 ? 20.980 -1.710 -4.916 1.00 54.47 695 VAL A C 1
ATOM 5701 O O . VAL A 1 695 ? 20.885 -0.892 -4.001 1.00 54.47 695 VAL A O 1
ATOM 5704 N N . SER A 1 696 ? 19.933 -2.424 -5.334 1.00 45.44 696 SER A N 1
ATOM 5705 C CA . SER A 1 696 ? 18.542 -2.228 -4.910 1.00 45.44 696 SER A CA 1
ATOM 5706 C C . SER A 1 696 ? 18.067 -3.180 -3.832 1.00 45.44 696 SER A C 1
ATOM 5708 O O . SER A 1 696 ? 17.080 -2.775 -3.165 1.00 45.44 696 SER A O 1
#

pLDDT: mean 75.74, std 21.82, range [25.94, 98.75]

Mean predicted aligned error: 15.25 Å

Sequence (696 aa):
MKVAKKILLPTFILLLVVVPLLLGKRARKVLSLLEQSSIYFSTTPTGNLALRINDELIVLRPDGSSKETLSFIDSGLSVHGDFDYFNNGDLLIYHSRTPSNGLRNIKRLRLPQEQNLLEDSGLYRCDFYGRNCRIFSQSLPEFPDKFALFIDRSEDTVYIADTQQSTLYKMNKDGKRLASRAWVTHFPNQIFLKDQKLYIADTNNKQIKIVSAKTKTFADEIAHHKLDITQEHRWPMHIVGTPETWWLMIASGDMSKGRIKVFNSNWESSFIPAHPSGAKLSGLAFFANQVWTTDIAQNKIYRFSLTGKQLSDIYNLEVKAAFSTLSRLKARYQFRVTYNLISYFLVAILGIFVPISLLGKKETNRPTGKPFSILEQSQLPWKICPYCEEKTTFVYKSRSKSTWENEMYCALCFVRLETYFFQRFKRRQWVVDRLFYGLFLCTFLVTVFGPRVLWNSPEFKAISLFFPVYWVLSYKFRQLVVAEAPTKEAMDFFADPPLPLDANVLPDEIIRDKDGVYWMEQPRKKRRQCLRNLKAILAFFCWLGFLVYLILRMGINTWEVYAITLPFLLPIVFVNRLFGQIARERLGLSGEDLLIDDGGGRIGKGRETQIKYSRGLLTITGCVVALGLPAKRRFHLDTIEWQVMPKVILGEEISPWQFWEQSYKDGHARAKLLRIFITMIVYYSILLPIMFYLVS

Radius of gyration: 40.11 Å; Cα contacts (8 Å, |Δi|>4): 974; chains: 1; bounding box: 89×51×127 Å

Solvent-accessible surface area (backbone atoms only — not comparable to full-atom values): 39757 Å² total; per-residue (Å²): 110,73,65,54,57,69,49,52,52,58,52,49,51,46,50,43,52,49,49,44,53,52,50,53,56,49,49,52,54,46,51,38,46,57,64,57,51,26,44,45,63,36,59,42,69,86,71,30,42,34,38,34,46,57,53,34,40,35,33,23,41,85,87,46,49,77,74,47,76,44,56,35,60,84,70,77,38,39,57,48,46,40,48,38,36,35,56,88,58,32,36,39,38,30,35,37,76,63,66,86,53,72,66,57,70,61,62,61,76,75,50,93,68,78,82,71,74,57,87,73,49,38,40,29,39,22,39,69,90,78,70,44,72,42,80,34,38,88,85,60,78,79,74,93,57,62,35,17,48,41,51,45,44,92,73,30,33,36,38,37,31,38,24,85,74,20,25,41,40,35,24,42,75,74,37,49,78,70,39,71,38,81,42,100,50,46,40,32,48,23,51,40,80,55,94,66,26,35,40,28,24,21,18,75,72,27,25,41,39,29,21,32,60,47,68,93,50,46,68,38,80,76,50,70,46,78,58,95,58,54,88,60,38,48,30,39,44,39,63,42,75,56,99,63,37,36,44,33,31,27,14,22,83,73,59,69,36,28,44,59,42,32,20,38,83,86,68,48,83,69,53,64,53,73,69,67,89,89,60,26,37,61,39,67,40,71,53,87,85,24,41,38,33,36,19,67,83,75,48,41,38,44,32,23,42,88,86,35,51,64,50,79,65,51,85,38,72,66,62,36,50,46,32,49,50,53,52,48,54,49,51,52,52,54,45,55,52,51,50,51,43,50,51,44,48,51,53,35,48,51,64,51,50,52,54,52,63,61,62,67,62,68,78,76,78,64,80,80,71,72,79,85,70,87,76,76,91,75,89,80,82,87,77,84,84,85,88,89,84,83,88,81,86,88,80,93,83,84,89,80,90,85,84,91,84,83,82,89,89,73,98,79,72,84,76,76,63,60,68,71,61,59,75,76,62,88,75,56,72,65,56,53,53,51,53,47,53,52,50,48,52,51,51,50,50,40,68,75,56,33,76,75,52,54,76,76,38,74,65,45,60,54,54,60,59,49,51,58,53,54,50,50,52,60,49,60,61,44,70,79,62,74,74,83,78,86,60,77,73,73,66,69,71,69,80,61,82,77,75,86,70,66,92,82,73,72,67,95,70,61,51,72,44,97,85,61,32,42,38,47,60,47,90,61,52,67,70,56,49,52,60,47,52,51,52,54,52,50,52,48,53,55,51,49,52,50,47,53,48,47,40,76,74,64,71,55,56,71,66,62,51,47,68,64,44,56,70,62,48,52,55,53,56,48,51,53,51,48,51,53,23,59,63,48,34,33,45,29,38,45,89,84,31,45,31,30,31,34,32,80,80,49,72,14,67,33,46,40,85,51,29,35,34,44,93,34,37,41,35,23,78,71,20,55,41,68,49,30,48,89,97,54,49,46,47,58,66,63,60,41,59,70,68,44,39,72,46,52,72,62,20,48,82,45,54,78,61,58,50,48,54,48,35,44,74,52,66,31,70,68,40,56,49,52,51,50,52,51,54,47,51,51,41,57,73,52,48,48,58,49,53,52,61,74,77,103

Foldseek 3Di:
DVVCVVPVVVVLLCCLPVVLVVLLVLLLLLLLQLLQWAWEWEAFLVQWIWIGGQQKIFTAHQQRETPDIDGNVVLVFRFTAYKYAANVRWIKTWGDNDRPPSCVVVVVVPDPDDQPPPPPTAIWTDPVVVSDIDHQAPPDGGLSGYKEWDAPNVFRWIWIQRQPQRKIFIAGNSNHTLAMDRDPQHRFQYWDDDPQWIWTQSFVQQKTWIAGNDSVRGRPTPDMGRDPDDQFFRGWHDWDDDPFKIWTWTAGPSRFATFIWIATPVRHTDDTADDDPPFRWHYWDCHPQWIWTDGLVVLWIWIAHPVRYTDDIRDYPVSSVSSVVSVLVSLVSVVVSLVVSVVSNVVSVCVVVVVVVVVVPDPPPPPPDDPPDPDDDDDDDDDDDDDDDDDDDDDDDDDDDDDDDDDDDDPDPPPPPVVVVVVVPPPPPPVVVVVCVVVVVVVVCCSNQNPVRLPPDVVNVVVVVVVVVVVVVVVVVVVVPDDDDDDPVVVVVPPDDDDDDDPPDDPPQWDQDPLRKTKFAQPPQPPVLVVVLVVLVVVVVVVVVVLVVCCVVPVDDVVVSVVVPVLVVVLSVLVNVQVQQLNQWIWIDDPQWIWIDSSVRDIAIDFLAQWEDEQFWIDGPLRIHGCDHPVDGRTDPCCCVPPPVVSPVSYHYDDPVVVLVSNVVSVHSVNVSVVSVVVVCCCVVPVVVVVVVVVD

Secondary structure (DSSP, 8-state):
-HHHHHHHHHHHHHHHHHHHHHHHHHHHHHHHHHHHSSEEEEE-TTS-EEEEETTEEEEE-TTS-EEEEEESGGGT--EEEEEEE-TTSPEEEEE-SS---TTHHHHHTSS-------TT-EEEEEETTTTEEEES-SSSPP--S-EEEEEETTTTEEEEEETTTTEEEEE-TT--EEEEEE-S-S-EEEEEEETTEEEEEETTTTEEEEEE-SGGGTT-EEEEEE----SSEEEEEEEEE-SSEEEEEEEETTS--EEEEEEETT--EEE-----TT--EEEEEEETTEEEEEETTTTEEEEE-TTS-B-PPB--HHHHHHHHHHHHHHHHHHHHHHHHHHHHHHHHHHHHHHHHHHHT--------PPP------------PPP------------------------TTSSSSSHHHHGGG-TT-HHHHHHHHHHHHHHHHHHHHH-TTHHHH-HHHHHHHHHHHHHHHHHHHHHHTT---PPPTHHHHTTSSPPP---TT---TTEEE-TTS-EEE--TTHHHHHHHHHHHHHHHHHHHHHHHHHHHHHH---HHHHHHHHHHHHHHHHHHHHHHHHHHT-EEEEETTEEEEE-SSS-EEEE-GGGEEEETTEEEETTEEEE-EETTEESS-HHHIIIIIHHHHTTSEE--HHHHHHHHHHTT-HHHHHHHHHHHHHHIIIIIHHHHHHHH-

Nearest PDB structures (foldseek):
  3s8z-assembly1_A  TM=7.652E-01  e=1.659E-06  Homo sapiens
  6h15-assembly1_B  TM=7.822E-01  e=4.580E-06  Homo sapiens
  8jxa-assembly1_B  TM=6.055E-01  e=2.412E-06  Rattus norvegicus
  8jxj-assembly1_A  TM=6.375E-01  e=9.174E-06  Rattus norvegicus
  8jxd-assembly1_A-2  TM=6.526E-01  e=1.939E-05  Rattus norvegicus